Protein AF-A0AAD9MX84-F1 (afdb_monomer_lite)

Structure (mmCIF, N/CA/C/O backbone):
data_AF-A0AAD9MX84-F1
#
_entry.id   AF-A0AAD9MX84-F1
#
loop_
_atom_site.group_PDB
_atom_site.id
_atom_site.type_symbol
_atom_site.label_atom_id
_atom_site.label_alt_id
_atom_site.label_comp_id
_atom_site.label_asym_id
_atom_site.label_entity_id
_atom_site.label_seq_id
_atom_site.pdbx_PDB_ins_code
_atom_site.Cartn_x
_atom_site.Cartn_y
_atom_site.Cartn_z
_atom_site.occupancy
_atom_site.B_iso_or_equiv
_atom_site.auth_seq_id
_atom_site.auth_comp_id
_atom_site.auth_asym_id
_atom_site.auth_atom_id
_atom_site.pdbx_PDB_model_num
ATOM 1 N N . MET A 1 1 ? 0.739 -30.783 40.648 1.00 40.69 1 MET A N 1
ATOM 2 C CA . MET A 1 1 ? 1.430 -31.986 40.144 1.00 40.69 1 MET A CA 1
ATOM 3 C C . MET A 1 1 ? 2.617 -31.522 39.326 1.00 40.69 1 MET A C 1
ATOM 5 O O . MET A 1 1 ? 2.443 -30.701 38.438 1.00 40.69 1 MET A O 1
ATOM 9 N N . SER A 1 2 ? 3.811 -31.937 39.736 1.00 40.59 2 SER A N 1
ATOM 10 C CA . SER A 1 2 ? 5.100 -31.435 39.257 1.00 40.59 2 SER A CA 1
ATOM 11 C C . SER A 1 2 ? 5.456 -32.011 37.888 1.00 40.59 2 SER A C 1
ATOM 13 O O . SER A 1 2 ? 5.345 -33.219 37.681 1.00 40.59 2 SER A O 1
ATOM 15 N N . SER A 1 3 ? 5.923 -31.177 36.957 1.00 42.78 3 SER A N 1
ATOM 16 C CA . SER A 1 3 ? 6.489 -31.637 35.682 1.00 42.78 3 SER A CA 1
ATOM 17 C C . SER A 1 3 ? 7.651 -30.743 35.249 1.00 42.78 3 SER A C 1
ATOM 19 O O . SER A 1 3 ? 7.472 -29.641 34.748 1.00 42.78 3 SER A O 1
ATOM 21 N N . ASN A 1 4 ? 8.840 -31.271 35.532 1.00 40.97 4 ASN A N 1
ATOM 22 C CA . ASN A 1 4 ? 10.182 -30.995 35.021 1.00 40.97 4 ASN A CA 1
ATOM 23 C C . ASN A 1 4 ? 10.337 -30.025 33.832 1.00 40.97 4 ASN A C 1
ATOM 25 O O . ASN A 1 4 ? 10.071 -30.374 32.683 1.00 40.97 4 ASN A O 1
ATOM 29 N N . LEU A 1 5 ? 10.955 -28.874 34.115 1.00 38.91 5 LEU A N 1
ATOM 30 C CA . LEU A 1 5 ? 11.665 -28.032 33.151 1.00 38.91 5 LEU A CA 1
ATOM 31 C C . LEU A 1 5 ? 13.048 -28.639 32.864 1.00 38.91 5 LEU A C 1
ATOM 33 O O . LEU A 1 5 ? 13.902 -28.710 33.747 1.00 38.91 5 LEU A O 1
ATOM 37 N N . LYS A 1 6 ? 13.271 -29.072 31.621 1.00 44.78 6 LYS A N 1
ATOM 38 C CA . LYS A 1 6 ? 14.582 -29.467 31.087 1.00 44.78 6 LYS A CA 1
ATOM 39 C C . LYS A 1 6 ? 15.163 -28.271 30.324 1.00 44.78 6 LYS A C 1
ATOM 41 O O . LYS A 1 6 ? 14.615 -27.876 29.300 1.00 44.78 6 LYS A O 1
ATOM 46 N N . GLN A 1 7 ? 16.248 -27.691 30.833 1.00 42.22 7 GLN A N 1
ATOM 47 C CA . GLN A 1 7 ? 17.057 -26.700 30.113 1.00 42.22 7 GLN A CA 1
ATOM 48 C C . GLN A 1 7 ? 17.841 -27.369 28.971 1.00 42.22 7 GLN A C 1
ATOM 50 O O . GLN A 1 7 ? 18.332 -28.485 29.170 1.00 42.22 7 GLN A O 1
ATOM 55 N N . PRO A 1 8 ? 18.044 -26.711 27.815 1.00 45.62 8 PRO A N 1
ATOM 56 C CA . PRO A 1 8 ? 19.042 -27.144 26.853 1.00 45.62 8 PRO A CA 1
ATOM 57 C C . PRO A 1 8 ? 20.391 -26.467 27.124 1.00 45.62 8 PRO A C 1
ATOM 59 O O . PRO A 1 8 ? 20.503 -25.250 27.260 1.00 45.62 8 PRO A O 1
ATOM 62 N N . SER A 1 9 ? 21.418 -27.309 27.199 1.00 38.25 9 SER A N 1
ATOM 63 C CA . SER A 1 9 ? 22.828 -26.967 27.325 1.00 38.25 9 SER A CA 1
ATOM 64 C C . SER A 1 9 ? 23.370 -26.317 26.050 1.00 38.25 9 SER A C 1
ATOM 66 O O . SER A 1 9 ? 23.267 -26.891 24.965 1.00 38.25 9 SER A O 1
ATOM 68 N N . SER A 1 10 ? 24.040 -25.183 26.209 1.00 42.53 10 SER A N 1
ATOM 69 C CA . SER A 1 10 ? 24.942 -24.578 25.233 1.00 42.53 10 SER A CA 1
ATOM 70 C C . SER A 1 10 ? 26.129 -25.506 24.942 1.00 42.53 10 SER A C 1
ATOM 72 O O . SER A 1 10 ? 26.964 -25.734 25.819 1.00 42.53 10 SER A O 1
ATOM 74 N N . LYS A 1 11 ? 26.219 -26.030 23.714 1.00 42.00 11 LYS A N 1
ATOM 75 C CA . LYS A 1 11 ? 27.439 -26.646 23.178 1.00 42.00 11 LYS A CA 1
ATOM 76 C C . LYS A 1 11 ? 28.054 -25.722 22.133 1.00 42.00 11 LYS A C 1
ATOM 78 O O . LYS A 1 11 ? 27.515 -25.547 21.048 1.00 42.00 11 LYS A O 1
ATOM 83 N N . SER A 1 12 ? 29.189 -25.154 22.512 1.00 46.00 12 SER A N 1
ATOM 84 C CA . SER A 1 12 ? 30.242 -24.649 21.640 1.00 46.00 12 SER A CA 1
ATOM 85 C C . SER A 1 12 ? 30.830 -25.792 20.800 1.00 46.00 12 SER A C 1
ATOM 87 O O . SER A 1 12 ? 31.222 -26.812 21.366 1.00 46.00 12 SER A O 1
ATOM 89 N N . GLY A 1 13 ? 30.917 -25.611 19.485 1.00 38.94 13 GLY A N 1
ATOM 90 C CA . GLY A 1 13 ? 31.721 -26.424 18.563 1.00 38.94 13 GLY A CA 1
ATOM 91 C C . GLY A 1 13 ? 32.216 -25.487 17.463 1.00 38.94 13 GLY A C 1
ATOM 92 O O . GLY A 1 13 ? 31.406 -24.860 16.792 1.00 38.94 13 GLY A O 1
ATOM 93 N N . GLU A 1 14 ? 33.478 -25.075 17.534 1.00 38.59 14 GLU A N 1
ATOM 94 C CA . GLU A 1 14 ? 34.611 -25.686 16.821 1.00 38.59 14 GLU A CA 1
ATOM 95 C C . GLU A 1 14 ? 34.617 -25.339 15.328 1.00 38.59 14 GLU A C 1
ATOM 97 O O . GLU A 1 14 ? 33.946 -25.937 14.492 1.00 38.59 14 GLU A O 1
ATOM 102 N N . SER A 1 15 ? 35.428 -24.321 15.043 1.00 46.16 15 SER A N 1
ATOM 103 C CA . SER A 1 15 ? 35.955 -23.929 13.744 1.00 46.16 15 SER A CA 1
ATOM 104 C C . SER A 1 15 ? 36.726 -25.081 13.097 1.00 46.16 15 SER A C 1
ATOM 106 O O . SER A 1 15 ? 37.727 -25.541 13.649 1.00 46.16 15 SER A O 1
ATOM 108 N N . VAL A 1 16 ? 36.307 -25.494 11.902 1.00 45.69 16 VAL A N 1
ATOM 109 C CA . VAL A 1 16 ? 37.098 -26.358 11.020 1.00 45.69 16 VAL A CA 1
ATOM 110 C C . VAL A 1 16 ? 37.381 -25.584 9.737 1.00 45.69 16 VAL A C 1
ATOM 112 O O . VAL A 1 16 ? 36.624 -25.641 8.771 1.00 45.69 16 VAL A O 1
ATOM 115 N N . ASP A 1 17 ? 38.495 -24.856 9.758 1.00 48.78 17 ASP A N 1
ATOM 116 C CA . ASP A 1 17 ? 39.248 -24.487 8.564 1.00 48.78 17 ASP A CA 1
ATOM 117 C C . ASP A 1 17 ? 39.892 -25.755 7.997 1.00 48.78 17 ASP A C 1
ATOM 119 O O . ASP A 1 17 ? 40.733 -26.369 8.654 1.00 48.78 17 ASP A O 1
ATOM 123 N N . ASN A 1 18 ? 39.482 -26.171 6.797 1.00 47.12 18 ASN A N 1
ATOM 124 C CA . ASN A 1 18 ? 40.286 -26.995 5.889 1.00 47.12 18 ASN A CA 1
ATOM 125 C C . ASN A 1 18 ? 39.555 -27.172 4.550 1.00 47.12 18 ASN A C 1
ATOM 127 O O . ASN A 1 18 ? 38.825 -28.141 4.338 1.00 47.12 18 ASN A O 1
ATOM 131 N N . ARG A 1 19 ? 39.812 -26.271 3.600 1.00 43.41 19 ARG A N 1
ATOM 132 C CA . ARG A 1 19 ? 39.720 -26.594 2.173 1.00 43.41 19 ARG A CA 1
ATOM 133 C C . ARG A 1 19 ? 41.066 -26.284 1.532 1.00 43.41 19 ARG A C 1
ATOM 135 O O . ARG A 1 19 ? 41.443 -25.135 1.358 1.00 43.41 19 ARG A O 1
ATOM 142 N N . LYS A 1 20 ? 41.812 -27.359 1.270 1.00 41.53 20 LYS A N 1
ATOM 143 C CA . LYS A 1 20 ? 42.934 -27.381 0.335 1.00 41.53 20 LYS A CA 1
ATOM 144 C C . LYS A 1 20 ? 42.345 -27.345 -1.068 1.00 41.53 20 LYS A C 1
ATOM 146 O O . LYS A 1 20 ? 41.651 -28.290 -1.445 1.00 41.53 20 LYS A O 1
ATOM 151 N N . ASP A 1 21 ? 42.642 -26.293 -1.813 1.00 44.47 21 ASP A N 1
ATOM 152 C CA . ASP A 1 21 ? 42.373 -26.252 -3.245 1.00 44.47 21 ASP A CA 1
ATOM 153 C C . ASP A 1 21 ? 43.231 -27.305 -3.973 1.00 44.47 21 ASP A C 1
ATOM 155 O O . ASP A 1 21 ? 44.410 -27.488 -3.639 1.00 44.47 21 ASP A O 1
ATOM 159 N N . PRO A 1 22 ? 42.667 -28.040 -4.946 1.00 47.66 22 PRO A N 1
ATOM 160 C CA . PRO A 1 22 ? 43.434 -28.950 -5.783 1.00 47.66 22 PRO A CA 1
ATOM 161 C C . PRO A 1 22 ? 44.297 -28.158 -6.783 1.00 47.66 22 PRO A C 1
ATOM 163 O O . PRO A 1 22 ? 43.885 -27.094 -7.248 1.00 47.66 22 PRO A O 1
ATOM 166 N N . PRO A 1 23 ? 45.485 -28.661 -7.167 1.00 45.56 23 PRO A N 1
ATOM 167 C CA . PRO A 1 23 ? 46.317 -27.987 -8.150 1.00 45.56 23 PRO A CA 1
ATOM 168 C C . PRO A 1 23 ? 45.682 -28.131 -9.536 1.00 45.56 23 PRO A C 1
ATOM 170 O O . PRO A 1 23 ? 45.537 -29.238 -10.058 1.00 45.56 23 PRO A O 1
ATOM 173 N N . ILE A 1 24 ? 45.325 -27.001 -10.142 1.00 44.91 24 ILE A N 1
ATOM 174 C CA . ILE A 1 24 ? 44.934 -26.922 -11.549 1.00 44.91 24 ILE A CA 1
ATOM 175 C C . ILE A 1 24 ? 46.189 -27.219 -12.381 1.00 44.91 24 ILE A C 1
ATOM 177 O O . ILE A 1 24 ? 47.090 -26.391 -12.495 1.00 44.91 24 ILE A O 1
ATOM 181 N N . ARG A 1 25 ? 46.271 -28.434 -12.933 1.00 41.72 25 ARG A N 1
ATOM 182 C CA . ARG A 1 25 ? 47.207 -28.766 -14.012 1.00 41.72 25 ARG A CA 1
ATOM 183 C C . ARG A 1 25 ? 46.712 -28.102 -15.294 1.00 41.72 25 ARG A C 1
ATOM 185 O O . ARG A 1 25 ? 45.738 -28.554 -15.887 1.00 41.72 25 ARG A O 1
ATOM 192 N N . SER A 1 26 ? 47.395 -27.050 -15.720 1.00 40.12 26 SER A N 1
ATOM 193 C CA . SER A 1 26 ? 47.303 -26.518 -17.076 1.00 40.12 26 SER A CA 1
ATOM 194 C C . SER A 1 26 ? 48.216 -27.338 -17.997 1.00 40.12 26 SER A C 1
ATOM 196 O O . SER A 1 26 ? 49.376 -26.981 -18.195 1.00 40.12 26 SER A O 1
ATOM 198 N N . ASP A 1 27 ? 47.708 -28.452 -18.532 1.00 40.97 27 ASP A N 1
ATOM 199 C CA . ASP A 1 27 ? 48.292 -29.081 -19.724 1.00 40.97 27 ASP A CA 1
ATOM 200 C C . ASP A 1 27 ? 47.914 -28.211 -20.931 1.00 40.97 27 ASP A C 1
ATOM 202 O O . ASP A 1 27 ? 46.844 -28.355 -21.524 1.00 40.97 27 ASP A O 1
ATOM 206 N N . VAL A 1 28 ? 48.781 -27.254 -21.261 1.00 43.97 28 VAL A N 1
ATOM 207 C CA . VAL A 1 28 ? 48.725 -26.550 -22.544 1.00 43.97 28 VAL A CA 1
ATOM 208 C C . VAL A 1 28 ? 49.446 -27.438 -23.548 1.00 43.97 28 VAL A C 1
ATOM 210 O O . VAL A 1 28 ? 50.672 -27.490 -23.582 1.00 43.97 28 VAL A O 1
ATOM 213 N N . GLY A 1 29 ? 48.672 -28.183 -24.335 1.00 41.75 29 GLY A N 1
ATOM 214 C CA . GLY A 1 29 ? 49.182 -28.864 -25.514 1.00 41.75 29 GLY A CA 1
ATOM 215 C C . GLY A 1 29 ? 49.696 -27.829 -26.511 1.00 41.75 29 GLY A C 1
ATOM 216 O O . GLY A 1 29 ? 48.916 -27.047 -27.054 1.00 41.75 29 GLY A O 1
ATOM 217 N N . GLU A 1 30 ? 51.008 -27.825 -26.732 1.00 44.62 30 GLU A N 1
ATOM 218 C CA . GLU A 1 30 ? 51.676 -27.101 -27.811 1.00 44.62 30 GLU A CA 1
ATOM 219 C C . GLU A 1 30 ? 51.158 -27.615 -29.162 1.00 44.62 30 GLU A C 1
ATOM 221 O O . GLU A 1 30 ? 51.661 -28.585 -29.728 1.00 44.62 30 GLU A O 1
ATOM 226 N N . SER A 1 31 ? 50.117 -26.969 -29.686 1.00 42.84 31 SER A N 1
ATOM 227 C CA . SER A 1 31 ? 49.742 -27.108 -31.089 1.00 42.84 31 SER A CA 1
ATOM 228 C C . SER A 1 31 ? 50.607 -26.142 -31.892 1.00 42.84 31 SER A C 1
ATOM 230 O O . SER A 1 31 ? 50.383 -24.931 -31.900 1.00 42.84 31 SER A O 1
ATOM 232 N N . ALA A 1 32 ? 51.649 -26.690 -32.514 1.00 47.44 32 ALA A N 1
ATOM 233 C CA . ALA A 1 32 ? 52.547 -25.988 -33.416 1.00 47.44 32 ALA A CA 1
ATOM 234 C C . ALA A 1 32 ? 51.789 -25.539 -34.677 1.00 47.44 32 ALA A C 1
ATOM 236 O O . ALA A 1 32 ? 51.708 -26.261 -35.671 1.00 47.44 32 ALA A O 1
ATOM 237 N N . ILE A 1 33 ? 51.226 -24.333 -34.633 1.00 44.75 33 ILE A N 1
ATOM 238 C CA . ILE A 1 33 ? 50.762 -23.617 -35.821 1.00 44.75 33 ILE A CA 1
ATOM 239 C C . ILE A 1 33 ? 51.986 -22.913 -36.409 1.00 44.75 33 ILE A C 1
ATOM 241 O O . ILE A 1 33 ? 52.597 -22.058 -35.770 1.00 44.75 33 ILE A O 1
ATOM 245 N N . GLY A 1 34 ? 52.379 -23.337 -37.611 1.00 45.97 34 GLY A N 1
ATOM 246 C CA . GLY A 1 34 ? 53.528 -22.811 -38.336 1.00 45.97 34 GLY A CA 1
ATOM 247 C C . GLY A 1 34 ? 53.394 -21.313 -38.589 1.00 45.97 34 GLY A C 1
ATOM 248 O O . GLY A 1 34 ? 52.535 -20.878 -39.354 1.00 45.97 34 GLY A O 1
ATOM 249 N N . LEU A 1 35 ? 54.270 -20.540 -37.948 1.00 39.53 35 LEU A N 1
ATOM 250 C CA . LEU A 1 35 ? 54.468 -19.128 -38.243 1.00 39.53 35 LEU A CA 1
ATOM 251 C C . LEU A 1 35 ? 55.089 -18.983 -39.643 1.00 39.53 35 LEU A C 1
ATOM 253 O O . LEU A 1 35 ? 56.072 -19.671 -39.943 1.00 39.53 35 LEU A O 1
ATOM 257 N N . PRO A 1 36 ? 54.556 -18.099 -40.503 1.00 47.78 36 PRO A N 1
ATOM 258 C CA . PRO A 1 36 ? 55.204 -17.762 -41.760 1.00 47.78 36 PRO A CA 1
ATOM 259 C C . PRO A 1 36 ? 56.558 -17.099 -41.475 1.00 47.78 36 PRO A C 1
ATOM 261 O O . PRO A 1 36 ? 56.669 -16.227 -40.616 1.00 47.78 36 PRO A O 1
ATOM 264 N N . LEU A 1 37 ? 57.591 -17.552 -42.189 1.00 44.69 37 LEU A N 1
ATOM 265 C CA . LEU A 1 37 ? 58.936 -16.978 -42.195 1.00 44.69 37 LEU A CA 1
ATOM 266 C C . LEU A 1 37 ? 58.849 -15.489 -42.557 1.00 44.69 37 LEU A C 1
ATOM 268 O O . LEU A 1 37 ? 58.639 -15.141 -43.717 1.00 44.69 37 LEU A O 1
ATOM 272 N N . ILE A 1 38 ? 58.982 -14.629 -41.548 1.00 47.56 38 ILE A N 1
ATOM 273 C CA . ILE A 1 38 ? 59.113 -13.184 -41.727 1.00 47.56 38 ILE A CA 1
ATOM 274 C C . ILE A 1 38 ? 60.525 -12.915 -42.245 1.00 47.56 38 ILE A C 1
ATOM 276 O O . ILE A 1 38 ? 61.516 -13.373 -41.674 1.00 47.56 38 ILE A O 1
ATOM 280 N N . ASP A 1 39 ? 60.584 -12.194 -43.357 1.00 47.97 39 ASP A N 1
ATOM 281 C CA . ASP A 1 39 ? 61.800 -11.803 -44.050 1.00 47.97 39 ASP A CA 1
ATOM 282 C C . ASP A 1 39 ? 62.660 -10.893 -43.151 1.00 47.97 39 ASP A C 1
ATOM 284 O O . ASP A 1 39 ? 62.205 -9.862 -42.649 1.00 47.97 39 ASP A O 1
ATOM 288 N N . ASN A 1 40 ? 63.914 -11.287 -42.915 1.00 47.62 40 ASN A N 1
ATOM 289 C CA . ASN A 1 40 ? 64.812 -10.679 -41.922 1.00 47.62 40 ASN A CA 1
ATOM 290 C C . ASN A 1 40 ? 65.358 -9.291 -42.325 1.00 47.62 40 ASN A C 1
ATOM 292 O O . ASN A 1 40 ? 66.219 -8.754 -41.629 1.00 47.62 40 ASN A O 1
ATOM 296 N N . SER A 1 41 ? 64.882 -8.684 -43.417 1.00 47.31 41 SER A N 1
ATOM 297 C CA . SER A 1 41 ? 65.416 -7.409 -43.920 1.00 47.31 41 SER A CA 1
ATOM 298 C C . SER A 1 41 ? 64.754 -6.154 -43.333 1.00 47.31 41 SER A C 1
ATOM 300 O O . SER A 1 41 ? 65.149 -5.052 -43.698 1.00 47.31 41 SER A O 1
ATOM 302 N N . ILE A 1 42 ? 63.754 -6.285 -42.449 1.00 52.03 42 ILE A N 1
ATOM 303 C CA . ILE A 1 42 ? 63.058 -5.143 -41.805 1.00 52.03 42 ILE A CA 1
ATOM 304 C C . ILE A 1 42 ? 63.557 -4.903 -40.360 1.00 52.03 42 ILE A C 1
ATOM 306 O O . ILE A 1 42 ? 63.215 -3.915 -39.718 1.00 52.03 42 ILE A O 1
ATOM 310 N N . VAL A 1 43 ? 64.424 -5.774 -39.834 1.00 49.94 43 VAL A N 1
ATOM 311 C CA . VAL A 1 43 ? 64.854 -5.738 -38.422 1.00 49.94 43 VAL A CA 1
ATOM 312 C C . VAL A 1 43 ? 66.087 -4.848 -38.181 1.00 49.94 43 VAL A C 1
ATOM 314 O O . VAL A 1 43 ? 66.412 -4.565 -37.030 1.00 49.94 43 VAL A O 1
ATOM 317 N N . GLU A 1 44 ? 66.761 -4.342 -39.220 1.00 51.62 44 GLU A N 1
ATOM 318 C CA . GLU A 1 44 ? 67.975 -3.522 -39.032 1.00 51.62 44 GLU A CA 1
ATOM 319 C C . GLU A 1 44 ? 67.710 -2.066 -38.598 1.00 51.62 44 GLU A C 1
ATOM 321 O O . GLU A 1 44 ? 68.595 -1.466 -37.988 1.00 51.62 44 GLU A O 1
ATOM 326 N N . ASP A 1 45 ? 66.489 -1.539 -38.765 1.00 51.47 45 ASP A N 1
ATOM 327 C CA . ASP A 1 45 ? 66.139 -0.170 -38.336 1.00 51.47 45 ASP A CA 1
ATOM 328 C C . ASP A 1 45 ? 65.370 -0.100 -37.003 1.00 51.47 45 ASP A C 1
ATOM 330 O O . ASP A 1 45 ? 65.202 0.980 -36.426 1.00 51.47 45 ASP A O 1
ATOM 334 N N . PHE A 1 46 ? 64.961 -1.241 -36.434 1.00 50.69 46 PHE A N 1
ATOM 335 C CA . PHE A 1 46 ? 64.414 -1.279 -35.077 1.00 50.69 46 PHE A CA 1
ATOM 336 C C . PHE A 1 46 ? 65.574 -1.309 -34.079 1.00 50.69 46 PHE A C 1
ATOM 338 O O . PHE A 1 46 ? 66.062 -2.365 -33.670 1.00 50.69 46 PHE A O 1
ATOM 345 N N . SER A 1 47 ? 66.049 -0.122 -33.689 1.00 58.28 47 SER A N 1
ATOM 346 C CA . SER A 1 47 ? 67.017 0.037 -32.601 1.00 58.28 47 SER A CA 1
ATOM 347 C C . SER A 1 47 ? 66.633 -0.881 -31.438 1.00 58.28 47 SER A C 1
ATOM 349 O O . SER A 1 47 ? 65.520 -0.793 -30.915 1.00 58.28 47 SER A O 1
ATOM 351 N N . LYS A 1 48 ? 67.554 -1.756 -31.005 1.00 64.62 48 LYS A N 1
ATOM 352 C CA . LYS A 1 48 ? 67.364 -2.675 -29.864 1.00 64.62 48 LYS A CA 1
ATOM 353 C C . LYS A 1 48 ? 66.738 -1.998 -28.634 1.00 64.62 48 LYS A C 1
ATOM 355 O O . LYS A 1 48 ? 66.079 -2.671 -27.848 1.00 64.62 48 LYS A O 1
ATOM 360 N N . GLY A 1 49 ? 66.924 -0.685 -28.464 1.00 70.25 49 GLY A N 1
ATOM 361 C CA . GLY A 1 49 ? 66.302 0.091 -27.390 1.00 70.25 49 GLY A CA 1
ATOM 362 C C . GLY A 1 49 ? 64.788 0.289 -27.536 1.00 70.25 49 GLY A C 1
ATOM 363 O O . GLY A 1 49 ? 64.077 0.250 -26.538 1.00 70.25 49 GLY A O 1
ATOM 364 N N . GLN A 1 50 ? 64.273 0.452 -28.756 1.00 75.19 50 GLN A N 1
ATOM 365 C CA . GLN A 1 50 ? 62.853 0.716 -29.012 1.00 75.19 50 GLN A CA 1
ATOM 366 C C . GLN A 1 50 ? 62.005 -0.555 -28.858 1.00 75.19 50 GLN A C 1
ATOM 368 O O . GLN A 1 50 ? 60.948 -0.520 -28.231 1.00 75.19 50 GLN A O 1
ATOM 373 N N . GLY A 1 51 ? 62.522 -1.700 -29.321 1.00 78.06 51 GLY A N 1
ATOM 374 C CA . GLY A 1 51 ? 61.900 -3.007 -29.077 1.00 78.06 51 GLY A CA 1
ATOM 375 C C . GLY A 1 51 ? 61.876 -3.375 -27.591 1.00 78.06 51 GLY A C 1
ATOM 376 O O . GLY A 1 51 ? 60.870 -3.868 -27.089 1.00 78.06 51 GLY A O 1
ATOM 377 N N . MET A 1 52 ? 62.949 -3.064 -26.855 1.00 80.56 52 MET A N 1
ATOM 378 C CA . MET A 1 52 ? 63.014 -3.310 -25.411 1.00 80.56 52 MET A CA 1
ATOM 379 C C . MET A 1 52 ? 62.011 -2.450 -24.628 1.00 80.56 52 MET A C 1
ATOM 381 O O . MET A 1 52 ? 61.345 -2.969 -23.737 1.00 80.56 52 MET A O 1
ATOM 385 N N . LEU A 1 53 ? 61.852 -1.171 -24.991 1.00 83.81 53 LEU A N 1
ATOM 386 C CA . LEU A 1 53 ? 60.843 -0.281 -24.402 1.00 83.81 53 LEU A CA 1
ATOM 387 C C . LEU A 1 53 ? 59.415 -0.768 -24.669 1.00 83.81 53 LEU A C 1
ATOM 389 O O . LEU A 1 53 ? 58.587 -0.751 -23.763 1.00 83.81 53 LEU A O 1
ATOM 393 N N . MET A 1 54 ? 59.125 -1.243 -25.882 1.00 81.56 54 MET A N 1
ATOM 394 C CA . MET A 1 54 ? 57.805 -1.785 -26.212 1.00 81.56 54 MET A CA 1
ATOM 395 C C . MET A 1 54 ? 57.500 -3.059 -25.415 1.00 81.56 54 MET A C 1
ATOM 397 O O . MET A 1 54 ? 56.420 -3.174 -24.843 1.00 81.56 54 MET A O 1
ATOM 401 N N . ILE A 1 55 ? 58.464 -3.979 -25.302 1.00 84.00 55 ILE A N 1
ATOM 402 C CA . ILE A 1 55 ? 58.322 -5.185 -24.470 1.00 84.00 55 ILE A CA 1
ATOM 403 C C . ILE A 1 55 ? 58.126 -4.805 -22.997 1.00 84.00 55 ILE A C 1
ATOM 405 O O . ILE A 1 55 ? 57.288 -5.394 -22.319 1.00 84.00 55 ILE A O 1
ATOM 409 N N . GLN A 1 56 ? 58.858 -3.806 -22.499 1.00 89.75 56 GLN A N 1
ATOM 410 C CA . GLN A 1 56 ? 58.709 -3.327 -21.126 1.00 89.75 56 GLN A CA 1
ATOM 411 C C . GLN A 1 56 ? 57.321 -2.719 -20.876 1.00 89.75 56 GLN A C 1
ATOM 413 O O . GLN A 1 56 ? 56.711 -3.024 -19.852 1.00 89.75 56 GLN A O 1
ATOM 418 N N . ASN A 1 57 ? 56.798 -1.926 -21.815 1.00 89.31 57 ASN A N 1
ATOM 419 C CA . ASN A 1 57 ? 55.451 -1.360 -21.730 1.00 89.31 57 ASN A CA 1
ATOM 420 C C . ASN A 1 57 ? 54.376 -2.454 -21.759 1.00 89.31 57 ASN A C 1
ATOM 422 O O . ASN A 1 57 ? 53.491 -2.441 -20.912 1.00 89.31 57 ASN A O 1
ATOM 426 N N . LEU A 1 58 ? 54.493 -3.438 -22.658 1.00 88.94 58 LEU A N 1
ATOM 427 C CA . LEU A 1 58 ? 53.556 -4.565 -22.734 1.00 88.94 58 LEU A CA 1
ATOM 428 C C . LEU A 1 58 ? 53.583 -5.427 -21.466 1.00 88.94 58 LEU A C 1
ATOM 430 O O . LEU A 1 58 ? 52.540 -5.872 -20.996 1.00 88.94 58 LEU A O 1
ATOM 434 N N . LEU A 1 59 ? 54.761 -5.649 -20.875 1.00 90.88 59 LEU A N 1
ATOM 435 C CA . LEU A 1 59 ? 54.876 -6.342 -19.590 1.00 90.88 59 LEU A CA 1
ATOM 436 C C . LEU A 1 59 ? 54.227 -5.539 -18.458 1.00 90.88 59 LEU A C 1
ATOM 438 O O . LEU A 1 59 ? 53.546 -6.117 -17.614 1.00 90.88 59 LEU A O 1
ATOM 442 N N . GLN A 1 60 ? 54.414 -4.219 -18.443 1.00 93.31 60 GLN A N 1
ATOM 443 C CA . GLN A 1 60 ? 53.798 -3.346 -17.448 1.00 93.31 60 GLN A CA 1
ATOM 444 C C . GLN A 1 60 ? 52.270 -3.309 -17.590 1.00 93.31 60 GLN A C 1
ATOM 446 O O . GLN A 1 60 ? 51.567 -3.395 -16.586 1.00 93.31 60 GLN A O 1
ATOM 451 N N . GLU A 1 61 ? 51.759 -3.242 -18.816 1.00 90.06 61 GLU A N 1
ATOM 452 C CA . GLU A 1 61 ? 50.329 -3.313 -19.114 1.00 90.06 61 GLU A CA 1
ATOM 453 C C . GLU A 1 61 ? 49.742 -4.676 -18.721 1.00 90.06 61 GLU A C 1
ATOM 455 O O . GLU A 1 61 ? 48.697 -4.737 -18.077 1.00 90.06 61 GLU A O 1
ATOM 460 N N . ASN A 1 62 ? 50.451 -5.778 -18.991 1.00 90.38 62 ASN A N 1
ATOM 461 C CA . ASN A 1 62 ? 50.023 -7.113 -18.568 1.00 90.38 62 ASN A CA 1
ATOM 462 C C . ASN A 1 62 ? 49.930 -7.224 -17.036 1.00 90.38 62 ASN A C 1
ATOM 464 O O . ASN A 1 62 ? 48.956 -7.767 -16.520 1.00 90.38 62 ASN A O 1
ATOM 468 N N . ILE A 1 63 ? 50.895 -6.657 -16.303 1.00 92.62 63 ILE A N 1
ATOM 469 C CA . ILE A 1 63 ? 50.851 -6.595 -14.834 1.00 92.62 63 ILE A CA 1
ATOM 470 C C . ILE A 1 63 ? 49.640 -5.779 -14.361 1.00 92.62 63 ILE A C 1
ATOM 472 O O . ILE A 1 63 ? 48.924 -6.221 -13.465 1.00 92.62 63 ILE A O 1
ATOM 476 N N . GLN A 1 64 ? 49.363 -4.628 -14.982 1.00 90.62 64 GLN A N 1
ATOM 477 C CA . GLN A 1 64 ? 48.194 -3.808 -14.645 1.00 90.62 64 GLN A CA 1
ATOM 478 C C . GLN A 1 64 ? 46.876 -4.544 -14.910 1.00 90.62 64 GLN A C 1
ATOM 480 O O . GLN A 1 64 ? 45.983 -4.516 -14.067 1.00 90.62 64 GLN A O 1
ATOM 485 N N . LEU A 1 65 ? 46.759 -5.254 -16.035 1.00 90.19 65 LEU A N 1
ATOM 486 C CA . LEU A 1 65 ? 45.586 -6.074 -16.345 1.00 90.19 65 LEU A CA 1
ATOM 487 C C . LEU A 1 65 ? 45.408 -7.213 -15.334 1.00 90.19 65 LEU A C 1
ATOM 489 O O . LEU A 1 65 ? 44.295 -7.442 -14.861 1.00 90.19 65 LEU A O 1
ATOM 493 N N . GLN A 1 66 ? 46.492 -7.894 -14.948 1.00 90.75 66 GLN A N 1
ATOM 494 C CA . GLN A 1 66 ? 46.446 -8.927 -13.909 1.00 90.75 66 GLN A CA 1
ATOM 495 C C . GLN A 1 66 ? 45.986 -8.362 -12.558 1.00 90.75 66 GLN A C 1
ATOM 497 O O . GLN A 1 66 ? 45.169 -8.994 -11.882 1.00 90.75 66 GLN A O 1
ATOM 502 N N . ASP A 1 67 ? 46.453 -7.172 -12.175 1.00 91.19 67 ASP A N 1
ATOM 503 C CA . ASP A 1 67 ? 46.021 -6.503 -10.946 1.00 91.19 67 ASP A CA 1
ATOM 504 C C . ASP A 1 67 ? 44.547 -6.083 -11.005 1.00 91.19 67 ASP A C 1
ATOM 506 O O . ASP A 1 67 ? 43.820 -6.296 -10.032 1.00 91.19 67 ASP A O 1
ATOM 510 N N . THR A 1 68 ? 44.069 -5.566 -12.140 1.00 88.50 68 THR A N 1
ATOM 511 C CA . THR A 1 68 ? 42.651 -5.224 -12.338 1.00 88.50 68 THR A CA 1
ATOM 512 C C . THR A 1 68 ? 41.763 -6.465 -12.251 1.00 88.50 68 THR A C 1
ATOM 514 O O . THR A 1 68 ? 40.777 -6.458 -11.515 1.00 88.50 68 THR A O 1
ATOM 517 N N . ILE A 1 69 ? 42.144 -7.575 -12.897 1.00 87.25 69 ILE A N 1
ATOM 518 C CA . ILE A 1 69 ? 41.423 -8.857 -12.797 1.00 87.25 69 ILE A CA 1
ATOM 519 C C . ILE A 1 69 ? 41.410 -9.356 -11.348 1.00 87.25 69 ILE A C 1
ATOM 521 O O . ILE A 1 69 ? 40.384 -9.814 -10.842 1.00 87.25 69 ILE A O 1
ATOM 525 N N . ARG A 1 70 ? 42.536 -9.240 -10.635 1.00 92.12 70 ARG A N 1
ATOM 526 C CA . ARG A 1 70 ? 42.632 -9.633 -9.225 1.00 92.12 70 ARG A CA 1
ATOM 527 C C . ARG A 1 70 ? 41.726 -8.783 -8.333 1.00 92.12 70 ARG A C 1
ATOM 529 O O . ARG A 1 70 ? 41.084 -9.328 -7.435 1.00 92.12 70 ARG A O 1
ATOM 536 N N . GLN A 1 71 ? 41.655 -7.475 -8.576 1.00 89.62 71 GLN A N 1
ATOM 537 C CA . GLN A 1 71 ? 40.757 -6.565 -7.862 1.00 89.62 71 GLN A CA 1
ATOM 538 C C . GLN A 1 71 ? 39.285 -6.861 -8.177 1.00 89.62 71 GLN A C 1
ATOM 540 O O . GLN A 1 71 ? 38.480 -6.922 -7.246 1.00 89.62 71 GLN A O 1
ATOM 545 N N . GLY A 1 72 ? 38.950 -7.130 -9.443 1.00 88.69 72 GLY A N 1
ATOM 546 C CA . GLY A 1 72 ? 37.612 -7.543 -9.875 1.00 88.69 72 GLY A CA 1
ATOM 547 C C . GLY A 1 72 ? 37.160 -8.836 -9.193 1.00 88.69 72 GLY A C 1
ATOM 548 O O . GLY A 1 72 ? 36.100 -8.871 -8.570 1.00 88.69 72 GLY A O 1
ATOM 549 N N . ASN A 1 73 ? 38.011 -9.864 -9.181 1.00 88.31 73 ASN A N 1
ATOM 550 C CA . ASN A 1 73 ? 37.736 -11.122 -8.479 1.00 88.31 73 ASN A CA 1
ATOM 551 C C . ASN A 1 73 ? 37.576 -10.919 -6.963 1.00 88.31 73 ASN A C 1
ATOM 553 O O . ASN A 1 73 ? 36.679 -11.489 -6.344 1.00 88.31 73 ASN A O 1
ATOM 557 N N . ALA A 1 74 ? 38.400 -10.066 -6.344 1.00 90.12 74 ALA A N 1
ATOM 558 C CA . ALA A 1 74 ? 38.266 -9.745 -4.924 1.00 90.12 74 ALA A CA 1
ATOM 559 C C . ALA A 1 74 ? 36.957 -8.995 -4.609 1.00 90.12 74 ALA A C 1
ATOM 561 O O . ALA A 1 74 ? 36.356 -9.224 -3.558 1.00 90.12 74 ALA A O 1
ATOM 562 N N . ALA A 1 75 ? 36.504 -8.107 -5.497 1.00 85.94 75 ALA A N 1
ATOM 563 C CA . ALA A 1 75 ? 35.220 -7.423 -5.370 1.00 85.94 75 ALA A CA 1
ATOM 564 C C . ALA A 1 75 ? 34.041 -8.394 -5.549 1.00 85.94 75 ALA A C 1
ATOM 566 O O . ALA A 1 75 ? 33.092 -8.348 -4.764 1.00 85.94 75 ALA A O 1
ATOM 567 N N . MET A 1 76 ? 34.135 -9.316 -6.511 1.00 85.50 76 MET A N 1
ATOM 568 C CA . MET A 1 76 ? 33.124 -10.343 -6.767 1.00 85.50 76 MET A CA 1
ATOM 569 C C . MET A 1 76 ? 32.964 -11.292 -5.572 1.00 85.50 76 MET A C 1
ATOM 571 O O . MET A 1 76 ? 31.849 -11.494 -5.102 1.00 85.50 76 MET A O 1
ATOM 575 N N . ASN A 1 77 ? 34.067 -11.763 -4.984 1.00 89.75 77 ASN A N 1
ATOM 576 C CA . ASN A 1 77 ? 34.028 -12.611 -3.785 1.00 89.75 77 ASN A CA 1
ATOM 577 C C . ASN A 1 77 ? 33.425 -11.880 -2.569 1.00 89.75 77 ASN A C 1
ATOM 579 O O . ASN A 1 77 ? 32.698 -12.469 -1.765 1.00 89.75 77 ASN A O 1
ATOM 583 N N . LYS A 1 78 ? 33.688 -10.571 -2.422 1.00 90.00 78 LYS A N 1
ATOM 584 C CA . LYS A 1 78 ? 33.039 -9.752 -1.382 1.00 90.00 78 LYS A CA 1
ATOM 585 C C . LYS A 1 78 ? 31.534 -9.640 -1.618 1.00 90.00 78 LYS A C 1
ATOM 587 O O . LYS A 1 78 ? 30.769 -9.752 -0.666 1.00 90.00 78 LYS A O 1
ATOM 592 N N . MET A 1 79 ? 31.111 -9.438 -2.865 1.00 83.31 79 MET A N 1
ATOM 593 C CA . MET A 1 79 ? 29.696 -9.395 -3.232 1.00 83.31 79 MET A CA 1
ATOM 594 C C . MET A 1 79 ? 29.005 -10.739 -2.969 1.00 83.31 79 MET A C 1
ATOM 596 O O . MET A 1 79 ? 27.919 -10.750 -2.398 1.00 83.31 79 MET A O 1
ATOM 600 N N . GLU A 1 80 ? 29.639 -11.859 -3.319 1.00 87.31 80 GLU A N 1
ATOM 601 C CA . GLU A 1 80 ? 29.133 -13.203 -3.025 1.00 87.31 80 GLU A CA 1
ATOM 602 C C . GLU A 1 80 ? 28.937 -13.409 -1.517 1.00 87.31 80 GLU A C 1
ATOM 604 O O . GLU A 1 80 ? 27.891 -13.888 -1.084 1.00 87.31 80 GLU A O 1
ATOM 609 N N . THR A 1 81 ? 29.889 -12.945 -0.702 1.00 90.69 81 THR A N 1
ATOM 610 C CA . THR A 1 81 ? 29.780 -12.997 0.765 1.00 90.69 81 THR A CA 1
ATOM 611 C C . THR A 1 81 ? 28.577 -12.191 1.271 1.00 90.69 81 THR A C 1
ATOM 613 O O . THR A 1 81 ? 27.805 -12.685 2.090 1.00 90.69 81 THR A O 1
ATOM 616 N N . VAL A 1 82 ? 28.364 -10.978 0.748 1.00 87.25 82 VAL A N 1
ATOM 617 C CA . VAL A 1 82 ? 27.211 -10.136 1.116 1.00 87.25 82 VAL A CA 1
ATOM 618 C C . VAL A 1 82 ? 25.891 -10.785 0.694 1.00 87.25 82 VAL A C 1
ATOM 620 O O . VAL A 1 82 ? 24.946 -10.810 1.481 1.00 87.25 82 VAL A O 1
ATOM 623 N N . LEU A 1 83 ? 25.816 -11.353 -0.514 1.00 81.19 83 LEU A N 1
ATOM 624 C CA . LEU A 1 83 ? 24.625 -12.071 -0.979 1.00 81.19 83 LEU A CA 1
ATOM 625 C C . LEU A 1 83 ? 24.319 -13.284 -0.098 1.00 81.19 83 LEU A C 1
ATOM 627 O O . LEU A 1 83 ? 23.162 -13.501 0.264 1.00 81.19 83 LEU A O 1
ATOM 631 N N . GLN A 1 84 ? 25.345 -14.031 0.310 1.00 92.00 84 GLN A N 1
ATOM 632 C CA . GLN A 1 84 ? 25.185 -15.160 1.218 1.00 92.00 84 GLN A CA 1
ATOM 633 C C . GLN A 1 84 ? 24.678 -14.716 2.600 1.00 92.00 84 GLN A C 1
ATOM 635 O O . GLN A 1 84 ? 23.816 -15.375 3.184 1.00 92.00 84 GLN A O 1
ATOM 640 N N . GLU A 1 85 ? 25.164 -13.589 3.128 1.00 87.50 85 GLU A N 1
ATOM 641 C CA . GLU A 1 85 ? 24.667 -13.010 4.382 1.00 87.50 85 GLU A CA 1
ATOM 642 C C . GLU A 1 85 ? 23.204 -12.563 4.284 1.00 87.50 85 GLU A C 1
ATOM 644 O O . GLU A 1 85 ? 22.418 -12.838 5.195 1.00 87.50 85 GLU A O 1
ATOM 649 N N . VAL A 1 86 ? 22.820 -11.903 3.187 1.00 80.69 86 VAL A N 1
ATOM 650 C CA . VAL A 1 86 ? 21.433 -11.480 2.935 1.00 80.69 86 VAL A CA 1
ATOM 651 C C . VAL A 1 86 ? 20.514 -12.695 2.815 1.00 80.69 86 VAL A C 1
ATOM 653 O O . VAL A 1 86 ? 19.468 -12.734 3.462 1.00 80.69 86 VAL A O 1
ATOM 656 N N . TYR A 1 87 ? 20.929 -13.726 2.076 1.00 85.25 87 TYR A N 1
ATOM 657 C CA . TYR A 1 87 ? 20.191 -14.983 1.965 1.00 85.25 87 TYR A CA 1
ATOM 658 C C . TYR A 1 87 ? 19.991 -15.650 3.334 1.00 85.25 87 TYR A C 1
ATOM 660 O O . TYR A 1 87 ? 18.874 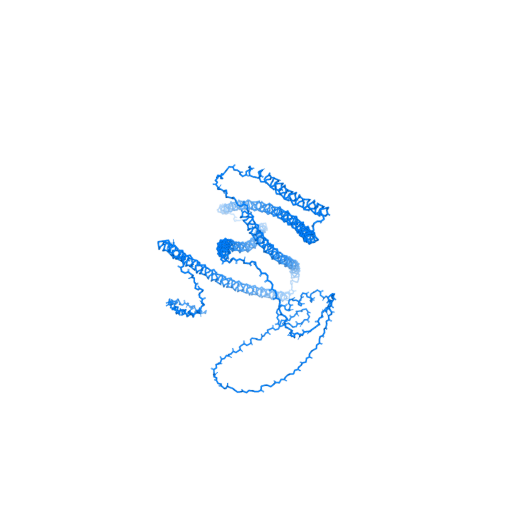-16.018 3.701 1.00 85.25 87 TYR A O 1
ATOM 668 N N . ASN A 1 88 ? 21.050 -15.737 4.144 1.00 88.50 88 ASN A N 1
ATOM 669 C CA . ASN A 1 88 ? 20.966 -16.299 5.492 1.00 88.50 88 ASN A CA 1
ATOM 670 C C . ASN A 1 88 ? 20.022 -15.486 6.397 1.00 88.50 88 ASN A C 1
ATOM 672 O O . ASN A 1 88 ? 19.215 -16.073 7.120 1.00 88.50 88 ASN A O 1
ATOM 676 N N . LYS A 1 89 ? 20.071 -14.147 6.339 1.00 83.88 89 LYS A N 1
ATOM 677 C CA . LYS A 1 89 ? 19.134 -13.274 7.071 1.00 83.88 89 LYS A CA 1
ATOM 678 C C . LYS A 1 89 ? 17.690 -13.487 6.623 1.00 83.88 89 LYS A C 1
ATOM 680 O O . LYS A 1 89 ? 16.806 -13.580 7.472 1.00 83.88 89 LYS A O 1
ATOM 685 N N . HIS A 1 90 ? 17.453 -13.620 5.319 1.00 79.00 90 HIS A N 1
ATOM 686 C CA . HIS A 1 90 ? 16.125 -13.896 4.778 1.00 79.00 90 HIS A CA 1
ATOM 687 C C . HIS A 1 90 ? 15.562 -15.223 5.311 1.00 79.00 90 HIS A C 1
ATOM 689 O O . HIS A 1 90 ? 14.425 -15.264 5.781 1.00 79.00 90 HIS A O 1
ATOM 695 N N . MET A 1 91 ? 16.378 -16.281 5.339 1.00 88.94 91 MET A N 1
ATOM 696 C CA . MET A 1 91 ? 15.984 -17.583 5.890 1.00 88.94 91 MET A CA 1
ATOM 697 C C . MET A 1 91 ? 15.662 -17.519 7.391 1.00 88.94 91 MET A C 1
ATOM 699 O O . MET A 1 91 ? 14.677 -18.111 7.837 1.00 88.94 91 MET A O 1
ATOM 703 N N . VAL A 1 92 ? 16.447 -16.771 8.178 1.00 88.38 92 VAL A N 1
ATOM 704 C CA . VAL A 1 92 ? 16.171 -16.554 9.611 1.00 88.38 92 VAL A CA 1
ATOM 705 C C . VAL A 1 92 ? 14.854 -15.798 9.803 1.00 88.38 92 VAL A C 1
ATOM 707 O O . VAL A 1 92 ? 14.002 -16.252 10.567 1.00 88.38 92 VAL A O 1
ATOM 710 N N . ASN A 1 93 ? 14.636 -14.707 9.064 1.00 75.81 93 ASN A N 1
ATOM 711 C CA . ASN A 1 93 ? 13.395 -13.930 9.127 1.00 75.81 93 ASN A CA 1
ATOM 712 C C . ASN A 1 93 ? 12.169 -14.768 8.726 1.00 75.81 93 ASN A C 1
ATOM 714 O O . ASN A 1 93 ? 11.129 -14.702 9.384 1.00 75.81 93 ASN A O 1
ATOM 718 N N . GLN A 1 94 ? 12.285 -15.599 7.686 1.00 77.81 94 GLN A N 1
ATOM 719 C CA . GLN A 1 94 ? 11.216 -16.503 7.262 1.00 77.81 94 GLN A CA 1
ATOM 720 C C . GLN A 1 94 ? 10.868 -17.517 8.363 1.00 77.81 94 GLN A C 1
ATOM 722 O O . GLN A 1 94 ? 9.689 -17.752 8.648 1.00 77.81 94 GLN A O 1
ATOM 727 N N . GLN A 1 95 ? 11.880 -18.078 9.030 1.00 87.81 95 GLN A N 1
ATOM 728 C CA . GLN A 1 95 ? 11.676 -18.999 10.144 1.00 87.81 95 GLN A CA 1
ATOM 729 C C . GLN A 1 95 ? 11.056 -18.300 11.366 1.00 87.81 95 GLN A C 1
ATOM 731 O O . GLN A 1 95 ? 10.156 -18.859 11.996 1.00 87.81 95 GLN A O 1
ATOM 736 N N . GLU A 1 96 ? 11.468 -17.071 11.688 1.00 83.81 96 GLU A N 1
ATOM 737 C CA . GLU A 1 96 ? 10.841 -16.278 12.751 1.00 83.81 96 GLU A CA 1
ATOM 738 C C . GLU A 1 96 ? 9.366 -15.987 12.464 1.00 83.81 96 GLU A C 1
ATOM 740 O O . GLU A 1 96 ? 8.523 -16.150 13.348 1.00 83.81 96 GLU A O 1
ATOM 745 N N . MET A 1 97 ? 9.032 -15.604 11.230 1.00 73.12 97 MET A N 1
ATOM 746 C CA . MET A 1 97 ? 7.649 -15.359 10.813 1.00 73.12 97 MET A CA 1
ATOM 747 C C . MET A 1 97 ? 6.794 -16.624 10.922 1.00 73.12 97 MET A C 1
ATOM 749 O O . MET A 1 97 ? 5.658 -16.566 11.405 1.00 73.12 97 MET A O 1
ATOM 753 N N . LYS A 1 98 ? 7.350 -17.786 10.556 1.00 83.38 98 LYS A N 1
ATOM 754 C CA . LYS A 1 98 ? 6.692 -19.085 10.742 1.00 83.38 98 LYS A CA 1
ATOM 755 C C . LYS A 1 98 ? 6.437 -19.380 12.223 1.00 83.38 98 LYS A C 1
ATOM 757 O O . LYS A 1 98 ? 5.307 -19.703 12.588 1.00 83.38 98 LYS A O 1
ATOM 762 N N . ASN A 1 99 ? 7.434 -19.171 13.083 1.00 87.94 99 ASN A N 1
ATOM 763 C CA . ASN A 1 99 ? 7.305 -19.371 14.528 1.00 87.94 99 ASN A CA 1
ATOM 764 C C . ASN A 1 99 ? 6.253 -18.427 15.149 1.00 87.94 99 ASN A C 1
ATOM 766 O O . ASN A 1 99 ? 5.436 -18.866 15.959 1.00 87.94 99 ASN A O 1
ATOM 770 N N . ARG A 1 100 ? 6.217 -17.145 14.751 1.00 78.56 100 ARG A N 1
ATOM 771 C CA . ARG A 1 100 ? 5.193 -16.180 15.207 1.00 78.56 100 ARG A CA 1
ATOM 772 C C . ARG A 1 100 ? 3.792 -16.583 14.742 1.00 78.56 100 ARG A C 1
ATOM 774 O O . ARG A 1 100 ? 2.842 -16.487 15.516 1.00 78.56 100 ARG A O 1
ATOM 781 N N . SER A 1 101 ? 3.660 -17.083 13.512 1.00 76.69 101 SER A N 1
ATOM 782 C CA . SER A 1 101 ? 2.390 -17.609 12.994 1.00 76.69 101 SER A CA 1
ATOM 783 C C . SER A 1 101 ? 1.899 -18.815 13.801 1.00 76.69 101 SER A C 1
ATOM 785 O O . SER A 1 101 ? 0.725 -18.884 14.161 1.00 76.69 101 SER A O 1
ATOM 787 N N . GLU A 1 102 ? 2.787 -19.752 14.137 1.00 84.88 102 GLU A N 1
ATOM 788 C CA . GLU A 1 102 ? 2.455 -20.914 14.970 1.00 84.88 102 GLU A CA 1
ATOM 789 C C . GLU A 1 102 ? 2.069 -20.511 16.402 1.00 84.88 102 GLU A C 1
ATOM 791 O O . GLU A 1 102 ? 1.082 -21.020 16.940 1.00 84.88 102 GLU A O 1
ATOM 796 N N . GLN A 1 103 ? 2.768 -19.537 16.996 1.00 85.56 103 GLN A N 1
ATOM 797 C CA . GLN A 1 103 ? 2.396 -18.967 18.295 1.00 85.56 103 GLN A CA 1
ATOM 798 C C . GLN A 1 103 ? 1.011 -18.312 18.256 1.00 85.56 103 GLN A C 1
ATOM 800 O O . GLN A 1 103 ? 0.183 -18.585 19.125 1.00 85.56 103 GLN A O 1
ATOM 805 N N . ALA A 1 104 ? 0.718 -17.509 17.229 1.00 72.81 104 ALA A N 1
ATOM 806 C CA . ALA A 1 104 ? -0.593 -16.888 17.060 1.00 72.81 104 ALA A CA 1
ATOM 807 C C . ALA A 1 104 ? -1.706 -17.940 16.910 1.00 72.81 104 ALA A C 1
ATOM 809 O O . ALA A 1 104 ? -2.750 -17.831 17.555 1.00 72.81 104 ALA A O 1
ATOM 810 N N . LYS A 1 105 ? -1.471 -19.006 16.131 1.00 81.50 105 LYS A N 1
ATOM 811 C CA . LYS A 1 105 ? -2.408 -20.138 16.009 1.00 81.50 105 LYS A CA 1
ATOM 812 C C . LYS A 1 105 ? -2.661 -20.821 17.357 1.00 81.50 105 LYS A C 1
ATOM 814 O O . LYS A 1 105 ? -3.811 -21.124 17.664 1.00 81.50 105 LYS A O 1
ATOM 819 N N . SER A 1 106 ? -1.619 -21.021 18.165 1.00 90.69 106 SER A N 1
ATOM 820 C CA . SER A 1 106 ? -1.732 -21.592 19.515 1.00 90.69 106 SER A CA 1
ATOM 821 C C . SER A 1 106 ? -2.560 -20.703 20.453 1.00 90.69 106 SER A C 1
ATOM 823 O O . SER A 1 106 ? -3.466 -21.189 21.129 1.00 90.69 106 SER A O 1
ATOM 825 N N . ILE A 1 107 ? -2.335 -19.384 20.432 1.00 84.19 107 ILE A N 1
ATOM 826 C CA . ILE A 1 107 ? -3.123 -18.419 21.217 1.00 84.19 107 ILE A CA 1
ATOM 827 C C . ILE A 1 107 ? -4.597 -18.445 20.792 1.00 84.19 107 ILE A C 1
ATOM 829 O O . ILE A 1 107 ? -5.474 -18.545 21.647 1.00 84.19 107 ILE A O 1
ATOM 833 N N . ILE A 1 108 ? -4.884 -18.420 19.486 1.00 77.19 108 ILE A N 1
ATOM 834 C CA . ILE A 1 108 ? -6.258 -18.494 18.962 1.00 77.19 108 ILE A CA 1
ATOM 835 C C . ILE A 1 108 ? -6.937 -19.799 19.390 1.00 77.19 108 ILE A C 1
ATOM 837 O O . ILE A 1 108 ? -8.105 -19.787 19.776 1.00 77.19 108 ILE A O 1
ATOM 841 N N . PHE A 1 109 ? -6.220 -20.923 19.336 1.00 89.31 109 PHE A N 1
ATOM 842 C CA . PHE A 1 109 ? -6.739 -22.211 19.786 1.00 89.31 109 PHE A CA 1
ATOM 843 C C . PHE A 1 109 ? -7.095 -22.190 21.281 1.00 89.31 109 PHE A C 1
ATOM 845 O O . PHE A 1 109 ? -8.199 -22.592 21.649 1.00 89.31 109 PHE A O 1
ATOM 852 N N . ASN A 1 110 ? -6.214 -21.647 22.126 1.00 87.06 110 ASN A N 1
ATOM 853 C CA . ASN A 1 110 ? -6.457 -21.520 23.565 1.00 87.06 110 ASN A CA 1
ATOM 854 C C . ASN A 1 110 ? -7.645 -20.599 23.872 1.00 87.06 110 ASN A C 1
ATOM 856 O O . ASN A 1 110 ? -8.498 -20.964 24.676 1.00 87.06 110 ASN A O 1
ATOM 860 N N . LEU A 1 111 ? -7.754 -19.453 23.191 1.00 82.38 111 LEU A N 1
ATOM 861 C CA . LEU A 1 111 ? -8.885 -18.534 23.354 1.00 82.38 111 LEU A CA 1
ATOM 862 C C . LEU A 1 111 ? -10.209 -19.178 22.925 1.00 82.38 111 LEU A C 1
ATOM 864 O O . LEU A 1 111 ? -11.216 -19.027 23.612 1.00 82.38 111 LEU A O 1
ATOM 868 N N . ARG A 1 112 ? -10.225 -19.944 21.825 1.00 83.69 112 ARG A N 1
ATOM 869 C CA . ARG A 1 112 ? -11.417 -20.705 21.405 1.00 83.69 112 ARG A CA 1
ATOM 870 C C . ARG A 1 112 ? -11.822 -21.736 22.454 1.00 83.69 112 ARG A C 1
ATOM 872 O O . ARG A 1 112 ? -13.006 -21.852 22.761 1.00 83.69 112 ARG A O 1
ATOM 879 N N . HIS A 1 113 ? -10.850 -22.446 23.024 1.00 90.69 113 HIS A N 1
ATOM 880 C CA . HIS A 1 113 ? -11.115 -23.383 24.109 1.00 90.69 113 HIS A CA 1
ATOM 881 C C . HIS A 1 113 ? -11.653 -22.658 25.352 1.00 90.69 113 HIS A C 1
ATOM 883 O O . HIS A 1 113 ? -12.604 -23.136 25.966 1.00 90.69 113 HIS A O 1
ATOM 889 N N . GLU A 1 114 ? -11.089 -21.514 25.737 1.00 88.38 114 GLU A N 1
ATOM 890 C CA . GLU A 1 114 ? -11.550 -20.745 26.897 1.00 88.38 114 GLU A CA 1
ATOM 891 C C . GLU A 1 114 ? -12.984 -20.235 26.710 1.00 88.38 114 GLU A C 1
ATOM 893 O O . GLU A 1 114 ? -13.819 -20.429 27.593 1.00 88.38 114 GLU A O 1
ATOM 898 N N . VAL A 1 115 ? -13.307 -19.687 25.533 1.00 82.12 115 VAL A N 1
ATOM 899 C CA . VAL A 1 115 ? -14.676 -19.281 25.174 1.00 82.12 115 VAL A CA 1
ATOM 900 C C . VAL A 1 115 ? -15.641 -20.461 25.282 1.00 82.12 115 VAL A C 1
ATOM 902 O O . VAL A 1 115 ? -16.722 -20.317 25.852 1.00 82.12 115 VAL A O 1
ATOM 905 N N . GLN A 1 116 ? -15.247 -21.642 24.802 1.00 89.88 116 GLN A N 1
ATOM 906 C CA . GLN A 1 116 ? -16.072 -22.843 24.903 1.00 89.88 116 GLN A CA 1
ATOM 907 C C . GLN A 1 116 ? -16.250 -23.306 26.359 1.00 89.88 116 GLN A C 1
ATOM 909 O O . GLN A 1 116 ? -17.352 -23.677 26.764 1.00 89.88 116 GLN A O 1
ATOM 914 N N . THR A 1 117 ? -15.201 -23.231 27.182 1.00 90.00 117 THR A N 1
ATOM 915 C CA . THR A 1 117 ? -15.284 -23.516 28.622 1.00 90.00 117 THR A CA 1
ATOM 916 C C . THR A 1 117 ? -16.233 -22.546 29.328 1.00 90.00 117 THR A C 1
ATOM 918 O O . THR A 1 117 ? -17.071 -22.981 30.117 1.00 90.00 117 THR A O 1
ATOM 921 N N . LEU A 1 118 ? -16.145 -21.246 29.033 1.00 86.06 118 LEU A N 1
ATOM 922 C CA . LEU A 1 118 ? -17.021 -20.223 29.608 1.00 86.06 118 LEU A CA 1
ATOM 923 C C . LEU A 1 118 ? -18.478 -20.403 29.164 1.00 86.06 118 LEU A C 1
ATOM 925 O O . LEU A 1 118 ? -19.380 -20.276 29.991 1.00 86.06 118 LEU A O 1
ATOM 929 N N . GLN A 1 119 ? -18.722 -20.768 27.902 1.00 87.12 119 GLN A N 1
ATOM 930 C CA . GLN A 1 119 ? -20.061 -21.124 27.421 1.00 87.12 119 GLN A CA 1
ATOM 931 C C . GLN A 1 119 ? -20.637 -22.323 28.182 1.00 87.12 119 GLN A C 1
ATOM 933 O O . GLN A 1 119 ? -21.778 -22.261 28.638 1.00 87.12 119 GLN A O 1
ATOM 938 N N . ASN A 1 120 ? -19.840 -23.374 28.394 1.00 89.25 120 ASN A N 1
ATOM 939 C CA . ASN A 1 120 ? -20.267 -24.539 29.171 1.00 89.25 120 ASN A CA 1
ATOM 940 C C . ASN A 1 120 ? -20.584 -24.166 30.631 1.00 89.25 120 ASN A C 1
ATOM 942 O O . ASN A 1 120 ? -21.597 -24.604 31.173 1.00 89.25 120 ASN A O 1
ATOM 946 N N . GLN A 1 121 ? -19.761 -23.321 31.264 1.00 89.56 121 GLN A N 1
ATOM 947 C CA . GLN A 1 121 ? -20.010 -22.831 32.626 1.00 89.56 121 GLN A CA 1
ATOM 948 C C . GLN A 1 121 ? -21.279 -21.975 32.712 1.00 89.56 121 GLN A C 1
ATOM 950 O O . GLN A 1 121 ? -22.044 -22.104 33.670 1.00 89.56 121 GLN A O 1
ATOM 955 N N . LEU A 1 122 ? -21.523 -21.117 31.719 1.00 85.94 122 LEU A N 1
ATOM 956 C CA . LEU A 1 122 ? -22.733 -20.302 31.640 1.00 85.94 122 LEU A CA 1
ATOM 957 C C . LEU A 1 122 ? -23.976 -21.189 31.513 1.00 85.94 122 LEU A C 1
ATOM 959 O O . LEU A 1 122 ? -24.934 -21.010 32.264 1.00 85.94 122 LEU A O 1
ATOM 963 N N . GLN A 1 123 ? -23.935 -22.179 30.619 1.00 87.56 123 GLN A N 1
ATOM 964 C CA . GLN A 1 123 ? -25.032 -23.121 30.407 1.00 87.56 123 GLN A CA 1
ATOM 965 C C . GLN A 1 123 ? -25.306 -23.962 31.664 1.00 87.56 123 GLN A C 1
ATOM 967 O O . GLN A 1 123 ? -26.463 -24.153 32.036 1.00 87.56 123 GLN A O 1
ATOM 972 N N . GLN A 1 124 ? -24.255 -24.392 32.370 1.00 90.12 124 GLN A N 1
ATOM 973 C CA . GLN A 1 124 ? -24.375 -25.096 33.648 1.00 90.12 124 GLN A CA 1
ATOM 974 C C . GLN A 1 124 ? -24.976 -24.202 34.744 1.00 90.12 124 GLN A C 1
ATOM 976 O O . GLN A 1 124 ? -25.844 -24.641 35.497 1.00 90.12 124 GLN A O 1
ATOM 981 N N . LYS A 1 125 ? -24.564 -22.931 34.844 1.00 87.38 125 LYS A N 1
ATOM 982 C CA . LYS A 1 125 ? -25.186 -21.987 35.787 1.00 87.38 125 LYS A CA 1
ATOM 983 C C . LYS A 1 125 ? -26.670 -21.800 35.484 1.00 87.38 125 LYS A C 1
ATOM 985 O O . LYS A 1 125 ? -27.483 -21.941 36.395 1.00 87.38 125 LYS A O 1
ATOM 990 N N . GLN A 1 126 ? -27.022 -21.572 34.220 1.00 85.81 126 GLN A N 1
ATOM 991 C CA . GLN A 1 126 ? -28.413 -21.432 33.786 1.00 85.81 126 GLN A CA 1
ATOM 992 C C . GLN A 1 126 ? -29.246 -22.678 34.113 1.00 85.81 126 GLN A C 1
ATOM 994 O O . GLN A 1 126 ? -30.361 -22.545 34.615 1.00 85.81 126 GLN A O 1
ATOM 999 N N . SER A 1 127 ? -28.710 -23.888 33.904 1.00 85.94 127 SER A N 1
ATOM 1000 C CA . SER A 1 127 ? -29.422 -25.118 34.267 1.00 85.94 127 SER A CA 1
ATOM 1001 C C . SER A 1 127 ? -29.629 -25.227 35.779 1.00 85.94 127 SER A C 1
ATOM 1003 O O . SER A 1 127 ? -30.749 -25.488 36.211 1.00 85.94 127 SER A O 1
ATOM 1005 N N . THR A 1 128 ? -28.602 -24.940 36.590 1.00 89.38 128 THR A N 1
ATOM 1006 C CA . THR A 1 128 ? -28.718 -24.992 38.060 1.00 89.38 128 THR A CA 1
ATOM 1007 C C . THR A 1 128 ? -29.675 -23.945 38.632 1.00 89.38 128 THR A C 1
ATOM 1009 O O . THR A 1 128 ? -30.398 -24.235 39.584 1.00 89.38 128 THR A O 1
ATOM 1012 N N . GLU A 1 129 ? -29.723 -22.734 38.069 1.00 85.00 129 GLU A N 1
ATOM 1013 C CA . GLU A 1 129 ? -30.690 -21.712 38.484 1.00 85.00 129 GLU A CA 1
ATOM 1014 C C . GLU A 1 129 ? -32.118 -22.120 38.123 1.00 85.00 129 GLU A C 1
ATOM 1016 O O . GLU A 1 129 ? -33.012 -22.012 38.962 1.00 85.00 129 GLU A O 1
ATOM 1021 N N . MET A 1 130 ? -32.333 -22.667 36.923 1.00 79.38 130 MET A N 1
ATOM 1022 C CA . MET A 1 130 ? -33.637 -23.199 36.518 1.00 79.38 130 MET A CA 1
ATOM 1023 C C . MET A 1 130 ? -34.103 -24.349 37.419 1.00 79.38 130 MET A C 1
ATOM 1025 O O . MET A 1 130 ? -35.293 -24.456 37.717 1.00 79.38 130 MET A O 1
ATOM 1029 N N . GLU A 1 131 ? -33.186 -25.197 37.880 1.00 86.25 131 GLU A N 1
ATOM 1030 C CA . GLU A 1 131 ? -33.486 -26.295 38.804 1.00 86.25 131 GLU A CA 1
ATOM 1031 C C . GLU A 1 131 ? -33.881 -25.780 40.194 1.00 86.25 131 GLU A C 1
ATOM 1033 O O . GLU A 1 131 ? -34.917 -26.185 40.721 1.00 86.25 131 GLU A O 1
ATOM 1038 N N . LYS A 1 132 ? -33.154 -24.786 40.727 1.00 86.88 132 LYS A N 1
ATOM 1039 C CA . LYS A 1 132 ? -33.531 -24.086 41.969 1.00 86.88 132 LYS A CA 1
ATOM 1040 C C . LYS A 1 132 ? -34.898 -23.412 41.862 1.00 86.88 132 LYS A C 1
ATOM 1042 O O . LYS A 1 132 ? -35.691 -23.472 42.799 1.00 86.88 132 LYS A O 1
ATOM 1047 N N . TYR A 1 133 ? -35.200 -22.786 40.723 1.00 81.12 133 TYR A N 1
ATOM 1048 C CA . TYR A 1 133 ? -36.520 -22.202 40.475 1.00 81.12 133 TYR A CA 1
ATOM 1049 C C . TYR A 1 133 ? -37.626 -23.265 40.478 1.00 81.12 133 TYR A C 1
ATOM 1051 O O . TYR A 1 133 ? -38.682 -23.042 41.072 1.00 81.12 133 TYR A O 1
ATOM 1059 N N . LYS A 1 134 ? -37.386 -24.434 39.869 1.00 83.94 134 LYS A N 1
ATOM 1060 C CA . LYS A 1 134 ? -38.332 -25.562 39.899 1.00 83.94 134 LYS A CA 1
ATOM 1061 C C . LYS A 1 134 ? -38.544 -26.105 41.314 1.00 83.94 134 LYS A C 1
ATOM 1063 O O . LYS A 1 134 ? -39.692 -26.340 41.689 1.00 83.94 134 LYS A O 1
ATOM 1068 N N . GLU A 1 135 ? -37.482 -26.270 42.103 1.00 86.62 135 GLU A N 1
ATOM 1069 C CA . GLU A 1 135 ? -37.586 -26.694 43.507 1.00 86.62 135 GLU A CA 1
ATOM 1070 C C . GLU A 1 135 ? -38.368 -25.685 44.352 1.00 86.62 135 GLU A C 1
ATOM 1072 O O . GLU A 1 135 ? -39.311 -26.072 45.044 1.00 86.62 135 GLU A O 1
ATOM 1077 N N . ASN A 1 136 ? -38.057 -24.390 44.238 1.00 81.69 136 ASN A N 1
ATOM 1078 C CA . ASN A 1 136 ? -38.778 -23.335 44.953 1.00 81.69 136 ASN A CA 1
ATOM 1079 C C . ASN A 1 136 ? -40.269 -23.318 44.591 1.00 81.69 136 ASN A C 1
ATOM 1081 O O . ASN A 1 136 ? -41.116 -23.247 45.482 1.00 81.69 136 ASN A O 1
ATOM 1085 N N . MET A 1 137 ? -40.605 -23.452 43.303 1.00 75.25 137 MET A N 1
ATOM 1086 C CA . MET A 1 137 ? -41.996 -23.570 42.850 1.00 75.25 137 MET A CA 1
ATOM 1087 C C . MET A 1 137 ? -42.685 -24.819 43.410 1.00 75.25 137 MET A C 1
ATOM 1089 O O . MET A 1 137 ? -43.856 -24.762 43.788 1.00 75.25 137 MET A O 1
ATOM 1093 N N . SER A 1 138 ? -41.972 -25.945 43.505 1.00 84.50 138 SER A N 1
ATOM 1094 C CA . SER A 1 138 ? -42.504 -27.169 44.108 1.00 84.50 138 SER A CA 1
ATOM 1095 C C . SER A 1 138 ? -42.750 -27.021 45.614 1.00 84.50 138 SER A C 1
ATOM 1097 O O . SER A 1 138 ? -43.750 -27.545 46.110 1.00 84.50 138 SER A O 1
ATOM 1099 N N . CYS A 1 139 ? -41.873 -26.325 46.345 1.00 79.94 139 CYS A N 1
ATOM 1100 C CA . CYS A 1 139 ? -42.051 -26.034 47.771 1.00 79.94 139 CYS A CA 1
ATOM 1101 C C . CYS A 1 139 ? -43.244 -25.107 48.012 1.00 79.94 139 CYS A C 1
ATOM 1103 O O . CYS A 1 139 ? -44.107 -25.444 48.821 1.00 79.94 139 CYS A O 1
ATOM 1105 N N . LEU A 1 140 ? -43.354 -24.010 47.251 1.00 76.00 140 LEU A N 1
ATOM 1106 C CA . LEU A 1 140 ? -44.502 -23.101 47.334 1.00 76.00 140 LEU A CA 1
ATOM 1107 C C . LEU A 1 140 ? -45.825 -23.829 47.073 1.00 76.00 140 LEU A C 1
ATOM 1109 O O . LEU A 1 140 ? -46.808 -23.610 47.776 1.00 76.00 140 LEU A O 1
ATOM 1113 N N . LYS A 1 141 ? -45.852 -24.726 46.081 1.00 78.25 141 LYS A N 1
ATOM 1114 C CA . LYS A 1 141 ? -47.047 -25.515 45.765 1.00 78.25 141 LYS A CA 1
ATOM 1115 C C . LYS A 1 141 ? -47.450 -26.441 46.920 1.00 78.25 141 LYS A C 1
ATOM 1117 O O . LYS A 1 141 ? -48.632 -26.529 47.238 1.00 78.25 141 LYS A O 1
ATOM 1122 N N . LYS A 1 142 ? -46.479 -27.075 47.587 1.00 77.69 142 LYS A N 1
ATOM 1123 C CA . LYS A 1 142 ? -46.713 -27.893 48.792 1.00 77.69 142 LYS A CA 1
ATOM 1124 C C . LYS A 1 142 ? -47.204 -27.069 49.985 1.00 77.69 142 LYS A C 1
ATOM 1126 O O . LYS A 1 142 ? -48.098 -27.518 50.694 1.00 77.69 142 LYS A O 1
ATOM 1131 N N . GLU A 1 143 ? -46.653 -25.877 50.209 1.00 72.25 143 GLU A N 1
ATOM 1132 C CA . GLU A 1 143 ? -47.150 -24.962 51.249 1.00 72.25 143 GLU A CA 1
ATOM 1133 C C . GLU A 1 143 ? -48.598 -24.529 50.978 1.00 72.25 143 GLU A C 1
ATOM 1135 O O . GLU A 1 143 ? -49.403 -24.451 51.907 1.00 72.25 143 GLU A O 1
ATOM 1140 N N . TYR A 1 144 ? -48.956 -24.323 49.706 1.00 63.84 144 TYR A N 1
ATOM 1141 C CA . TYR A 1 144 ? -50.325 -24.013 49.287 1.00 63.84 144 TYR A CA 1
ATOM 1142 C C . TYR A 1 144 ? -51.310 -25.148 49.608 1.00 63.84 144 TYR A C 1
ATOM 1144 O O . TYR A 1 144 ? -52.438 -24.898 50.029 1.00 63.84 144 TYR A O 1
ATOM 1152 N N . GLU A 1 145 ? -50.886 -26.403 49.447 1.00 72.69 145 GLU A N 1
ATOM 1153 C CA . GLU A 1 145 ? -51.694 -27.584 49.777 1.00 72.69 145 GLU A CA 1
ATOM 1154 C C . GLU A 1 145 ? -51.866 -27.784 51.299 1.00 72.69 145 GLU A C 1
ATOM 1156 O O . GLU A 1 145 ? -52.877 -28.337 51.732 1.00 72.69 145 GLU A O 1
ATOM 1161 N N . LEU A 1 146 ? -50.921 -27.305 52.120 1.00 66.31 146 LEU A N 1
ATOM 1162 C CA . LEU A 1 146 ? -50.934 -27.455 53.584 1.00 66.31 146 LEU A CA 1
ATOM 1163 C C . LEU A 1 146 ? -51.716 -26.352 54.324 1.00 66.31 146 LEU A C 1
ATOM 1165 O O . LEU A 1 146 ? -52.259 -26.606 55.401 1.00 66.31 146 LEU A O 1
ATOM 1169 N N . HIS A 1 147 ? -51.818 -25.139 53.774 1.00 56.59 147 HIS A N 1
ATOM 1170 C CA . HIS A 1 147 ? -52.509 -24.010 54.413 1.00 56.59 147 HIS A CA 1
ATOM 1171 C C . HIS A 1 147 ? -53.927 -23.783 53.860 1.00 56.59 147 HIS A C 1
ATOM 1173 O O . HIS A 1 147 ? -54.216 -22.801 53.182 1.00 56.59 147 HIS A O 1
ATOM 1179 N N . GLY A 1 148 ? -54.853 -24.681 54.212 1.00 49.94 148 GLY A N 1
ATOM 1180 C CA . GLY A 1 148 ? -56.264 -24.623 53.795 1.00 49.94 148 GLY A CA 1
ATOM 1181 C C . GLY A 1 148 ? -57.132 -23.524 54.437 1.00 49.94 148 GLY A C 1
ATOM 1182 O O . GLY A 1 148 ? -58.227 -23.273 53.935 1.00 49.94 148 GLY A O 1
ATOM 1183 N N . ASN A 1 149 ? -56.668 -22.849 55.500 1.00 46.44 149 ASN A N 1
ATOM 1184 C CA . ASN A 1 149 ? -57.472 -21.876 56.265 1.00 46.44 149 ASN A CA 1
ATOM 1185 C C . ASN A 1 149 ? -57.157 -20.390 55.977 1.00 46.44 149 ASN A C 1
ATOM 1187 O O . ASN A 1 149 ? -57.963 -19.545 56.345 1.00 46.44 149 ASN A O 1
ATOM 1191 N N . ASP A 1 150 ? -56.071 -20.069 55.258 1.00 52.16 150 ASP A N 1
ATOM 1192 C CA . ASP A 1 150 ? -55.673 -18.694 54.869 1.00 52.16 150 ASP A CA 1
ATOM 1193 C C . ASP A 1 150 ? -55.800 -18.467 53.350 1.00 52.16 150 ASP A C 1
ATOM 1195 O O . ASP A 1 150 ? -54.964 -17.844 52.687 1.00 52.16 150 ASP A O 1
ATOM 1199 N N . LYS A 1 151 ? -56.868 -19.023 52.776 1.00 56.56 151 LYS A N 1
ATOM 1200 C CA . LYS A 1 151 ? -57.068 -19.161 51.328 1.00 56.56 151 LYS A CA 1
ATOM 1201 C C . LYS A 1 151 ? -57.008 -17.828 50.571 1.00 56.56 151 LYS A C 1
ATOM 1203 O O . LYS A 1 151 ? -56.473 -17.781 49.467 1.00 56.56 151 LYS A O 1
ATOM 1208 N N . ASP A 1 152 ? -57.485 -16.744 51.179 1.00 59.34 152 ASP A N 1
ATOM 1209 C CA . ASP A 1 152 ? -57.529 -15.427 50.537 1.00 59.34 152 ASP A CA 1
ATOM 1210 C C . ASP A 1 152 ? -56.175 -14.701 50.565 1.00 59.34 152 ASP A C 1
ATOM 1212 O O . ASP A 1 152 ? -55.808 -14.069 49.576 1.00 59.34 152 ASP A O 1
ATOM 1216 N N . ASN A 1 153 ? -55.385 -14.854 51.635 1.00 65.19 153 ASN A N 1
ATOM 1217 C CA . ASN A 1 153 ? -54.053 -14.243 51.752 1.00 65.19 153 ASN A CA 1
ATOM 1218 C C . ASN A 1 153 ? -53.003 -14.984 50.898 1.00 65.19 153 ASN A C 1
ATOM 1220 O O . ASN A 1 153 ? -52.073 -14.395 50.348 1.00 65.19 153 ASN A O 1
ATOM 1224 N N . MET A 1 154 ? -53.169 -16.301 50.745 1.00 64.50 154 MET A N 1
ATOM 1225 C CA . MET A 1 154 ? -52.371 -17.112 49.821 1.00 64.50 154 MET A CA 1
ATOM 1226 C C . MET A 1 154 ? -52.738 -16.836 48.358 1.00 64.50 154 MET A C 1
ATOM 1228 O O . MET A 1 154 ? -51.856 -16.799 47.502 1.00 64.50 154 MET A O 1
ATOM 1232 N N . LYS A 1 155 ? -54.019 -16.587 48.051 1.00 71.88 155 LYS A N 1
ATOM 1233 C CA . LYS A 1 155 ? -54.456 -16.219 46.698 1.00 71.88 155 LYS A CA 1
ATOM 1234 C C . LYS A 1 155 ? -53.846 -14.893 46.237 1.00 71.88 155 LYS A C 1
ATOM 1236 O O . LYS A 1 155 ? -53.337 -14.840 45.122 1.00 71.88 155 LYS A O 1
ATOM 1241 N N . THR A 1 156 ? -53.800 -13.865 47.087 1.00 72.88 156 THR A N 1
ATOM 1242 C CA . THR A 1 156 ? -53.122 -12.595 46.758 1.00 72.88 156 THR A CA 1
ATOM 1243 C C . THR A 1 156 ? -51.621 -12.770 46.548 1.00 72.88 156 THR A C 1
ATOM 1245 O O . THR A 1 156 ? -51.089 -12.233 45.578 1.00 72.88 156 THR A O 1
ATOM 1248 N N . LYS A 1 157 ? -50.934 -13.561 47.384 1.00 74.31 157 LYS A N 1
ATOM 1249 C CA . LYS A 1 157 ? -49.507 -13.872 47.176 1.00 74.31 157 LYS A CA 1
ATOM 1250 C C . LYS A 1 157 ? -49.256 -14.642 45.879 1.00 74.31 157 LYS A C 1
ATOM 1252 O O . LYS A 1 157 ? -48.264 -14.381 45.204 1.00 74.31 157 LYS A O 1
ATOM 1257 N N . MET A 1 158 ? -50.156 -15.552 45.506 1.00 72.94 158 MET A N 1
ATOM 1258 C CA . MET A 1 158 ? -50.057 -16.307 44.256 1.00 72.94 158 MET A CA 1
ATOM 1259 C C . MET A 1 158 ? -50.318 -15.418 43.032 1.00 72.94 158 MET A C 1
ATOM 1261 O O . MET A 1 158 ? -49.577 -15.496 42.061 1.00 72.94 158 MET A O 1
ATOM 1265 N N . GLU A 1 159 ? -51.291 -14.505 43.099 1.00 78.19 159 GLU A N 1
ATOM 1266 C CA . GLU A 1 159 ? -51.529 -13.499 42.052 1.00 78.19 159 GLU A CA 1
ATOM 1267 C C . GLU A 1 159 ? -50.372 -12.490 41.924 1.00 78.19 159 GLU A C 1
ATOM 1269 O O . GLU A 1 159 ? -50.087 -12.004 40.827 1.00 78.19 159 GLU A O 1
ATOM 1274 N N . GLU A 1 160 ? -49.694 -12.155 43.026 1.00 78.06 160 GLU A N 1
ATOM 1275 C CA . GLU A 1 160 ? -48.490 -11.318 43.006 1.00 78.06 160 GLU A CA 1
ATOM 1276 C C . GLU A 1 160 ? -47.290 -12.070 42.408 1.00 78.06 160 GLU A C 1
ATOM 1278 O O . GLU A 1 160 ? -46.551 -11.505 41.598 1.00 78.06 160 GLU A O 1
ATOM 1283 N N . ALA A 1 161 ? -47.123 -13.353 42.746 1.00 74.50 161 ALA A N 1
ATOM 1284 C CA . ALA A 1 161 ? -46.120 -14.222 42.139 1.00 74.50 161 ALA A CA 1
ATOM 1285 C C . ALA A 1 161 ? -46.359 -14.379 40.628 1.00 74.50 161 ALA A C 1
ATOM 1287 O O . ALA A 1 161 ? -45.427 -14.188 39.851 1.00 74.50 161 ALA A O 1
ATOM 1288 N N . ASP A 1 162 ? -47.603 -14.599 40.193 1.00 76.62 162 ASP A N 1
ATOM 1289 C CA . ASP A 1 162 ? -47.968 -14.667 38.771 1.00 76.62 162 ASP A CA 1
ATOM 1290 C C . ASP A 1 162 ? -47.708 -13.345 38.038 1.00 76.62 162 ASP A C 1
ATOM 1292 O O . ASP A 1 162 ? -47.228 -13.340 36.900 1.00 76.62 162 ASP A O 1
ATOM 1296 N N . ARG A 1 163 ? -47.966 -12.198 38.684 1.00 81.56 163 ARG A N 1
ATOM 1297 C CA . ARG A 1 163 ? -47.602 -10.884 38.130 1.00 81.56 163 ARG A CA 1
ATOM 1298 C C . ARG A 1 163 ? -46.090 -10.726 37.985 1.00 81.56 163 ARG A C 1
ATOM 1300 O O . ARG A 1 163 ? -45.645 -10.241 36.945 1.00 81.56 163 ARG A O 1
ATOM 1307 N N . LYS A 1 164 ? -45.302 -11.163 38.973 1.00 80.44 164 LYS A N 1
ATOM 1308 C CA . LYS A 1 164 ? -43.830 -11.151 38.893 1.00 80.44 164 LYS A CA 1
ATOM 1309 C C . LYS A 1 164 ? -43.317 -12.086 37.800 1.00 80.44 164 LYS A C 1
ATOM 1311 O O . LYS A 1 164 ? -42.456 -11.675 37.032 1.00 80.44 164 LYS A O 1
ATOM 1316 N N . VAL A 1 165 ? -43.884 -13.285 37.661 1.00 77.62 165 VAL A N 1
ATOM 1317 C CA . VAL A 1 165 ? -43.540 -14.230 36.586 1.00 77.62 165 VAL A CA 1
ATOM 1318 C C . VAL A 1 165 ? -43.864 -13.641 35.210 1.00 77.62 165 VAL A C 1
ATOM 1320 O O . VAL A 1 165 ? -43.019 -13.687 34.321 1.00 77.62 165 VAL A O 1
ATOM 1323 N N . LYS A 1 166 ? -45.026 -12.998 35.028 1.00 84.00 166 LYS A N 1
ATOM 1324 C CA . LYS A 1 166 ? -45.344 -12.276 33.780 1.00 84.00 166 LYS A CA 1
ATOM 1325 C C . LYS A 1 166 ? -44.380 -11.120 33.495 1.00 84.00 166 LYS A C 1
ATOM 1327 O O . LYS A 1 166 ? -43.989 -10.930 32.343 1.00 84.00 166 LYS A O 1
ATOM 1332 N N . GLY A 1 167 ? -43.987 -10.366 34.523 1.00 84.44 167 GLY A N 1
ATOM 1333 C CA . GLY A 1 167 ? -42.981 -9.304 34.411 1.00 84.44 167 GLY A CA 1
ATOM 1334 C C . GLY A 1 167 ? -41.604 -9.836 34.007 1.00 84.44 167 GLY A C 1
ATOM 1335 O O . GLY A 1 167 ? -40.963 -9.288 33.118 1.00 84.44 167 GLY A O 1
ATOM 1336 N N . LEU A 1 168 ? -41.169 -10.948 34.603 1.00 79.62 168 LEU A N 1
ATOM 1337 C CA . LEU A 1 168 ? -39.915 -11.608 34.242 1.00 79.62 168 LEU A CA 1
ATOM 1338 C C . LEU A 1 168 ? -39.964 -12.179 32.821 1.00 79.62 168 LEU A C 1
ATOM 1340 O O . LEU A 1 168 ? -39.013 -11.984 32.073 1.00 79.62 168 LEU A O 1
ATOM 1344 N N . ASN A 1 169 ? -41.076 -12.791 32.405 1.00 79.75 169 ASN A N 1
ATOM 1345 C CA . ASN A 1 169 ? -41.229 -13.301 31.039 1.00 79.75 169 ASN A CA 1
ATOM 1346 C C . ASN A 1 169 ? -41.145 -12.181 29.992 1.00 79.75 169 ASN A C 1
ATOM 1348 O O . ASN A 1 169 ? -40.455 -12.341 28.994 1.00 79.75 169 ASN A O 1
ATOM 1352 N N . THR A 1 170 ? -41.751 -11.018 30.250 1.00 85.62 170 THR A N 1
ATOM 1353 C CA . THR A 1 170 ? -41.635 -9.859 29.343 1.00 85.62 170 THR A CA 1
ATOM 1354 C C . THR A 1 170 ? -40.227 -9.257 29.301 1.00 85.62 170 THR A C 1
ATOM 1356 O O . THR A 1 170 ? -39.856 -8.639 28.302 1.00 85.62 170 THR A O 1
ATOM 1359 N N . ILE A 1 171 ? -39.426 -9.410 30.361 1.00 84.19 171 ILE A N 1
ATOM 1360 C CA . ILE A 1 171 ? -37.999 -9.044 30.353 1.00 84.19 171 ILE A CA 1
ATOM 1361 C C . ILE A 1 171 ? -37.190 -10.074 29.556 1.00 84.19 171 ILE A C 1
ATOM 1363 O O . ILE A 1 171 ? -36.348 -9.683 28.753 1.00 84.19 171 ILE A O 1
ATOM 1367 N N . VAL A 1 172 ? -37.458 -11.370 29.741 1.00 80.69 172 VAL A N 1
ATOM 1368 C CA . VAL A 1 172 ? -36.797 -12.455 28.997 1.00 80.69 172 VAL A CA 1
ATOM 1369 C C . VAL A 1 172 ? -37.063 -12.338 27.496 1.00 80.69 172 VAL A C 1
ATOM 1371 O O . VAL A 1 172 ? -36.116 -12.428 26.724 1.00 80.69 172 VAL A O 1
ATOM 1374 N N . GLU A 1 173 ? -38.305 -12.068 27.085 1.00 86.88 173 GLU A N 1
ATOM 1375 C CA . GLU A 1 173 ? -38.659 -11.826 25.678 1.00 86.88 173 GLU A CA 1
ATOM 1376 C C . GLU A 1 173 ? -37.892 -10.627 25.103 1.00 86.88 173 GLU A C 1
ATOM 1378 O O . GLU A 1 173 ? -37.311 -10.728 24.027 1.00 86.88 173 GLU A O 1
ATOM 1383 N N . ARG A 1 174 ? -37.790 -9.518 25.852 1.00 86.94 174 ARG A N 1
ATOM 1384 C CA . ARG A 1 174 ? -36.990 -8.352 25.437 1.00 86.94 174 ARG A CA 1
ATOM 1385 C C . ARG A 1 174 ? -35.506 -8.681 25.275 1.00 86.94 174 ARG A C 1
ATOM 1387 O O . ARG A 1 174 ? -34.896 -8.272 24.295 1.00 86.94 174 ARG A O 1
ATOM 1394 N N . LEU A 1 175 ? -34.932 -9.433 26.214 1.00 83.12 175 LEU A N 1
ATOM 1395 C CA . LEU A 1 175 ? -33.532 -9.857 26.140 1.00 83.12 175 LEU A CA 1
ATOM 1396 C C . LEU A 1 175 ? -33.287 -10.829 24.979 1.00 83.12 175 LEU A C 1
ATOM 1398 O O . LEU A 1 175 ? -32.218 -10.788 24.377 1.00 83.12 175 LEU A O 1
ATOM 1402 N N . GLN A 1 176 ? -34.253 -11.692 24.654 1.00 86.19 176 GLN A N 1
ATOM 1403 C CA . GLN A 1 176 ? -34.181 -12.556 23.474 1.00 86.19 176 GLN A CA 1
ATOM 1404 C C . GLN A 1 176 ? -34.215 -11.740 22.180 1.00 86.19 176 GLN A C 1
ATOM 1406 O O . GLN A 1 176 ? -33.374 -11.983 21.316 1.00 86.19 176 GLN A O 1
ATOM 1411 N N . ASP A 1 177 ? -35.102 -10.746 22.086 1.00 88.69 177 ASP A N 1
ATOM 1412 C CA . ASP A 1 177 ? -35.169 -9.817 20.951 1.00 88.69 177 ASP A CA 1
ATOM 1413 C C . ASP A 1 177 ? -33.849 -9.049 20.763 1.00 88.69 177 ASP A C 1
ATOM 1415 O O . ASP A 1 177 ? -33.319 -8.970 19.649 1.00 88.69 177 ASP A O 1
ATOM 1419 N N . ASP A 1 178 ? -33.275 -8.521 21.848 1.00 84.06 178 ASP A N 1
ATOM 1420 C CA . ASP A 1 178 ? -31.991 -7.814 21.814 1.00 84.06 178 ASP A CA 1
ATOM 1421 C C . ASP A 1 178 ? -30.833 -8.750 21.425 1.00 84.06 178 ASP A C 1
ATOM 1423 O O . ASP A 1 178 ? -29.958 -8.369 20.642 1.00 84.06 178 ASP A O 1
ATOM 1427 N N . LEU A 1 179 ? -30.849 -10.004 21.895 1.00 85.19 179 LEU A N 1
ATOM 1428 C CA . LEU A 1 179 ? -29.871 -11.020 21.501 1.00 85.19 179 LEU A CA 1
ATOM 1429 C C . LEU A 1 179 ? -29.967 -11.343 20.003 1.00 85.19 179 LEU A C 1
ATOM 1431 O O . LEU A 1 179 ? -28.935 -11.459 19.339 1.00 85.19 179 LEU A O 1
ATOM 1435 N N . THR A 1 180 ? -31.180 -11.473 19.453 1.00 84.62 180 THR A N 1
ATOM 1436 C CA . THR A 1 180 ? -31.372 -11.674 18.009 1.00 84.62 180 THR A CA 1
ATOM 1437 C C . THR A 1 180 ? -30.894 -10.476 17.198 1.00 84.62 180 THR A C 1
ATOM 1439 O O . THR A 1 180 ? -30.145 -10.674 16.246 1.00 84.62 180 THR A O 1
ATOM 1442 N N . LYS A 1 181 ? -31.191 -9.240 17.627 1.00 87.00 181 LYS A N 1
ATOM 1443 C CA . LYS A 1 181 ? -30.676 -8.029 16.965 1.00 87.00 181 LYS A CA 1
ATOM 1444 C C . LYS A 1 181 ? -29.152 -7.975 16.964 1.00 87.00 181 LYS A C 1
ATOM 1446 O O . LYS A 1 181 ? -28.559 -7.735 15.919 1.00 87.00 181 LYS A O 1
ATOM 1451 N N . MET A 1 182 ? -28.505 -8.255 18.098 1.00 81.00 182 MET A N 1
ATOM 1452 C CA . MET A 1 182 ? -27.040 -8.304 18.156 1.00 81.00 182 MET A CA 1
ATOM 1453 C C . MET A 1 182 ? -26.457 -9.402 17.261 1.00 81.00 182 MET A C 1
ATOM 1455 O O . MET A 1 182 ? -25.399 -9.215 16.661 1.00 81.00 182 MET A O 1
ATOM 1459 N N . LYS A 1 183 ? -27.132 -10.552 17.156 1.00 85.44 183 LYS A N 1
ATOM 1460 C CA . LYS A 1 183 ? -26.709 -11.636 16.265 1.00 85.44 183 LYS A CA 1
ATOM 1461 C C . LYS A 1 183 ? -26.800 -11.214 14.797 1.00 85.44 183 LYS A C 1
ATOM 1463 O O . LYS A 1 183 ? -25.852 -11.454 14.052 1.00 85.44 183 LYS A O 1
ATOM 1468 N N . ASP A 1 184 ? -27.878 -10.541 14.412 1.00 86.44 184 ASP A N 1
ATOM 1469 C CA . ASP A 1 184 ? -28.065 -10.018 13.057 1.00 86.44 184 ASP A CA 1
ATOM 1470 C C . ASP A 1 184 ? -27.048 -8.912 12.729 1.00 86.44 184 ASP A C 1
ATOM 1472 O O . ASP A 1 184 ? -26.459 -8.912 11.647 1.00 86.44 184 ASP A O 1
ATOM 1476 N N . GLU A 1 185 ? -26.750 -8.018 13.679 1.00 84.38 185 GLU A N 1
ATOM 1477 C CA . GLU A 1 185 ? -25.675 -7.024 13.545 1.00 84.38 185 GLU A CA 1
ATOM 1478 C C . GLU A 1 185 ? -24.293 -7.676 13.385 1.00 84.38 185 GLU A C 1
ATOM 1480 O O . GLU A 1 185 ? -23.463 -7.192 12.611 1.00 84.38 185 GLU A O 1
ATOM 1485 N N . CYS A 1 186 ? -24.037 -8.782 14.089 1.00 83.38 186 CYS A N 1
ATOM 1486 C CA . CYS A 1 186 ? -22.791 -9.535 13.967 1.00 83.38 186 CYS A CA 1
ATOM 1487 C C . CYS A 1 186 ? -22.654 -10.162 12.571 1.00 83.38 186 CYS A C 1
ATOM 1489 O O . CYS A 1 186 ? -21.629 -9.975 11.918 1.00 83.38 186 CYS A O 1
ATOM 1491 N N . ILE A 1 187 ? -23.715 -10.807 12.070 1.00 84.06 187 ILE A N 1
ATOM 1492 C CA . ILE A 1 187 ? -23.765 -11.372 10.711 1.00 84.06 187 ILE A CA 1
ATOM 1493 C C . ILE A 1 187 ? -23.557 -10.270 9.661 1.00 84.06 187 ILE A C 1
ATOM 1495 O O . ILE A 1 187 ? -22.803 -10.448 8.701 1.00 84.06 187 ILE A O 1
ATOM 1499 N N . LEU A 1 188 ? -24.175 -9.101 9.854 1.00 88.56 188 LEU A N 1
ATOM 1500 C CA . LEU A 1 188 ? -23.997 -7.956 8.963 1.00 88.56 188 LEU A CA 1
ATOM 1501 C C . LEU A 1 188 ? -22.539 -7.469 8.950 1.00 88.56 188 LEU A C 1
ATOM 1503 O O . LEU A 1 188 ? -21.984 -7.236 7.874 1.00 88.56 188 LEU A O 1
ATOM 1507 N N . ARG A 1 189 ? -21.894 -7.357 10.119 1.00 82.50 189 ARG A N 1
ATOM 1508 C CA . ARG A 1 189 ? -20.470 -6.986 10.222 1.00 82.50 189 ARG A CA 1
ATOM 1509 C C . ARG A 1 189 ? -19.548 -8.035 9.600 1.00 82.50 189 ARG A C 1
ATOM 1511 O O . ARG A 1 189 ? -18.592 -7.661 8.924 1.00 82.50 189 ARG A O 1
ATOM 1518 N N . GLU A 1 190 ? -19.831 -9.325 9.769 1.00 79.06 190 GLU A N 1
ATOM 1519 C CA . GLU A 1 190 ? -19.081 -10.410 9.116 1.00 79.06 190 GLU A CA 1
ATOM 1520 C C . GLU A 1 190 ? -19.203 -10.350 7.586 1.00 79.06 190 GLU A C 1
ATOM 1522 O O . GLU A 1 190 ? -18.206 -10.511 6.873 1.00 79.06 190 GLU A O 1
ATOM 1527 N N . SER A 1 191 ? -20.397 -10.042 7.070 1.00 87.38 191 SER A N 1
ATOM 1528 C CA . SER A 1 191 ? -20.616 -9.814 5.639 1.00 87.38 191 SER A CA 1
ATOM 1529 C C . SER A 1 191 ? -19.836 -8.597 5.130 1.00 87.38 191 SER A C 1
ATOM 1531 O O . SER A 1 191 ? -19.213 -8.668 4.070 1.00 87.38 191 SER A O 1
ATOM 1533 N N . GLN A 1 192 ? -19.836 -7.485 5.874 1.00 84.12 192 GLN A N 1
ATOM 1534 C CA . GLN A 1 192 ? -19.077 -6.278 5.522 1.00 84.12 192 GLN A CA 1
ATOM 1535 C C . GLN A 1 192 ? -17.563 -6.533 5.533 1.00 84.12 192 GLN A C 1
ATOM 1537 O O . GLN A 1 192 ? -16.866 -6.145 4.596 1.00 84.12 192 GLN A O 1
ATOM 1542 N N . MET A 1 193 ? -17.048 -7.240 6.543 1.00 78.12 193 MET A N 1
ATOM 1543 C CA . MET A 1 193 ? -15.642 -7.652 6.583 1.00 78.12 193 MET A CA 1
ATOM 1544 C C . MET A 1 193 ? -15.279 -8.559 5.409 1.00 78.12 193 MET A C 1
ATOM 1546 O O . MET A 1 193 ? -14.245 -8.352 4.780 1.00 78.12 193 MET A O 1
ATOM 1550 N N . SER A 1 194 ? -16.127 -9.533 5.074 1.00 82.38 194 SER A N 1
ATOM 1551 C CA . SER A 1 194 ? -15.886 -10.424 3.933 1.00 82.38 194 SER A CA 1
ATOM 1552 C C . SER A 1 194 ? -15.817 -9.649 2.612 1.00 82.38 194 SER A C 1
ATOM 1554 O O . SER A 1 194 ? -14.932 -9.905 1.795 1.00 82.38 194 SER A O 1
ATOM 1556 N N . GLN A 1 195 ? -16.683 -8.645 2.427 1.00 85.25 195 GLN A N 1
ATOM 1557 C CA . GLN A 1 195 ? -16.622 -7.743 1.273 1.00 85.25 195 GLN A CA 1
ATOM 1558 C C . GLN A 1 195 ? -15.329 -6.917 1.244 1.00 85.25 195 GLN A C 1
ATOM 1560 O O . GLN A 1 195 ? -14.695 -6.830 0.192 1.00 85.25 195 GLN A O 1
ATOM 1565 N N . LEU A 1 196 ? -14.897 -6.362 2.381 1.00 80.69 196 LEU A N 1
ATOM 1566 C CA . LEU A 1 196 ? -13.638 -5.613 2.480 1.00 80.69 196 LEU A CA 1
ATOM 1567 C C . LEU A 1 196 ? -12.417 -6.492 2.183 1.00 80.69 196 LEU A C 1
ATOM 1569 O O . LEU A 1 196 ? -11.513 -6.071 1.464 1.00 80.69 196 LEU A O 1
ATOM 1573 N N . VAL A 1 197 ? -12.393 -7.733 2.677 1.00 81.00 197 VAL A N 1
ATOM 1574 C CA . VAL A 1 197 ? -11.334 -8.707 2.361 1.00 81.00 197 VAL A CA 1
ATOM 1575 C C . VAL A 1 197 ? -11.303 -8.998 0.860 1.00 81.00 197 VAL A C 1
ATOM 1577 O O . VAL A 1 197 ? -10.229 -9.020 0.258 1.00 81.00 197 VAL A O 1
ATOM 1580 N N . GLN A 1 198 ? -12.466 -9.163 0.227 1.00 82.00 198 GLN A N 1
ATOM 1581 C CA . GLN A 1 198 ? -12.552 -9.403 -1.211 1.00 82.00 198 GLN A CA 1
ATOM 1582 C C . GLN A 1 198 ? -12.123 -8.177 -2.037 1.00 82.00 198 GLN A C 1
ATOM 1584 O O . GLN A 1 198 ? -11.438 -8.337 -3.048 1.00 82.00 198 GLN A O 1
ATOM 1589 N N . GLN A 1 199 ? -12.466 -6.959 -1.604 1.00 82.25 199 GLN A N 1
ATOM 1590 C CA . GLN A 1 199 ? -11.988 -5.713 -2.219 1.00 82.25 199 GLN A CA 1
ATOM 1591 C C . GLN A 1 199 ? -10.469 -5.557 -2.086 1.00 82.25 199 GLN A C 1
ATOM 1593 O O . GLN A 1 199 ? -9.797 -5.282 -3.077 1.00 82.25 199 GLN A O 1
ATOM 1598 N N . ASN A 1 200 ? -9.912 -5.810 -0.899 1.00 75.25 200 ASN A N 1
ATOM 1599 C CA . ASN A 1 200 ? -8.467 -5.775 -0.680 1.00 75.25 200 ASN A CA 1
ATOM 1600 C C . ASN A 1 200 ? -7.736 -6.814 -1.534 1.00 75.25 200 ASN A C 1
ATOM 1602 O O . ASN A 1 200 ? -6.685 -6.512 -2.092 1.00 75.25 200 ASN A O 1
ATOM 1606 N N . LYS A 1 201 ? -8.308 -8.013 -1.706 1.00 85.56 201 LYS A N 1
ATOM 1607 C CA . LYS A 1 201 ? -7.753 -9.028 -2.610 1.00 85.56 201 LYS A CA 1
ATOM 1608 C C . LYS A 1 201 ? -7.678 -8.517 -4.055 1.00 85.56 201 LYS A C 1
ATOM 1610 O O . LYS A 1 201 ? -6.622 -8.626 -4.671 1.00 85.56 201 LYS A O 1
ATOM 1615 N N . LYS A 1 202 ? -8.752 -7.897 -4.561 1.00 85.62 202 LYS A N 1
ATOM 1616 C CA . LYS A 1 202 ? -8.775 -7.290 -5.906 1.00 85.62 202 LYS A CA 1
ATOM 1617 C C . LYS A 1 202 ? -7.738 -6.173 -6.053 1.00 85.62 202 LYS A C 1
ATOM 1619 O O . LYS A 1 202 ? -7.016 -6.156 -7.042 1.00 85.62 202 LYS A O 1
ATOM 1624 N N . LEU A 1 203 ? -7.609 -5.296 -5.055 1.00 80.69 203 LEU A N 1
ATOM 1625 C CA . LEU A 1 203 ? -6.600 -4.228 -5.053 1.00 80.69 203 LEU A CA 1
ATOM 1626 C C . LEU A 1 203 ? -5.166 -4.775 -5.061 1.00 80.69 203 LEU A C 1
ATOM 1628 O O . LEU A 1 203 ? -4.297 -4.219 -5.727 1.00 80.69 203 LEU A O 1
ATOM 1632 N N . VAL A 1 204 ? -4.898 -5.871 -4.344 1.00 82.75 204 VAL A N 1
ATOM 1633 C CA . VAL A 1 204 ? -3.582 -6.531 -4.362 1.00 82.75 204 VAL A CA 1
ATOM 1634 C C . VAL A 1 204 ? -3.285 -7.133 -5.737 1.00 82.75 204 VAL A C 1
ATOM 1636 O O . VAL A 1 204 ? -2.171 -6.977 -6.238 1.00 82.75 204 VAL A O 1
ATOM 1639 N N . GLU A 1 205 ? -4.266 -7.780 -6.367 1.00 84.19 205 GLU A N 1
ATOM 1640 C CA . GLU A 1 205 ? -4.134 -8.321 -7.726 1.00 84.19 205 GLU A CA 1
ATOM 1641 C C . GLU A 1 205 ? -3.922 -7.208 -8.765 1.00 84.19 205 GLU A C 1
ATOM 1643 O O . GLU A 1 205 ? -3.049 -7.324 -9.624 1.00 84.19 205 GLU A O 1
ATOM 1648 N N . GLU A 1 206 ? -4.643 -6.092 -8.656 1.00 82.75 206 GLU A N 1
ATOM 1649 C CA . GLU A 1 206 ? -4.481 -4.920 -9.524 1.00 82.75 206 GLU A CA 1
ATOM 1650 C C . GLU A 1 206 ? -3.114 -4.244 -9.332 1.00 82.75 206 GLU A C 1
ATOM 1652 O O . GLU A 1 206 ? -2.449 -3.885 -10.307 1.00 82.75 206 GLU A O 1
ATOM 1657 N N . LYS A 1 207 ? -2.631 -4.163 -8.085 1.00 83.44 207 LYS A N 1
ATOM 1658 C CA . LYS A 1 207 ? -1.280 -3.681 -7.763 1.00 83.44 207 LYS A CA 1
ATOM 1659 C C . LYS A 1 207 ? -0.190 -4.595 -8.329 1.00 83.44 207 LYS A C 1
ATOM 1661 O O . LYS A 1 207 ? 0.870 -4.117 -8.726 1.00 83.44 207 LYS A O 1
ATOM 1666 N N . LYS A 1 208 ? -0.427 -5.910 -8.362 1.00 85.12 208 LYS A N 1
ATOM 1667 C CA . LYS A 1 208 ? 0.483 -6.865 -9.004 1.00 85.12 208 LYS A CA 1
ATOM 1668 C C . LYS A 1 208 ? 0.515 -6.643 -10.518 1.00 85.12 208 LYS A C 1
ATOM 1670 O O . LYS A 1 208 ? 1.591 -6.455 -11.065 1.00 85.12 208 LYS A O 1
ATOM 1675 N N . ARG A 1 209 ? -0.651 -6.530 -11.164 1.00 84.12 209 ARG A N 1
ATOM 1676 C CA . ARG A 1 209 ? -0.746 -6.245 -12.608 1.00 84.12 209 ARG A CA 1
ATOM 1677 C C . ARG A 1 209 ? -0.058 -4.939 -12.999 1.00 84.12 209 ARG A C 1
ATOM 1679 O O . ARG A 1 209 ? 0.654 -4.902 -13.992 1.00 84.12 209 ARG A O 1
ATOM 1686 N N . THR A 1 210 ? -0.236 -3.873 -12.219 1.00 79.06 210 THR A N 1
ATOM 1687 C CA . THR A 1 210 ? 0.454 -2.596 -12.478 1.00 79.06 210 THR A CA 1
ATOM 1688 C C . THR A 1 210 ? 1.965 -2.722 -12.323 1.00 79.06 210 THR A C 1
ATOM 1690 O O . THR A 1 210 ? 2.684 -2.178 -13.154 1.00 79.06 210 THR A O 1
ATOM 1693 N N . LYS A 1 211 ? 2.460 -3.482 -11.335 1.00 84.88 211 LYS A N 1
ATOM 1694 C CA . LYS A 1 211 ? 3.894 -3.792 -11.231 1.00 84.88 211 LYS A CA 1
ATOM 1695 C C . LYS A 1 211 ? 4.408 -4.530 -12.467 1.00 84.88 211 LYS A C 1
ATOM 1697 O O . LYS A 1 211 ? 5.402 -4.091 -13.038 1.00 84.88 211 LYS A O 1
ATOM 1702 N N . ASP A 1 212 ? 3.706 -5.571 -12.904 1.00 84.19 212 ASP A N 1
ATOM 1703 C CA . ASP A 1 212 ? 4.094 -6.372 -14.070 1.00 84.19 212 ASP A CA 1
ATOM 1704 C C . ASP A 1 212 ? 4.133 -5.504 -15.347 1.00 84.19 212 ASP A C 1
ATOM 1706 O O . ASP A 1 212 ? 5.112 -5.537 -16.090 1.00 84.19 212 ASP A O 1
ATOM 1710 N N . ILE A 1 213 ? 3.139 -4.626 -15.547 1.00 83.44 213 ILE A N 1
ATOM 1711 C CA . ILE A 1 213 ? 3.112 -3.657 -16.661 1.00 83.44 213 ILE A CA 1
ATOM 1712 C C . ILE A 1 213 ? 4.281 -2.667 -16.566 1.00 83.44 213 ILE A C 1
ATOM 1714 O O . ILE A 1 213 ? 4.951 -2.404 -17.565 1.00 83.44 213 ILE A O 1
ATOM 1718 N N . THR A 1 214 ? 4.562 -2.114 -15.379 1.00 80.06 214 THR A N 1
ATOM 1719 C CA . THR A 1 214 ? 5.694 -1.186 -15.212 1.00 80.06 214 THR A CA 1
ATOM 1720 C C . THR A 1 214 ? 7.038 -1.864 -15.452 1.00 80.06 214 THR A C 1
ATOM 1722 O O . THR A 1 214 ? 7.926 -1.247 -16.032 1.00 80.06 214 THR A O 1
ATOM 1725 N N . GLN A 1 215 ? 7.185 -3.130 -15.056 1.00 85.56 215 GLN A N 1
ATOM 1726 C CA . GLN A 1 215 ? 8.392 -3.908 -15.311 1.00 85.56 215 GLN A CA 1
ATOM 1727 C C . GLN A 1 215 ? 8.560 -4.178 -16.809 1.00 85.56 215 GLN A C 1
ATOM 1729 O O . GLN A 1 215 ? 9.631 -3.924 -17.353 1.00 85.56 215 GLN A O 1
ATOM 1734 N N . GLN A 1 216 ? 7.489 -4.583 -17.495 1.00 85.19 216 GLN A N 1
ATOM 1735 C CA . GLN A 1 216 ? 7.504 -4.783 -18.942 1.00 85.19 216 GLN A CA 1
ATOM 1736 C C . GLN A 1 216 ? 7.846 -3.487 -19.700 1.00 85.19 216 GLN A C 1
ATOM 1738 O O . GLN A 1 216 ? 8.630 -3.503 -20.650 1.00 85.19 216 GLN A O 1
ATOM 1743 N N . SER A 1 217 ? 7.306 -2.345 -19.261 1.00 82.62 217 SER A N 1
ATOM 1744 C CA . SER A 1 217 ? 7.640 -1.027 -19.816 1.00 82.62 217 SER A CA 1
ATOM 1745 C C . SER A 1 217 ? 9.110 -0.652 -19.576 1.00 82.62 217 SER A C 1
ATOM 1747 O O . SER A 1 217 ? 9.765 -0.130 -20.483 1.00 82.62 217 SER A O 1
ATOM 1749 N N . LEU A 1 218 ? 9.660 -0.970 -18.398 1.00 85.00 218 LEU A N 1
ATOM 1750 C CA . LEU A 1 218 ? 11.075 -0.760 -18.075 1.00 85.00 218 LEU A CA 1
ATOM 1751 C C . LEU A 1 218 ? 11.996 -1.607 -18.972 1.00 85.00 218 LEU A C 1
ATOM 1753 O O . LEU A 1 218 ? 12.985 -1.112 -19.507 1.00 85.00 218 LEU A O 1
ATOM 1757 N N . GLU A 1 219 ? 11.654 -2.879 -19.182 1.00 86.12 219 GLU A N 1
ATOM 1758 C CA . GLU A 1 219 ? 12.391 -3.781 -20.074 1.00 86.12 219 GLU A CA 1
ATOM 1759 C C . GLU A 1 219 ? 12.363 -3.286 -21.528 1.00 86.12 219 GLU A C 1
ATOM 1761 O O . GLU A 1 219 ? 13.396 -3.274 -22.205 1.00 86.12 219 GLU A O 1
ATOM 1766 N N . GLN A 1 220 ? 11.210 -2.799 -22.002 1.00 87.31 220 GLN A N 1
ATOM 1767 C CA . GLN A 1 220 ? 11.097 -2.183 -23.327 1.00 87.31 220 GLN A CA 1
ATOM 1768 C C . GLN A 1 220 ? 11.947 -0.915 -23.453 1.00 87.31 220 GLN A C 1
ATOM 1770 O O . GLN A 1 220 ? 12.645 -0.745 -24.454 1.00 87.31 220 GLN A O 1
ATOM 1775 N N . THR A 1 221 ? 11.946 -0.041 -22.443 1.00 78.62 221 THR A N 1
ATOM 1776 C CA . THR A 1 221 ? 12.783 1.170 -22.462 1.00 78.62 221 THR A CA 1
ATOM 1777 C C . THR A 1 221 ? 14.269 0.832 -22.448 1.00 78.62 221 THR A C 1
ATOM 1779 O O . THR A 1 221 ? 15.027 1.449 -23.193 1.00 78.62 221 THR A O 1
ATOM 1782 N N . HIS A 1 222 ? 14.696 -0.182 -21.692 1.00 82.19 222 HIS A N 1
ATOM 1783 C CA . HIS A 1 222 ? 16.075 -0.671 -21.736 1.00 82.19 222 HIS A CA 1
ATOM 1784 C C . HIS A 1 222 ? 16.460 -1.217 -23.114 1.00 82.19 222 HIS A C 1
ATOM 1786 O O . HIS A 1 222 ? 17.554 -0.928 -23.606 1.00 82.19 222 HIS A O 1
ATOM 1792 N N . LYS A 1 223 ? 15.563 -1.962 -23.768 1.00 88.06 223 LYS A N 1
ATOM 1793 C CA . LYS A 1 223 ? 15.791 -2.460 -25.128 1.00 88.06 223 LYS A CA 1
ATOM 1794 C C . LYS A 1 223 ? 15.959 -1.310 -26.128 1.00 88.06 223 LYS A C 1
ATOM 1796 O O . LYS A 1 223 ? 16.925 -1.306 -26.885 1.00 88.06 223 LYS A O 1
ATOM 1801 N N . LEU A 1 224 ? 15.094 -0.298 -26.063 1.00 86.00 224 LEU A N 1
ATOM 1802 C CA . LEU A 1 224 ? 15.194 0.894 -26.911 1.00 86.00 224 LEU A CA 1
ATOM 1803 C C . LEU A 1 224 ? 16.462 1.710 -26.625 1.00 86.00 224 LEU A C 1
ATOM 1805 O O . LEU A 1 224 ? 17.123 2.164 -27.553 1.00 86.00 224 LEU A O 1
ATOM 1809 N N . GLN A 1 225 ? 16.852 1.873 -25.358 1.00 83.75 225 GLN A N 1
ATOM 1810 C CA . GLN A 1 225 ? 18.110 2.538 -24.999 1.00 83.75 225 GLN A CA 1
ATOM 1811 C C . GLN A 1 225 ? 19.326 1.811 -25.578 1.00 83.75 225 GLN A C 1
ATOM 1813 O O . GLN A 1 225 ? 20.261 2.463 -26.046 1.00 83.75 225 GLN A O 1
ATOM 1818 N N . LYS A 1 226 ? 19.304 0.473 -25.581 1.00 88.25 226 LYS A N 1
ATOM 1819 C CA . LYS A 1 226 ? 20.345 -0.347 -26.203 1.00 88.25 226 LYS A CA 1
ATOM 1820 C C . LYS A 1 226 ? 20.403 -0.127 -27.717 1.00 88.25 226 LYS A C 1
ATOM 1822 O O . LYS A 1 226 ? 21.482 0.154 -28.231 1.00 88.25 226 LYS A O 1
ATOM 1827 N N . GLU A 1 227 ? 19.262 -0.160 -28.404 1.00 87.38 227 GLU A N 1
ATOM 1828 C CA . GLU A 1 227 ? 19.176 0.109 -29.850 1.00 87.38 227 GLU A CA 1
ATOM 1829 C C . GLU A 1 227 ? 19.670 1.528 -30.197 1.00 87.38 227 GLU A C 1
ATOM 1831 O O . GLU A 1 227 ? 20.449 1.709 -31.131 1.00 87.38 227 GLU A O 1
ATOM 1836 N N . ILE A 1 228 ? 19.308 2.544 -29.401 1.00 83.38 228 ILE A N 1
ATOM 1837 C CA . ILE A 1 228 ? 19.810 3.920 -29.568 1.00 83.38 228 ILE A CA 1
ATOM 1838 C C . ILE A 1 228 ? 21.334 3.979 -29.398 1.00 83.38 228 ILE A C 1
ATOM 1840 O O . ILE A 1 228 ? 22.009 4.691 -30.144 1.00 83.38 228 ILE A O 1
ATOM 1844 N N . ALA A 1 229 ? 21.890 3.263 -28.419 1.00 85.06 229 ALA A N 1
ATOM 1845 C CA . ALA A 1 229 ? 23.332 3.229 -28.192 1.00 85.06 229 ALA A CA 1
ATOM 1846 C C . ALA A 1 229 ? 24.083 2.550 -29.351 1.00 85.06 229 ALA A C 1
ATOM 1848 O O . ALA A 1 229 ? 25.138 3.034 -29.760 1.00 85.06 229 ALA A O 1
ATOM 1849 N N . GLU A 1 230 ? 23.533 1.467 -29.902 1.00 85.62 230 GLU A N 1
ATOM 1850 C CA . GLU A 1 230 ? 24.071 0.784 -31.085 1.00 85.62 230 GLU A CA 1
ATOM 1851 C C . GLU A 1 230 ? 24.027 1.695 -32.322 1.00 85.62 230 GLU A C 1
ATOM 1853 O O . GLU A 1 230 ? 25.045 1.869 -32.991 1.00 85.62 230 GLU A O 1
ATOM 1858 N N . LEU A 1 231 ? 22.907 2.383 -32.570 1.00 84.12 231 LEU A N 1
ATOM 1859 C CA . LEU A 1 231 ? 22.783 3.334 -33.681 1.00 84.12 231 LEU A CA 1
ATOM 1860 C C . LEU A 1 231 ? 23.746 4.523 -33.557 1.00 84.12 231 LEU A C 1
ATOM 1862 O O . LEU A 1 231 ? 24.357 4.926 -34.548 1.00 84.12 231 LEU A O 1
ATOM 1866 N N . LYS A 1 232 ? 23.926 5.071 -32.348 1.00 83.31 232 LYS A N 1
ATOM 1867 C CA . LYS A 1 232 ? 24.920 6.128 -32.094 1.00 83.31 232 LYS A CA 1
ATOM 1868 C C . LYS A 1 232 ? 26.338 5.654 -32.392 1.00 83.31 232 LYS A C 1
ATOM 1870 O O . LYS A 1 232 ? 27.117 6.413 -32.961 1.00 83.31 232 LYS A O 1
ATOM 1875 N N . GLN A 1 233 ? 26.664 4.412 -32.039 1.00 84.38 233 GLN A N 1
ATOM 1876 C CA . GLN A 1 233 ? 27.964 3.829 -32.354 1.00 84.38 233 GLN A CA 1
ATOM 1877 C C . GLN A 1 233 ? 28.151 3.669 -33.870 1.00 84.38 233 GLN A C 1
ATOM 1879 O O . GLN A 1 233 ? 29.202 4.037 -34.389 1.00 84.38 233 GLN A O 1
ATOM 1884 N N . CYS A 1 234 ? 27.138 3.181 -34.591 1.00 80.00 234 CYS A N 1
ATOM 1885 C CA . CYS A 1 234 ? 27.185 3.072 -36.051 1.00 80.00 234 CYS A CA 1
ATOM 1886 C C . CYS A 1 234 ? 27.367 4.437 -36.732 1.00 80.00 234 CYS A C 1
ATOM 1888 O O . CYS A 1 234 ? 28.160 4.549 -37.665 1.00 80.00 234 CYS A O 1
ATOM 1890 N N . LEU A 1 235 ? 26.680 5.481 -36.254 1.00 75.62 235 LEU A N 1
ATOM 1891 C CA . LEU A 1 235 ? 26.855 6.846 -36.759 1.00 75.62 235 LEU A CA 1
ATOM 1892 C C . LEU A 1 235 ? 28.265 7.381 -36.487 1.00 75.62 235 LEU A C 1
ATOM 1894 O O . LEU A 1 235 ? 28.882 7.911 -37.401 1.00 75.62 235 LEU A O 1
ATOM 1898 N N . ALA A 1 236 ? 28.806 7.180 -35.283 1.00 77.00 236 ALA A N 1
ATOM 1899 C CA . ALA A 1 236 ? 30.164 7.610 -34.950 1.00 77.00 236 ALA A CA 1
ATOM 1900 C C . ALA A 1 236 ? 31.229 6.918 -35.820 1.00 77.00 236 ALA A C 1
ATOM 1902 O O . ALA A 1 236 ? 32.170 7.567 -36.267 1.00 77.00 236 ALA A O 1
ATOM 1903 N N . LEU A 1 237 ? 31.064 5.621 -36.103 1.00 75.12 237 LEU A N 1
ATOM 1904 C CA . LEU A 1 237 ? 31.940 4.887 -37.023 1.00 75.12 237 LEU A CA 1
ATOM 1905 C C . LEU A 1 237 ? 31.828 5.413 -38.457 1.00 75.12 237 LEU A C 1
ATOM 1907 O O . LEU A 1 237 ? 32.838 5.539 -39.143 1.00 75.12 237 LEU A O 1
ATOM 1911 N N . ARG A 1 238 ? 30.617 5.769 -38.900 1.00 75.56 238 ARG A N 1
ATOM 1912 C CA . ARG A 1 238 ? 30.399 6.380 -40.216 1.00 75.56 238 ARG A CA 1
ATOM 1913 C C . ARG A 1 238 ? 31.043 7.763 -40.318 1.00 75.56 238 ARG A C 1
ATOM 1915 O O . ARG A 1 238 ? 31.652 8.066 -41.336 1.00 75.56 238 ARG A O 1
ATOM 1922 N N . ASP A 1 239 ? 30.920 8.584 -39.280 1.00 71.94 239 ASP A N 1
ATOM 1923 C CA . ASP A 1 239 ? 31.503 9.928 -39.240 1.00 71.94 239 ASP A CA 1
ATOM 1924 C C . ASP A 1 239 ? 33.040 9.873 -39.163 1.00 71.94 239 ASP A C 1
ATOM 1926 O O . ASP A 1 239 ? 33.708 10.699 -39.780 1.00 71.94 239 ASP A O 1
ATOM 1930 N N . LEU A 1 240 ? 33.611 8.876 -38.472 1.00 69.25 240 LEU A N 1
ATOM 1931 C CA . LEU A 1 240 ? 35.054 8.600 -38.479 1.00 69.25 240 LEU A CA 1
ATOM 1932 C C . LEU A 1 240 ? 35.544 8.164 -39.865 1.00 69.25 240 LEU A C 1
ATOM 1934 O O . LEU A 1 240 ? 36.516 8.730 -40.357 1.00 69.25 240 LEU A O 1
ATOM 1938 N N . ALA A 1 241 ? 34.838 7.241 -40.523 1.00 67.00 241 ALA A N 1
ATOM 1939 C CA . ALA A 1 241 ? 35.161 6.822 -41.888 1.00 67.00 241 ALA A CA 1
ATOM 1940 C C . ALA A 1 241 ? 35.064 7.994 -42.887 1.00 67.00 241 ALA A C 1
ATOM 1942 O O . ALA A 1 241 ? 35.926 8.158 -43.745 1.00 67.00 241 ALA A O 1
ATOM 1943 N N . ALA A 1 242 ? 34.060 8.865 -42.736 1.00 64.00 242 ALA A N 1
ATOM 1944 C CA . ALA A 1 242 ? 33.914 10.069 -43.556 1.00 64.00 242 ALA A CA 1
ATOM 1945 C C . ALA A 1 242 ? 34.998 11.128 -43.271 1.00 64.00 242 ALA A C 1
ATOM 1947 O O . ALA A 1 242 ? 35.387 11.875 -44.169 1.00 64.00 242 ALA A O 1
ATOM 1948 N N . ALA A 1 243 ? 35.499 11.209 -42.034 1.00 55.72 243 ALA A N 1
ATOM 1949 C CA . ALA A 1 243 ? 36.601 12.097 -41.669 1.00 55.72 243 ALA A CA 1
ATOM 1950 C C . ALA A 1 243 ? 37.959 11.592 -42.190 1.00 55.72 243 ALA A C 1
ATOM 1952 O O . ALA A 1 243 ? 38.803 12.408 -42.567 1.00 55.72 243 ALA A O 1
ATOM 1953 N N . GLU A 1 244 ? 38.161 10.273 -42.250 1.00 54.56 244 GLU A N 1
ATOM 1954 C CA . GLU A 1 244 ? 39.350 9.658 -42.855 1.00 54.56 244 GLU A CA 1
ATOM 1955 C C . GLU A 1 244 ? 39.411 9.886 -44.373 1.00 54.56 244 GLU A C 1
ATOM 1957 O O . GLU A 1 244 ? 40.490 10.176 -44.892 1.00 54.56 244 GLU A O 1
ATOM 1962 N N . ASP A 1 245 ? 38.265 9.900 -45.062 1.00 48.47 245 ASP A N 1
ATOM 1963 C CA . ASP A 1 245 ? 38.176 10.260 -46.488 1.00 48.47 245 ASP A CA 1
ATOM 1964 C C . ASP A 1 245 ? 38.428 11.765 -46.758 1.00 48.47 245 ASP A C 1
ATOM 1966 O O . ASP A 1 245 ? 38.813 12.157 -47.860 1.00 48.47 245 ASP A O 1
ATOM 1970 N N . ALA A 1 246 ? 38.259 12.636 -45.751 1.00 46.38 246 ALA A N 1
ATOM 1971 C CA . ALA A 1 246 ? 38.349 14.096 -45.898 1.00 46.38 246 ALA A CA 1
ATOM 1972 C C . ALA A 1 246 ? 39.723 14.716 -45.552 1.00 46.38 246 ALA A C 1
ATOM 1974 O O . ALA A 1 246 ? 39.930 15.912 -45.769 1.00 46.38 246 ALA A O 1
ATOM 1975 N N . GLY A 1 247 ? 40.684 13.941 -45.038 1.00 41.16 247 GLY A N 1
ATOM 1976 C CA . GLY A 1 247 ? 42.105 14.318 -45.016 1.00 41.16 247 GLY A CA 1
ATOM 1977 C C . GLY A 1 247 ? 42.490 15.651 -44.343 1.00 41.16 247 GLY A C 1
ATOM 1978 O O . GLY A 1 247 ? 43.412 16.315 -44.823 1.00 41.16 247 GLY A O 1
ATOM 1979 N N . GLN A 1 248 ? 41.856 16.068 -43.236 1.00 41.09 248 GLN A N 1
ATOM 1980 C CA . GLN A 1 248 ? 42.338 17.214 -42.439 1.00 41.09 248 GLN A CA 1
ATOM 1981 C C . GLN A 1 248 ? 42.217 17.022 -40.915 1.00 41.09 248 GLN A C 1
ATOM 1983 O O . GLN A 1 248 ? 41.147 16.663 -40.428 1.00 41.09 248 GLN A O 1
ATOM 1988 N N . PRO A 1 249 ? 43.266 17.352 -40.129 1.00 41.66 249 PRO A N 1
ATOM 1989 C CA . PRO A 1 249 ? 43.212 17.332 -38.672 1.00 41.66 249 PRO A CA 1
ATOM 1990 C C . PRO A 1 249 ? 42.902 18.730 -38.112 1.00 41.66 249 PRO A C 1
ATOM 1992 O O . PRO A 1 249 ? 43.556 19.710 -38.476 1.00 41.66 249 PRO A O 1
ATOM 1995 N N . ILE A 1 250 ? 41.960 18.838 -37.169 1.00 37.66 250 ILE A N 1
ATOM 1996 C CA . ILE A 1 250 ? 41.758 20.069 -36.388 1.00 37.66 250 ILE A CA 1
ATOM 1997 C C . ILE A 1 250 ? 41.906 19.771 -34.898 1.00 37.66 250 ILE A C 1
ATOM 1999 O O . ILE A 1 250 ? 41.208 18.943 -34.317 1.00 37.66 250 ILE A O 1
ATOM 2003 N N . ALA A 1 251 ? 42.858 20.485 -34.303 1.00 41.03 251 ALA A N 1
ATOM 2004 C CA . ALA A 1 251 ? 43.193 20.471 -32.893 1.00 41.03 251 ALA A CA 1
ATOM 2005 C C . ALA A 1 251 ? 42.149 21.204 -32.035 1.00 41.03 251 ALA A C 1
ATOM 2007 O O . ALA A 1 251 ? 41.573 22.219 -32.425 1.00 41.03 251 ALA A O 1
ATOM 2008 N N . SER A 1 252 ? 41.977 20.689 -30.821 1.00 45.38 252 SER A N 1
ATOM 2009 C CA . SER A 1 252 ? 41.109 21.195 -29.765 1.00 45.38 252 SER A CA 1
ATOM 2010 C C . SER A 1 252 ? 41.689 22.425 -29.054 1.00 45.38 252 SER A C 1
ATOM 2012 O O . SER A 1 252 ? 42.898 22.495 -28.818 1.00 45.38 252 SER A O 1
ATOM 2014 N N . LYS A 1 253 ? 40.815 23.364 -28.646 1.00 42.56 253 LYS A N 1
ATOM 2015 C CA . LYS A 1 253 ? 40.846 24.051 -27.334 1.00 42.56 253 LYS A CA 1
ATOM 2016 C C . LYS A 1 253 ? 39.686 25.046 -27.149 1.00 42.56 253 LYS A C 1
ATOM 2018 O O . LYS A 1 253 ? 39.299 25.729 -28.086 1.00 42.56 253 LYS A O 1
ATOM 2023 N N . GLN A 1 254 ? 39.264 25.160 -25.882 1.00 37.00 254 GLN A N 1
ATOM 2024 C CA . GLN A 1 254 ? 38.391 26.170 -25.249 1.00 37.00 254 GLN A CA 1
ATOM 2025 C C . GLN A 1 254 ? 36.865 25.942 -25.289 1.00 37.00 254 GLN A C 1
ATOM 2027 O O . GLN A 1 254 ? 36.118 26.626 -25.982 1.00 37.00 254 GLN A O 1
ATOM 2032 N N . GLN A 1 255 ? 36.411 25.027 -24.425 1.00 44.03 255 GLN A N 1
ATOM 2033 C CA . GLN A 1 255 ? 35.119 25.091 -23.719 1.00 44.03 255 GLN A CA 1
ATOM 2034 C C . GLN A 1 255 ? 35.351 25.944 -22.452 1.00 44.03 255 GLN A C 1
ATOM 2036 O O . GLN A 1 255 ? 36.422 25.858 -21.860 1.00 44.03 255 GLN A O 1
ATOM 2041 N N . ASP A 1 256 ? 34.541 26.955 -22.126 1.00 43.00 256 ASP A N 1
ATOM 2042 C CA . ASP A 1 256 ? 33.344 26.748 -21.293 1.00 43.00 256 ASP A CA 1
ATOM 2043 C C . ASP A 1 256 ? 32.312 27.904 -21.370 1.00 43.00 256 ASP A C 1
ATOM 2045 O O . ASP A 1 256 ? 31.521 28.103 -20.452 1.00 43.00 256 ASP A O 1
ATOM 2049 N N . ALA A 1 257 ? 32.268 28.688 -22.454 1.00 45.19 257 ALA A N 1
ATOM 2050 C CA . ALA A 1 257 ? 31.331 29.826 -22.562 1.00 45.19 257 ALA A CA 1
ATOM 2051 C C . ALA A 1 257 ? 30.276 29.709 -23.681 1.00 45.19 257 ALA A C 1
ATOM 2053 O O . ALA A 1 257 ? 29.570 30.672 -23.968 1.00 45.19 257 ALA A O 1
ATOM 2054 N N . SER A 1 258 ? 30.158 28.553 -24.336 1.00 45.59 258 SER A N 1
ATOM 2055 C CA . SER A 1 258 ? 29.622 28.488 -25.701 1.00 45.59 258 SER A CA 1
ATOM 2056 C C . SER A 1 258 ? 28.337 27.676 -25.897 1.00 45.59 258 SER A C 1
ATOM 2058 O O . SER A 1 258 ? 27.803 27.712 -26.995 1.00 45.59 258 SER A O 1
ATOM 2060 N N . PHE A 1 259 ? 27.756 27.016 -24.890 1.00 46.28 259 PHE A N 1
ATOM 2061 C CA . PHE A 1 259 ? 26.611 26.112 -25.128 1.00 46.28 259 PHE A CA 1
ATOM 2062 C C . PHE A 1 259 ? 25.353 26.790 -25.714 1.00 46.28 259 PHE A C 1
ATOM 2064 O O . PHE A 1 259 ? 24.710 26.216 -26.584 1.00 46.28 259 PHE A O 1
ATOM 2071 N N . SER A 1 260 ? 25.060 28.046 -25.357 1.00 48.53 260 SER A N 1
ATOM 2072 C CA . SER A 1 260 ? 23.920 28.792 -25.936 1.00 48.53 260 SER A CA 1
ATOM 2073 C C . SER A 1 260 ? 24.190 29.303 -27.364 1.00 48.53 260 SER A C 1
ATOM 2075 O O . SER A 1 260 ? 23.296 29.371 -28.206 1.00 48.53 260 SER A O 1
ATOM 2077 N N . GLU A 1 261 ? 25.449 29.609 -27.685 1.00 50.16 261 GLU A N 1
ATOM 2078 C CA . GLU A 1 261 ? 25.847 30.009 -29.039 1.00 50.16 261 GLU A CA 1
ATOM 2079 C C . GLU A 1 261 ? 26.070 28.791 -29.954 1.00 50.16 261 GLU A C 1
ATOM 2081 O O . GLU A 1 261 ? 25.945 28.900 -31.173 1.00 50.16 261 GLU A O 1
ATOM 2086 N N . ILE A 1 262 ? 26.366 27.625 -29.369 1.00 54.00 262 ILE A N 1
ATOM 2087 C CA . ILE A 1 262 ? 26.551 26.343 -30.049 1.00 54.00 262 ILE A CA 1
ATOM 2088 C C . ILE A 1 262 ? 25.216 25.824 -30.571 1.00 54.00 262 ILE A C 1
ATOM 2090 O O . ILE A 1 262 ? 25.179 25.460 -31.736 1.00 54.00 262 ILE A O 1
ATOM 2094 N N . ASP A 1 263 ? 24.109 25.894 -29.831 1.00 52.00 263 ASP A N 1
ATOM 2095 C CA . ASP A 1 263 ? 22.808 25.463 -30.377 1.00 52.00 263 ASP A CA 1
ATOM 2096 C C . ASP A 1 263 ? 22.378 26.320 -31.585 1.00 52.00 263 ASP A C 1
ATOM 2098 O O . ASP A 1 263 ? 21.940 25.803 -32.617 1.00 52.00 263 ASP A O 1
ATOM 2102 N N . GLY A 1 264 ? 22.621 27.636 -31.526 1.00 58.81 264 GLY A N 1
ATOM 2103 C CA . GLY A 1 264 ? 22.386 28.556 -32.647 1.00 58.81 264 GLY A CA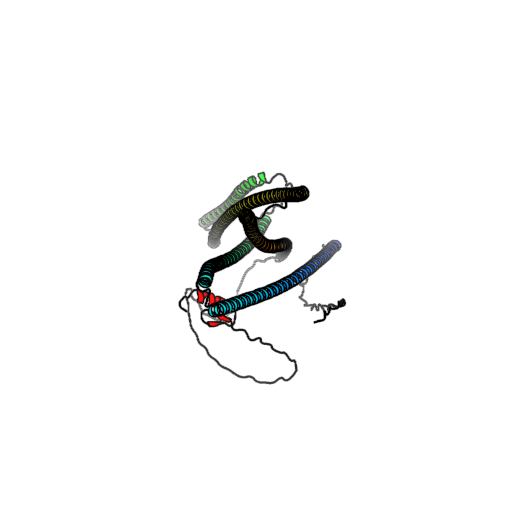 1
ATOM 2104 C C . GLY A 1 264 ? 23.398 28.448 -33.802 1.00 58.81 264 GLY A C 1
ATOM 2105 O O . GLY A 1 264 ? 23.115 28.911 -34.914 1.00 58.81 264 GLY A O 1
ATOM 2106 N N . LYS A 1 265 ? 24.580 27.865 -33.565 1.00 53.56 265 LYS A N 1
ATOM 2107 C CA . LYS A 1 265 ? 25.588 27.557 -34.593 1.00 53.56 265 LYS A CA 1
ATOM 2108 C C . LYS A 1 265 ? 25.392 26.157 -35.169 1.00 53.56 265 LYS A C 1
ATOM 2110 O O . LYS A 1 265 ? 25.583 26.005 -36.361 1.00 53.56 265 LYS A O 1
ATOM 2115 N N . ILE A 1 266 ? 24.910 25.177 -34.409 1.00 56.25 266 ILE A N 1
ATOM 2116 C CA . ILE A 1 266 ? 24.582 23.825 -34.883 1.00 56.25 266 ILE A CA 1
ATOM 2117 C C . ILE A 1 266 ? 23.430 23.884 -35.888 1.00 56.25 266 ILE A C 1
ATOM 2119 O O . ILE A 1 266 ? 23.514 23.259 -36.940 1.00 56.25 266 ILE A O 1
ATOM 2123 N N . LEU A 1 267 ? 22.394 24.690 -35.629 1.00 55.75 267 LEU A N 1
ATOM 2124 C CA . LEU A 1 267 ? 21.292 24.903 -36.579 1.00 55.75 267 LEU A CA 1
ATOM 2125 C C . LEU A 1 267 ? 21.747 25.588 -37.885 1.00 55.75 267 LEU A C 1
ATOM 2127 O O . LEU A 1 267 ? 21.214 25.295 -38.956 1.00 55.75 267 LEU A O 1
ATOM 2131 N N . ARG A 1 268 ? 22.775 26.446 -37.827 1.00 56.00 268 ARG A N 1
ATOM 2132 C CA . ARG A 1 268 ? 23.366 27.091 -39.015 1.00 56.00 268 ARG A CA 1
ATOM 2133 C C . ARG A 1 268 ? 24.375 26.203 -39.740 1.00 56.00 268 ARG A C 1
ATOM 2135 O O . ARG A 1 268 ? 24.329 26.120 -40.953 1.00 56.00 268 ARG A O 1
ATOM 2142 N N . VAL A 1 269 ? 25.208 25.463 -39.018 1.00 55.66 269 VAL A N 1
ATOM 2143 C CA . VAL A 1 269 ? 26.205 24.544 -39.582 1.00 55.66 269 VAL A CA 1
ATOM 2144 C C . VAL A 1 269 ? 25.549 23.294 -40.167 1.00 55.66 269 VAL A C 1
ATOM 2146 O O . VAL A 1 269 ? 26.027 22.807 -41.181 1.00 55.66 269 VAL A O 1
ATOM 2149 N N . LYS A 1 270 ? 24.425 22.805 -39.619 1.00 58.19 270 LYS A N 1
ATOM 2150 C CA . LYS A 1 270 ? 23.630 21.761 -40.291 1.00 58.19 270 LYS A CA 1
ATOM 2151 C C . LYS A 1 270 ? 23.044 22.263 -41.609 1.00 58.19 270 LYS A C 1
ATOM 2153 O O . LYS A 1 270 ? 23.226 21.621 -42.631 1.00 58.19 270 LYS A O 1
ATOM 2158 N N . SER A 1 271 ? 22.426 23.445 -41.614 1.00 55.50 271 SER A N 1
ATOM 2159 C CA . SER A 1 271 ? 21.842 23.995 -42.848 1.00 55.50 271 SER A CA 1
ATOM 2160 C C . SER A 1 271 ? 22.890 24.427 -43.889 1.00 55.50 271 SER A C 1
ATOM 2162 O O . SER A 1 271 ? 22.649 24.289 -45.085 1.00 55.50 271 SER A O 1
ATOM 2164 N N . GLU A 1 272 ? 24.073 24.885 -43.470 1.00 54.91 272 GLU A N 1
ATOM 2165 C CA . GLU A 1 272 ? 25.204 25.190 -44.361 1.00 54.91 272 GLU A CA 1
ATOM 2166 C C . GLU A 1 272 ? 25.967 23.933 -44.807 1.00 54.91 272 GLU A C 1
ATOM 2168 O O . GLU A 1 272 ? 26.426 23.880 -45.945 1.00 54.91 272 GLU A O 1
ATOM 2173 N N . GLY A 1 273 ? 26.087 22.917 -43.949 1.00 54.34 273 GLY A N 1
ATOM 2174 C CA . GLY A 1 273 ? 26.722 21.634 -44.256 1.00 54.34 273 GLY A CA 1
ATOM 2175 C C . GLY A 1 273 ? 25.924 20.825 -45.273 1.00 54.34 273 GLY A C 1
ATOM 2176 O O . GLY A 1 273 ? 26.498 20.354 -46.254 1.00 54.34 273 GLY A O 1
ATOM 2177 N N . ASP A 1 274 ? 24.600 20.767 -45.108 1.00 57.28 274 ASP A N 1
ATOM 2178 C CA . ASP A 1 274 ? 23.703 20.108 -46.060 1.00 57.28 274 ASP A CA 1
ATOM 2179 C C . ASP A 1 274 ? 23.710 20.837 -47.418 1.00 57.28 274 ASP A C 1
ATOM 2181 O O . ASP A 1 274 ? 23.821 20.197 -48.464 1.00 57.28 274 ASP A O 1
ATOM 2185 N N . MET A 1 275 ? 23.719 22.180 -47.426 1.00 58.72 275 MET A N 1
ATOM 2186 C CA . MET A 1 275 ? 23.840 22.952 -48.672 1.00 58.72 275 MET A CA 1
ATOM 2187 C C . MET A 1 275 ? 25.206 22.809 -49.345 1.00 58.72 275 MET A C 1
ATOM 2189 O O . MET A 1 275 ? 25.273 22.769 -50.571 1.00 58.72 275 MET A O 1
ATOM 2193 N N . LYS A 1 276 ? 26.305 22.768 -48.585 1.00 65.81 276 LYS A N 1
ATOM 2194 C CA . LYS A 1 276 ? 27.659 22.687 -49.152 1.00 65.81 276 LYS A CA 1
ATOM 2195 C C . LYS A 1 276 ? 27.951 21.293 -49.708 1.00 65.81 276 LYS A C 1
ATOM 2197 O O . LYS A 1 276 ? 28.485 21.196 -50.807 1.00 65.81 276 LYS A O 1
ATOM 2202 N N . SER A 1 277 ? 27.501 20.253 -49.004 1.00 64.19 277 SER A N 1
ATOM 2203 C CA . SER A 1 277 ? 27.479 18.866 -49.482 1.00 64.19 277 SER A CA 1
ATOM 2204 C C . SER A 1 277 ? 26.699 18.741 -50.797 1.00 64.19 277 SER A C 1
ATOM 2206 O O . SER A 1 277 ? 27.231 18.236 -51.784 1.00 64.19 277 SER A O 1
ATOM 2208 N N . GLU A 1 278 ? 25.485 19.304 -50.874 1.00 65.31 278 GLU A N 1
ATOM 2209 C CA . GLU A 1 278 ? 24.690 19.277 -52.110 1.00 65.31 278 GLU A CA 1
ATOM 2210 C C . GLU A 1 278 ? 25.351 20.079 -53.249 1.00 65.31 278 GLU A C 1
ATOM 2212 O O . GLU A 1 278 ? 25.294 19.685 -54.418 1.00 65.31 278 GLU A O 1
ATOM 2217 N N . LEU A 1 279 ? 26.006 21.200 -52.931 1.00 69.88 279 LEU A N 1
ATOM 2218 C CA . LEU A 1 279 ? 26.674 22.052 -53.915 1.00 69.88 279 LEU A CA 1
ATOM 2219 C C . LEU A 1 279 ? 27.933 21.398 -54.499 1.00 69.88 279 LEU A C 1
ATOM 2221 O O . LEU A 1 279 ? 28.189 21.541 -55.695 1.00 69.88 279 LEU A O 1
ATOM 2225 N N . ASP A 1 280 ? 28.707 20.687 -53.682 1.00 70.50 280 ASP A N 1
ATOM 2226 C CA . ASP A 1 280 ? 29.904 19.983 -54.139 1.00 70.50 280 ASP A CA 1
ATOM 2227 C C . ASP A 1 280 ? 29.526 18.725 -54.944 1.00 70.50 280 ASP A C 1
ATOM 2229 O O . ASP A 1 280 ? 30.071 18.529 -56.032 1.00 70.50 280 ASP A O 1
ATOM 2233 N N . TYR A 1 281 ? 28.461 18.007 -54.557 1.00 69.38 281 TYR A N 1
ATOM 2234 C CA . TYR A 1 281 ? 27.888 16.925 -55.374 1.00 69.38 281 TYR A CA 1
ATOM 2235 C C . TYR A 1 281 ? 27.357 17.423 -56.731 1.00 69.38 281 TYR A C 1
ATOM 2237 O O . TYR A 1 281 ? 27.515 16.766 -57.762 1.00 69.38 281 TYR A O 1
ATOM 2245 N N . ARG A 1 282 ? 26.743 18.617 -56.775 1.00 70.69 282 ARG A N 1
ATOM 2246 C CA . ARG A 1 282 ? 26.318 19.243 -58.041 1.00 70.69 282 ARG A CA 1
ATOM 2247 C C . ARG A 1 282 ? 27.495 19.621 -58.935 1.00 70.69 282 ARG A C 1
ATOM 2249 O O . ARG A 1 282 ? 27.370 19.508 -60.152 1.00 70.69 282 ARG A O 1
ATOM 2256 N N . LYS A 1 283 ? 28.615 20.074 -58.366 1.00 73.19 283 LYS A N 1
ATOM 2257 C CA . LYS A 1 283 ? 29.824 20.389 -59.143 1.00 73.19 283 LYS A CA 1
ATOM 2258 C C . LYS A 1 283 ? 30.458 19.132 -59.725 1.00 73.19 283 LYS A C 1
ATOM 2260 O O . LYS A 1 283 ? 30.842 19.166 -60.888 1.00 73.19 283 LYS A O 1
ATOM 2265 N N . GLU A 1 284 ? 30.527 18.035 -58.972 1.00 72.31 284 GLU A N 1
ATOM 2266 C CA . GLU A 1 284 ? 30.996 16.746 -59.502 1.00 72.31 284 GLU A CA 1
ATOM 2267 C C . GLU A 1 284 ? 30.097 16.234 -60.631 1.00 72.31 284 GLU A C 1
ATOM 2269 O O . GLU A 1 284 ? 30.596 15.877 -61.698 1.00 72.31 284 GLU A O 1
ATOM 2274 N N . LEU A 1 285 ? 28.773 16.315 -60.463 1.00 70.75 285 LEU A N 1
ATOM 2275 C CA . LEU A 1 285 ? 27.816 15.992 -61.527 1.00 70.75 285 LEU A CA 1
ATOM 2276 C C . LEU A 1 285 ? 28.000 16.858 -62.780 1.00 70.75 285 LEU A C 1
ATOM 2278 O O . LEU A 1 285 ? 27.860 16.359 -63.896 1.00 70.75 285 LEU A O 1
ATOM 2282 N N . GLU A 1 286 ? 28.306 18.145 -62.624 1.00 76.50 286 GLU A N 1
ATOM 2283 C CA . GLU A 1 286 ? 28.554 19.050 -63.750 1.00 76.50 286 GLU A CA 1
ATOM 2284 C C . GLU A 1 286 ? 29.884 18.737 -64.456 1.00 76.50 286 GLU A C 1
ATOM 2286 O O . GLU A 1 286 ? 29.951 18.762 -65.685 1.00 76.50 286 GLU A O 1
ATOM 2291 N N . VAL A 1 287 ? 30.927 18.370 -63.704 1.00 76.12 287 VAL A N 1
ATOM 2292 C CA . VAL A 1 287 ? 32.210 17.917 -64.264 1.00 76.12 287 VAL A CA 1
ATOM 2293 C C . VAL A 1 287 ? 32.029 16.624 -65.063 1.00 76.12 287 VAL A C 1
ATOM 2295 O O . VAL A 1 287 ? 32.537 16.525 -66.183 1.00 76.12 287 VAL A O 1
ATOM 2298 N N . GLU A 1 288 ? 31.265 15.659 -64.552 1.00 72.50 288 GLU A N 1
ATOM 2299 C CA . GLU A 1 288 ? 30.972 14.420 -65.281 1.00 72.50 288 GLU A CA 1
ATOM 2300 C C . GLU A 1 288 ? 30.082 14.666 -66.509 1.00 72.50 288 GLU A C 1
ATOM 2302 O O . GLU A 1 288 ? 30.370 14.160 -67.597 1.00 72.50 288 GLU A O 1
ATOM 2307 N N . ARG A 1 289 ? 29.074 15.547 -66.414 1.00 73.62 289 ARG A N 1
ATOM 2308 C CA . ARG A 1 289 ? 28.291 15.991 -67.584 1.00 73.62 289 ARG A CA 1
ATOM 2309 C C . ARG A 1 289 ? 29.172 16.636 -68.652 1.00 73.62 289 ARG A C 1
ATOM 2311 O O . ARG A 1 289 ? 28.993 16.364 -69.841 1.00 73.62 289 ARG A O 1
ATOM 2318 N N . GLN A 1 290 ? 30.148 17.454 -68.260 1.00 75.00 290 GLN A N 1
ATOM 2319 C CA . GLN A 1 290 ? 31.109 18.044 -69.194 1.00 75.00 290 GLN A CA 1
ATOM 2320 C C . GLN A 1 290 ? 32.018 16.990 -69.834 1.00 75.00 290 GLN A C 1
ATOM 2322 O O . GLN A 1 290 ? 32.258 17.063 -71.040 1.00 75.00 290 GLN A O 1
ATOM 2327 N N . LYS A 1 291 ? 32.477 15.977 -69.088 1.00 74.69 291 LYS A N 1
ATOM 2328 C CA . LYS A 1 291 ? 33.235 14.849 -69.660 1.00 74.69 291 LYS A CA 1
ATOM 2329 C C . LYS A 1 291 ? 32.409 14.083 -70.694 1.00 74.69 291 LYS A C 1
ATOM 2331 O O . LYS A 1 291 ? 32.910 13.840 -71.792 1.00 74.69 291 LYS A O 1
ATOM 2336 N N . VAL A 1 292 ? 31.141 13.784 -70.402 1.00 72.25 292 VAL A N 1
ATOM 2337 C CA . VAL A 1 292 ? 30.220 13.131 -71.350 1.00 72.25 292 VAL A CA 1
ATOM 2338 C C . VAL A 1 292 ? 30.010 13.987 -72.602 1.00 72.25 292 VAL A C 1
ATOM 2340 O O . VAL A 1 292 ? 30.100 13.473 -73.719 1.00 72.25 292 VAL A O 1
ATOM 2343 N N . ASN A 1 293 ? 29.807 15.298 -72.455 1.00 74.69 293 ASN A N 1
ATOM 2344 C CA . ASN A 1 293 ? 29.643 16.213 -73.591 1.00 74.69 293 ASN A CA 1
ATOM 2345 C C . ASN A 1 293 ? 30.915 16.314 -74.450 1.00 74.69 293 ASN A C 1
ATOM 2347 O O . ASN A 1 293 ? 30.833 16.321 -75.682 1.00 74.69 293 ASN A O 1
ATOM 2351 N N . ASN A 1 294 ? 32.093 16.326 -73.823 1.00 76.19 294 ASN A N 1
ATOM 2352 C CA . ASN A 1 294 ? 33.382 16.350 -74.515 1.00 76.19 294 ASN A CA 1
ATOM 2353 C C . ASN A 1 294 ? 33.646 15.040 -75.268 1.00 76.19 294 ASN A C 1
ATOM 2355 O O . ASN A 1 294 ? 34.063 15.068 -76.425 1.00 76.19 294 ASN A O 1
ATOM 2359 N N . LEU A 1 295 ? 33.355 13.890 -74.652 1.00 74.44 295 LEU A N 1
ATOM 2360 C CA . LEU A 1 295 ? 33.450 12.585 -75.311 1.00 74.44 295 LEU A CA 1
ATOM 2361 C C . LEU A 1 295 ? 32.457 12.473 -76.473 1.00 74.44 295 LEU A C 1
ATOM 2363 O O . LEU A 1 295 ? 32.838 12.039 -77.555 1.00 74.44 295 LEU A O 1
ATOM 2367 N N . THR A 1 296 ? 31.223 12.950 -76.298 1.00 74.12 296 THR A N 1
ATOM 2368 C CA . THR A 1 296 ? 30.201 12.977 -77.358 1.00 74.12 296 THR A CA 1
ATOM 2369 C C . THR A 1 296 ? 30.627 13.863 -78.532 1.00 74.12 296 THR A C 1
ATOM 2371 O O . THR A 1 296 ? 30.481 13.480 -79.692 1.00 74.12 296 THR A O 1
ATOM 2374 N N . SER A 1 297 ? 31.229 15.021 -78.251 1.00 73.81 297 SER A N 1
ATOM 2375 C CA . SER A 1 297 ? 31.780 15.914 -79.281 1.00 73.81 297 SER A CA 1
ATOM 2376 C C . SER A 1 297 ? 32.933 15.250 -80.035 1.00 73.81 297 SER A C 1
ATOM 2378 O O . SER A 1 297 ? 32.968 15.280 -81.262 1.00 73.81 297 SER A O 1
ATOM 2380 N N . ARG A 1 298 ? 33.810 14.537 -79.321 1.00 70.00 298 ARG A N 1
ATOM 2381 C CA . ARG A 1 298 ? 34.929 13.788 -79.904 1.00 70.00 298 ARG A CA 1
ATOM 2382 C C . ARG A 1 298 ? 34.474 12.588 -80.743 1.00 70.00 298 ARG A C 1
ATOM 2384 O O . ARG A 1 298 ? 35.090 12.308 -81.767 1.00 70.00 298 ARG A O 1
ATOM 2391 N N . ILE A 1 299 ? 33.372 11.919 -80.380 1.00 66.31 299 ILE A N 1
ATOM 2392 C CA . ILE A 1 299 ? 32.711 10.911 -81.236 1.00 66.31 299 ILE A CA 1
ATOM 2393 C C . ILE A 1 299 ? 32.239 11.551 -82.535 1.00 66.31 299 ILE A C 1
ATOM 2395 O O . ILE A 1 299 ? 32.484 11.002 -83.609 1.00 66.31 299 ILE A O 1
ATOM 2399 N N . ASN A 1 300 ? 31.569 12.699 -82.449 1.00 68.19 300 ASN A N 1
ATOM 2400 C CA . ASN A 1 300 ? 31.045 13.387 -83.624 1.00 68.19 300 ASN A CA 1
ATOM 2401 C C . ASN A 1 300 ? 32.182 13.853 -84.549 1.00 68.19 300 ASN A C 1
ATOM 2403 O O . ASN A 1 300 ? 32.100 13.652 -85.758 1.00 68.19 300 ASN A O 1
ATOM 2407 N N . GLU A 1 301 ? 33.282 14.369 -83.995 1.00 67.94 301 GLU A N 1
ATOM 2408 C CA . GLU A 1 301 ? 34.487 14.741 -84.751 1.00 67.94 301 GLU A CA 1
ATOM 2409 C C . GLU A 1 301 ? 35.155 13.533 -85.427 1.00 67.94 301 GLU A C 1
ATOM 2411 O O . GLU A 1 301 ? 35.472 13.588 -86.616 1.00 67.94 301 GLU A O 1
ATOM 2416 N N . LEU A 1 302 ? 35.312 12.411 -84.715 1.00 59.31 302 LEU A N 1
ATOM 2417 C CA . LEU A 1 302 ? 35.880 11.174 -85.270 1.00 59.31 302 LEU A CA 1
ATOM 2418 C C . LEU A 1 302 ? 34.972 10.534 -86.333 1.00 59.31 302 LEU A C 1
ATOM 2420 O O . LEU A 1 302 ? 35.467 9.980 -87.315 1.00 59.31 302 LEU A O 1
ATOM 2424 N N . THR A 1 303 ? 33.652 10.665 -86.183 1.00 56.97 303 THR A N 1
ATOM 2425 C CA . THR A 1 303 ? 32.658 10.201 -87.165 1.00 56.97 303 THR A CA 1
ATOM 2426 C C . THR A 1 303 ? 32.721 11.024 -88.458 1.00 56.97 303 THR A C 1
ATOM 2428 O O . THR A 1 303 ? 32.539 10.475 -89.542 1.00 56.97 303 THR A O 1
ATOM 2431 N N . ILE A 1 304 ? 33.033 12.322 -88.364 1.00 55.44 304 ILE A N 1
ATOM 2432 C CA . ILE A 1 304 ? 33.205 13.220 -89.519 1.00 55.44 304 ILE A CA 1
ATOM 2433 C C . ILE A 1 304 ? 34.588 13.034 -90.180 1.00 55.44 304 ILE A C 1
ATOM 2435 O O . ILE A 1 304 ? 34.707 13.183 -91.395 1.00 55.44 304 ILE A O 1
ATOM 2439 N N . ALA A 1 305 ? 35.626 12.666 -89.418 1.00 50.75 305 ALA A N 1
ATOM 2440 C CA . ALA A 1 305 ? 37.007 12.542 -89.907 1.00 50.75 305 ALA A CA 1
ATOM 2441 C C . ALA A 1 305 ? 37.333 11.224 -90.648 1.00 50.75 305 ALA A C 1
ATOM 2443 O O . ALA A 1 305 ? 38.413 11.100 -91.228 1.00 50.75 305 ALA A O 1
ATOM 2444 N N . GLY A 1 306 ? 36.433 10.233 -90.662 1.00 50.56 306 GLY A N 1
ATOM 2445 C CA . GLY A 1 306 ? 36.583 9.023 -91.486 1.00 50.56 306 GLY A CA 1
ATOM 2446 C C . GLY A 1 306 ? 37.870 8.220 -91.234 1.00 50.56 306 GLY A C 1
ATOM 2447 O O . GLY A 1 306 ? 38.406 7.619 -92.163 1.00 50.56 306 GLY A O 1
ATOM 2448 N N . HIS A 1 307 ? 38.411 8.238 -90.011 1.00 45.34 307 HIS A N 1
ATOM 2449 C CA . HIS A 1 307 ? 39.612 7.489 -89.624 1.00 45.34 307 HIS A CA 1
ATOM 2450 C C . HIS A 1 307 ? 39.253 6.366 -88.636 1.00 45.34 307 HIS A C 1
ATOM 2452 O O . HIS A 1 307 ? 38.966 6.629 -87.473 1.00 45.34 307 HIS A O 1
ATOM 2458 N N . GLY A 1 308 ? 39.319 5.114 -89.107 1.00 50.78 308 GLY A N 1
ATOM 2459 C CA . GLY A 1 308 ? 39.407 3.893 -88.289 1.00 50.78 308 GLY A CA 1
ATOM 2460 C C . GLY A 1 308 ? 38.105 3.408 -87.635 1.00 50.78 308 GLY A C 1
ATOM 2461 O O . GLY A 1 308 ? 37.756 3.843 -86.542 1.00 50.78 308 GLY A O 1
ATOM 2462 N N . SER A 1 309 ? 37.447 2.431 -88.270 1.00 58.38 309 SER A N 1
ATOM 2463 C CA . SER A 1 309 ? 36.263 1.697 -87.772 1.00 58.38 309 SER A CA 1
ATOM 2464 C C . SER A 1 309 ? 36.391 1.233 -86.309 1.00 58.38 309 SER A C 1
ATOM 2466 O O . SER A 1 309 ? 35.446 1.347 -85.531 1.00 58.38 309 SER A O 1
ATOM 2468 N N . ASP A 1 310 ? 37.586 0.803 -85.907 1.00 59.53 310 ASP A N 1
ATOM 2469 C CA . ASP A 1 310 ? 37.819 0.141 -84.616 1.00 59.53 310 ASP A CA 1
ATOM 2470 C C . ASP A 1 310 ? 37.844 1.124 -83.424 1.00 59.53 310 ASP A C 1
ATOM 2472 O O . ASP A 1 310 ? 37.450 0.788 -82.303 1.00 59.53 310 ASP A O 1
ATOM 2476 N N . ASN A 1 311 ? 38.229 2.385 -83.654 1.00 67.56 311 ASN A N 1
ATOM 2477 C CA . ASN A 1 311 ? 38.223 3.419 -82.610 1.00 67.56 311 ASN A CA 1
ATOM 2478 C C . ASN A 1 311 ? 36.803 3.917 -82.302 1.00 67.56 311 ASN A C 1
ATOM 2480 O O . ASN A 1 311 ? 36.520 4.362 -81.193 1.00 67.56 311 ASN A O 1
ATOM 2484 N N . ILE A 1 312 ? 35.895 3.837 -83.277 1.00 74.56 312 ILE A N 1
ATOM 2485 C CA . ILE A 1 312 ? 34.495 4.237 -83.104 1.00 74.56 312 ILE A CA 1
ATOM 2486 C C . ILE A 1 312 ? 33.732 3.165 -82.319 1.00 74.56 312 ILE A C 1
ATOM 2488 O O . ILE A 1 312 ? 32.915 3.501 -81.461 1.00 74.56 312 ILE A O 1
ATOM 2492 N N . GLU A 1 313 ? 33.993 1.882 -82.573 1.00 74.44 313 GLU A N 1
ATOM 2493 C CA . GLU A 1 313 ? 33.354 0.786 -81.834 1.00 74.44 313 GLU A CA 1
ATOM 2494 C C . GLU A 1 313 ? 33.797 0.726 -80.368 1.00 74.44 313 GLU A C 1
ATOM 2496 O O . GLU A 1 313 ? 32.954 0.574 -79.482 1.00 74.44 313 GLU A O 1
ATOM 2501 N N . THR A 1 314 ? 35.084 0.942 -80.086 1.00 77.56 314 THR A N 1
ATOM 2502 C CA . THR A 1 314 ? 35.595 1.014 -78.705 1.00 77.56 314 THR A CA 1
ATOM 2503 C C . THR A 1 314 ? 35.017 2.201 -77.934 1.00 77.56 314 THR A C 1
ATOM 2505 O O . THR A 1 314 ? 34.605 2.032 -76.785 1.00 77.56 314 THR A O 1
ATOM 2508 N N . LEU A 1 315 ? 34.887 3.378 -78.560 1.00 77.06 315 LEU A N 1
ATOM 2509 C CA . LEU A 1 315 ? 34.253 4.527 -77.906 1.00 77.06 315 LEU A CA 1
ATOM 2510 C C . LEU A 1 315 ? 32.749 4.315 -77.678 1.00 77.06 315 LEU A C 1
ATOM 2512 O O . LEU A 1 315 ? 32.232 4.684 -76.627 1.00 77.06 315 LEU A O 1
ATOM 2516 N N . LYS A 1 316 ? 32.042 3.674 -78.620 1.00 76.31 316 LYS A N 1
ATOM 2517 C CA . LYS A 1 316 ? 30.634 3.283 -78.427 1.00 76.31 316 LYS A CA 1
ATOM 2518 C C . LYS A 1 316 ? 30.476 2.316 -77.254 1.00 76.31 316 LYS A C 1
ATOM 2520 O O . LYS A 1 316 ? 29.561 2.496 -76.456 1.00 76.31 316 LYS A O 1
ATOM 2525 N N . ALA A 1 317 ? 31.366 1.331 -77.121 1.00 77.00 317 ALA A N 1
ATOM 2526 C CA . ALA A 1 317 ? 31.358 0.409 -75.987 1.00 77.00 317 ALA A CA 1
ATOM 2527 C C . ALA A 1 317 ? 31.588 1.144 -74.655 1.00 77.00 317 ALA A C 1
ATOM 2529 O O . ALA A 1 317 ? 30.847 0.913 -73.703 1.00 77.00 317 ALA A O 1
ATOM 2530 N N . GLN A 1 318 ? 32.535 2.089 -74.607 1.00 80.38 318 GLN A N 1
ATOM 2531 C CA . GLN A 1 318 ? 32.770 2.925 -73.422 1.00 80.38 318 GLN A CA 1
ATOM 2532 C C . GLN A 1 318 ? 31.551 3.781 -73.056 1.00 80.38 318 GLN A C 1
ATOM 2534 O O . GLN A 1 318 ? 31.184 3.839 -71.886 1.00 80.38 318 GLN A O 1
ATOM 2539 N N . VAL A 1 319 ? 30.878 4.395 -74.035 1.00 81.94 319 VAL A N 1
ATOM 2540 C CA . VAL A 1 319 ? 29.644 5.161 -73.782 1.00 81.94 319 VAL A CA 1
ATOM 2541 C C . VAL A 1 319 ? 28.532 4.266 -73.239 1.00 81.94 319 VAL A C 1
ATOM 2543 O O . VAL A 1 319 ? 27.839 4.665 -72.312 1.00 81.94 319 VAL A O 1
ATOM 2546 N N . VAL A 1 320 ? 28.365 3.050 -73.767 1.00 82.12 320 VAL A N 1
ATOM 2547 C CA . VAL A 1 320 ? 27.358 2.107 -73.255 1.00 82.12 320 VAL A CA 1
ATOM 2548 C C . VAL A 1 320 ? 27.671 1.677 -71.818 1.00 82.12 320 VAL A C 1
ATOM 2550 O O . VAL A 1 320 ? 26.743 1.586 -71.018 1.00 82.12 320 VAL A O 1
ATOM 2553 N N . CYS A 1 321 ? 28.943 1.447 -71.470 1.00 84.88 321 CYS A N 1
ATOM 2554 C CA . CYS A 1 321 ? 29.339 1.169 -70.086 1.00 84.88 321 CYS A CA 1
ATOM 2555 C C . CYS A 1 321 ? 29.034 2.356 -69.161 1.00 84.88 321 CYS A C 1
ATOM 2557 O O . CYS A 1 321 ? 28.365 2.160 -68.155 1.00 84.88 321 CYS A O 1
ATOM 2559 N N . LEU A 1 322 ? 29.402 3.583 -69.548 1.00 85.12 322 LEU A N 1
ATOM 2560 C CA . LEU A 1 322 ? 29.103 4.787 -68.761 1.00 85.12 322 LEU A CA 1
ATOM 2561 C C . LEU A 1 322 ? 27.594 5.015 -68.586 1.00 85.12 322 LEU A C 1
ATOM 2563 O O . LEU A 1 322 ? 27.146 5.390 -67.510 1.00 85.12 322 LEU A O 1
ATOM 2567 N N . VAL A 1 323 ? 26.783 4.766 -69.619 1.00 86.69 323 VAL A N 1
ATOM 2568 C CA . VAL A 1 323 ? 25.316 4.871 -69.514 1.00 86.69 323 VAL A CA 1
ATOM 2569 C C . VAL A 1 323 ? 24.752 3.831 -68.542 1.00 86.69 323 VAL A C 1
ATOM 2571 O O . VAL A 1 323 ? 23.821 4.143 -67.800 1.00 86.69 323 VAL A O 1
ATOM 2574 N N . LYS A 1 324 ? 25.305 2.611 -68.523 1.00 86.62 324 LYS A N 1
ATOM 2575 C CA . LYS A 1 324 ? 24.920 1.590 -67.539 1.00 86.62 324 LYS A CA 1
ATOM 2576 C C . LYS A 1 324 ? 25.310 2.000 -66.123 1.00 86.62 324 LYS A C 1
ATOM 2578 O O . LYS A 1 324 ? 24.445 1.963 -65.261 1.00 86.62 324 LYS A O 1
ATOM 2583 N N . GLU A 1 325 ? 26.542 2.460 -65.913 1.00 83.06 325 GLU A N 1
ATOM 2584 C CA . GLU A 1 325 ? 27.014 2.949 -64.609 1.00 83.06 325 GLU A CA 1
ATOM 2585 C C . GLU A 1 325 ? 26.139 4.102 -64.096 1.00 83.06 325 GLU A C 1
ATOM 2587 O O . GLU A 1 325 ? 25.671 4.062 -62.963 1.00 83.06 325 GLU A O 1
ATOM 2592 N N . VAL A 1 326 ? 25.810 5.082 -64.949 1.00 84.12 326 VAL A N 1
ATOM 2593 C CA . VAL A 1 326 ? 24.891 6.179 -64.590 1.00 84.12 326 VAL A CA 1
ATOM 2594 C C . VAL A 1 326 ? 23.503 5.648 -64.227 1.00 84.12 326 VAL A C 1
ATOM 2596 O O . VAL A 1 326 ? 22.929 6.081 -63.231 1.00 84.12 326 VAL A O 1
ATOM 2599 N N . SER A 1 327 ? 22.964 4.696 -64.995 1.00 88.88 327 SER A N 1
ATOM 2600 C CA . SER A 1 327 ? 21.659 4.092 -64.701 1.00 88.88 327 SER A CA 1
ATOM 2601 C C . SER A 1 327 ? 21.658 3.295 -63.392 1.00 88.88 327 SER A C 1
ATOM 2603 O O . SER A 1 327 ? 20.639 3.275 -62.701 1.00 88.88 327 SER A O 1
ATOM 2605 N N . GLU A 1 328 ? 22.756 2.618 -63.061 1.00 86.50 328 GLU A N 1
ATOM 2606 C CA . GLU A 1 328 ? 22.925 1.881 -61.806 1.00 86.50 328 GLU A CA 1
ATOM 2607 C C . GLU A 1 328 ? 23.050 2.853 -60.627 1.00 86.50 328 GLU A C 1
ATOM 2609 O O . GLU A 1 328 ? 22.309 2.716 -59.655 1.00 86.50 328 GLU A O 1
ATOM 2614 N N . SER A 1 329 ? 23.850 3.916 -60.757 1.00 82.88 329 SER A N 1
ATOM 2615 C CA . SER A 1 329 ? 23.951 4.980 -59.747 1.00 82.88 329 SER A CA 1
ATOM 2616 C C . SER A 1 329 ? 22.627 5.723 -59.520 1.00 82.88 329 SER A C 1
ATOM 2618 O O . SER A 1 329 ? 22.291 6.061 -58.385 1.00 82.88 329 SER A O 1
ATOM 2620 N N . GLU A 1 330 ? 21.831 5.976 -60.566 1.00 83.81 330 GLU A N 1
ATOM 2621 C CA . GLU A 1 330 ? 20.492 6.568 -60.417 1.00 83.81 330 GLU A CA 1
ATOM 2622 C C . GLU A 1 330 ? 19.531 5.637 -59.667 1.00 83.81 330 GLU A C 1
ATOM 2624 O O . GLU A 1 330 ? 18.729 6.103 -58.851 1.00 83.81 330 GLU A O 1
ATOM 2629 N N . LYS A 1 331 ? 19.635 4.324 -59.901 1.00 90.00 331 LYS A N 1
ATOM 2630 C CA . LYS A 1 331 ? 18.851 3.318 -59.183 1.00 90.00 331 LYS A CA 1
ATOM 2631 C C . LYS A 1 331 ? 19.254 3.245 -57.708 1.00 90.00 331 LYS A C 1
ATOM 2633 O O . LYS A 1 331 ? 18.377 3.333 -56.852 1.00 90.00 331 LYS A O 1
ATOM 2638 N N . GLU A 1 332 ? 20.550 3.156 -57.411 1.00 89.25 332 GLU A N 1
ATOM 2639 C CA . GLU A 1 332 ? 21.080 3.156 -56.039 1.00 89.25 332 GLU A CA 1
ATOM 2640 C C . GLU A 1 332 ? 20.666 4.421 -55.279 1.00 89.25 332 GLU A C 1
ATOM 2642 O O . GLU A 1 332 ? 20.189 4.351 -54.147 1.00 89.25 332 GLU A O 1
ATOM 2647 N N . LYS A 1 333 ? 20.741 5.588 -55.929 1.00 88.50 333 LYS A N 1
ATOM 2648 C CA . LYS A 1 333 ? 20.244 6.852 -55.371 1.00 88.50 333 LYS A CA 1
ATOM 2649 C C . LYS A 1 333 ? 18.754 6.778 -55.020 1.00 88.50 333 LYS A C 1
ATOM 2651 O O . LYS A 1 333 ? 18.353 7.266 -53.964 1.00 88.50 333 LYS A O 1
ATOM 2656 N N . GLY A 1 334 ? 17.933 6.180 -55.884 1.00 89.69 334 GLY A N 1
ATOM 2657 C CA . GLY A 1 334 ? 16.510 5.956 -55.617 1.00 89.69 334 GLY A CA 1
ATOM 2658 C C . GLY A 1 334 ? 16.264 5.057 -54.401 1.00 89.69 334 GLY A C 1
ATOM 2659 O O . GLY A 1 334 ? 15.429 5.383 -53.557 1.00 89.69 334 GLY A O 1
ATOM 2660 N N . GLU A 1 335 ? 17.023 3.967 -54.274 1.00 89.31 335 GLU A N 1
ATOM 2661 C CA . GLU A 1 335 ? 16.952 3.047 -53.130 1.00 89.31 335 GLU A CA 1
ATOM 2662 C C . GLU A 1 335 ? 17.369 3.739 -51.820 1.00 89.31 335 GLU A C 1
ATOM 2664 O O . GLU A 1 335 ? 16.678 3.608 -50.806 1.00 89.31 335 GLU A O 1
ATOM 2669 N N . ILE A 1 336 ? 18.428 4.558 -51.851 1.00 87.12 336 ILE A N 1
ATOM 2670 C CA . ILE A 1 336 ? 18.877 5.355 -50.700 1.00 87.12 336 ILE A CA 1
ATOM 2671 C C . ILE A 1 336 ? 17.801 6.361 -50.268 1.00 87.12 336 ILE A C 1
ATOM 2673 O O . ILE A 1 336 ? 17.542 6.486 -49.072 1.00 87.12 336 ILE A O 1
ATOM 2677 N N . TYR A 1 337 ? 17.134 7.054 -51.200 1.00 90.00 337 TYR A N 1
ATOM 2678 C CA . TYR A 1 337 ? 16.028 7.952 -50.838 1.00 90.00 337 TYR A CA 1
ATOM 2679 C C . TYR A 1 337 ? 14.837 7.211 -50.231 1.00 90.00 337 TYR A C 1
ATOM 2681 O O . TYR A 1 337 ? 14.251 7.709 -49.272 1.00 90.00 337 TYR A O 1
ATOM 2689 N N . GLY A 1 338 ? 14.501 6.022 -50.739 1.00 90.31 338 GLY A N 1
ATOM 2690 C CA . GLY A 1 338 ? 13.460 5.183 -50.141 1.00 90.31 338 GLY A CA 1
ATOM 2691 C C . GLY A 1 338 ? 13.801 4.776 -48.705 1.00 90.31 338 GLY A C 1
ATOM 2692 O O . GLY A 1 338 ? 12.958 4.868 -47.814 1.00 90.31 338 GLY A O 1
ATOM 2693 N N . LEU A 1 339 ? 15.058 4.398 -48.459 1.00 86.75 339 LEU A N 1
ATOM 2694 C CA . LEU A 1 339 ? 15.547 4.064 -47.122 1.00 86.75 339 LEU A CA 1
ATOM 2695 C C . LEU A 1 339 ? 15.526 5.283 -46.183 1.00 86.75 339 LEU A C 1
ATOM 2697 O O . LEU A 1 339 ? 15.128 5.162 -45.025 1.00 86.75 339 LEU A O 1
ATOM 2701 N N . LEU A 1 340 ? 15.926 6.460 -46.678 1.00 84.06 340 LEU A N 1
ATOM 2702 C CA . LEU A 1 340 ? 15.890 7.713 -45.917 1.00 84.06 340 LEU A CA 1
ATOM 2703 C C . LEU A 1 340 ? 14.466 8.107 -45.519 1.00 84.06 340 LEU A C 1
ATOM 2705 O O . LEU A 1 340 ? 14.265 8.528 -44.381 1.00 84.06 340 LEU A O 1
ATOM 2709 N N . GLU A 1 341 ? 13.487 7.949 -46.411 1.00 92.44 341 GLU A N 1
ATOM 2710 C CA . GLU A 1 341 ? 12.090 8.254 -46.092 1.00 92.44 341 GLU A CA 1
ATOM 2711 C C . GLU A 1 341 ? 11.530 7.276 -45.051 1.00 92.44 341 GLU A C 1
ATOM 2713 O O . GLU A 1 341 ? 10.951 7.711 -44.061 1.00 92.44 341 GLU A O 1
ATOM 2718 N N . HIS A 1 342 ? 11.820 5.976 -45.173 1.00 90.38 342 HIS A N 1
ATOM 2719 C CA . HIS A 1 342 ? 11.449 4.993 -44.149 1.00 90.38 342 HIS A CA 1
ATOM 2720 C C . HIS A 1 342 ? 12.071 5.319 -42.778 1.00 90.38 342 HIS A C 1
ATOM 2722 O O . HIS A 1 342 ? 11.405 5.242 -41.744 1.00 90.38 342 HIS A O 1
ATOM 2728 N N . PHE A 1 343 ? 13.347 5.721 -42.736 1.00 87.12 343 PHE A N 1
ATOM 2729 C CA . PHE A 1 343 ? 13.966 6.174 -41.486 1.00 87.12 343 PHE A CA 1
ATOM 2730 C C . PHE A 1 343 ? 13.320 7.452 -40.945 1.00 87.12 343 PHE A C 1
ATOM 2732 O O . PHE A 1 343 ? 13.175 7.588 -39.731 1.00 87.12 343 PHE A O 1
ATOM 2739 N N . ARG A 1 344 ? 12.906 8.376 -41.817 1.00 90.25 344 ARG A N 1
ATOM 2740 C CA . ARG A 1 344 ? 12.203 9.602 -41.426 1.00 90.25 344 ARG A CA 1
ATOM 2741 C C . ARG A 1 344 ? 10.847 9.300 -40.795 1.00 90.25 344 ARG A C 1
ATOM 2743 O O . ARG A 1 344 ? 10.559 9.837 -39.727 1.00 90.25 344 ARG A O 1
ATOM 2750 N N . GLU A 1 345 ? 10.054 8.434 -41.419 1.00 90.62 345 GLU A N 1
ATOM 2751 C CA . GLU A 1 345 ? 8.774 7.959 -40.886 1.00 90.62 345 GLU A CA 1
ATOM 2752 C C . GLU A 1 345 ? 8.980 7.278 -39.530 1.00 90.62 345 GLU A C 1
ATOM 2754 O O . GLU A 1 345 ? 8.324 7.625 -38.548 1.00 90.62 345 GLU A O 1
ATOM 2759 N N . ARG A 1 346 ? 9.984 6.398 -39.426 1.00 89.62 346 ARG A N 1
ATOM 2760 C CA . ARG A 1 346 ? 10.308 5.726 -38.165 1.00 89.62 346 ARG A CA 1
ATOM 2761 C C . ARG A 1 346 ? 10.714 6.699 -37.056 1.00 89.62 346 ARG A C 1
ATOM 2763 O O . ARG A 1 346 ? 10.325 6.507 -35.905 1.00 89.62 346 ARG A O 1
ATOM 2770 N N . CYS A 1 347 ? 11.478 7.743 -37.374 1.00 82.12 347 CYS A N 1
ATOM 2771 C CA . CYS A 1 347 ? 11.812 8.797 -36.416 1.00 82.12 347 CYS A CA 1
ATOM 2772 C C . CYS A 1 347 ? 10.559 9.550 -35.950 1.00 82.12 347 CYS A C 1
ATOM 2774 O O . CYS A 1 347 ? 10.405 9.757 -34.749 1.00 82.12 347 CYS A O 1
ATOM 2776 N N . GLN A 1 348 ? 9.640 9.891 -36.858 1.00 91.31 348 GLN A N 1
ATOM 2777 C CA . GLN A 1 348 ? 8.377 10.547 -36.496 1.00 91.31 348 GLN A CA 1
ATOM 2778 C C . GLN A 1 348 ? 7.497 9.668 -35.598 1.00 91.31 348 GLN A C 1
ATOM 2780 O O . GLN A 1 348 ? 6.912 10.164 -34.635 1.00 91.31 348 GLN A O 1
ATOM 2785 N N . GLU A 1 349 ? 7.426 8.361 -35.863 1.00 89.00 349 GLU A N 1
ATOM 2786 C CA . GLU A 1 349 ? 6.718 7.411 -34.996 1.00 89.00 349 GLU A CA 1
ATOM 2787 C C . GLU A 1 349 ? 7.316 7.368 -33.588 1.00 89.00 349 GLU A C 1
ATOM 2789 O O . GLU A 1 349 ? 6.583 7.405 -32.599 1.00 89.00 349 GLU A O 1
ATOM 2794 N N . LEU A 1 350 ? 8.648 7.304 -33.484 1.00 83.25 350 LEU A N 1
ATOM 2795 C CA . LEU A 1 350 ? 9.346 7.274 -32.199 1.00 83.25 350 LEU A CA 1
ATOM 2796 C C . LEU A 1 350 ? 9.187 8.594 -31.432 1.00 83.25 350 LEU A C 1
ATOM 2798 O O . LEU A 1 350 ? 8.977 8.566 -30.220 1.00 83.25 350 LEU A O 1
ATOM 2802 N N . GLU A 1 351 ? 9.227 9.736 -32.119 1.00 87.62 351 GLU A N 1
ATOM 2803 C CA . GLU A 1 351 ? 8.953 11.054 -31.534 1.00 87.62 351 GLU A CA 1
ATOM 2804 C C . GLU A 1 351 ? 7.510 11.149 -31.021 1.00 87.62 351 GLU A C 1
ATOM 2806 O O . GLU A 1 351 ? 7.286 11.574 -29.886 1.00 87.62 351 GLU A O 1
ATOM 2811 N N . SER A 1 352 ? 6.534 10.683 -31.806 1.00 92.19 352 SER A N 1
ATOM 2812 C CA . SER A 1 352 ? 5.129 10.632 -31.391 1.00 92.19 352 SER A CA 1
ATOM 2813 C C . SER A 1 352 ? 4.921 9.701 -30.195 1.00 92.19 352 SER A C 1
ATOM 2815 O O . SER A 1 352 ? 4.252 10.075 -29.232 1.00 92.19 352 SER A O 1
ATOM 2817 N N . HIS A 1 353 ? 5.540 8.518 -30.204 1.00 87.25 353 HIS A N 1
ATOM 2818 C CA . HIS A 1 353 ? 5.465 7.574 -29.092 1.00 87.25 353 HIS A CA 1
ATOM 2819 C C . HIS A 1 353 ? 6.102 8.141 -27.816 1.00 87.25 353 HIS A C 1
ATOM 2821 O O . HIS A 1 353 ? 5.520 8.040 -26.736 1.00 87.25 353 HIS A O 1
ATOM 2827 N N . SER A 1 354 ? 7.257 8.803 -27.939 1.00 83.25 354 SER A N 1
ATOM 2828 C CA . SER A 1 354 ? 7.904 9.495 -26.821 1.00 83.25 354 SER A CA 1
ATOM 2829 C C . SER A 1 354 ? 7.042 10.637 -26.274 1.00 83.25 354 SER A C 1
ATOM 2831 O O . SER A 1 354 ? 7.012 10.838 -25.059 1.00 83.25 354 SER A O 1
ATOM 2833 N N . GLY A 1 355 ? 6.343 11.378 -27.141 1.00 90.69 355 GLY A N 1
ATOM 2834 C CA . GLY A 1 355 ? 5.384 12.409 -26.739 1.00 90.69 355 GLY A CA 1
ATOM 2835 C C . GLY A 1 355 ? 4.230 11.825 -25.924 1.00 90.69 355 GLY A C 1
ATOM 2836 O O . GLY A 1 355 ? 3.985 12.266 -24.803 1.00 90.69 355 GLY A O 1
ATOM 2837 N N . ASN A 1 356 ? 3.605 10.756 -26.426 1.00 88.75 356 ASN A N 1
ATOM 2838 C CA . ASN A 1 356 ? 2.498 10.081 -25.744 1.00 88.75 356 ASN A CA 1
ATOM 2839 C C . ASN A 1 356 ? 2.909 9.543 -24.363 1.00 88.75 356 ASN A C 1
ATOM 2841 O O . ASN A 1 356 ? 2.193 9.748 -23.386 1.00 88.75 356 ASN A O 1
ATOM 2845 N N . LEU A 1 357 ? 4.086 8.916 -24.250 1.00 87.69 357 LEU A N 1
ATOM 2846 C CA . LEU A 1 357 ? 4.609 8.441 -22.962 1.00 87.69 357 LEU A CA 1
ATOM 2847 C C . LEU A 1 357 ? 4.869 9.590 -21.977 1.00 87.69 357 LEU A C 1
ATOM 2849 O O . LEU A 1 357 ? 4.620 9.452 -20.778 1.00 87.69 357 LEU A O 1
ATOM 2853 N N . SER A 1 358 ? 5.361 10.732 -22.464 1.00 88.12 358 SER A N 1
ATOM 2854 C CA . SER A 1 358 ? 5.544 11.926 -21.633 1.00 88.12 358 SER A CA 1
ATOM 2855 C C . SER A 1 358 ? 4.206 12.457 -21.106 1.00 88.12 358 SER A C 1
ATOM 2857 O O . SER A 1 358 ? 4.101 12.788 -19.921 1.00 88.12 358 SER A O 1
ATOM 2859 N N . ASP A 1 359 ? 3.174 12.493 -21.949 1.00 91.75 359 ASP A N 1
ATOM 2860 C CA . ASP A 1 359 ? 1.829 12.936 -21.568 1.00 91.75 359 ASP A CA 1
ATOM 2861 C C . ASP A 1 359 ? 1.165 11.969 -20.575 1.00 91.75 359 ASP A C 1
ATOM 2863 O O . ASP A 1 359 ? 0.563 12.401 -19.586 1.00 91.75 359 ASP A O 1
ATOM 2867 N N . GLU A 1 360 ? 1.333 10.658 -20.767 1.00 88.94 360 GLU A N 1
ATOM 2868 C CA . GLU A 1 360 ? 0.872 9.633 -19.824 1.00 88.94 360 GLU A CA 1
ATOM 2869 C C . GLU A 1 360 ? 1.552 9.768 -18.457 1.00 88.94 360 GLU A C 1
ATOM 2871 O O . GLU A 1 360 ? 0.874 9.768 -17.425 1.00 88.94 360 GLU A O 1
ATOM 2876 N N . LEU A 1 361 ? 2.877 9.960 -18.428 1.00 86.44 361 LEU A N 1
ATOM 2877 C CA . LEU A 1 361 ? 3.617 10.211 -17.189 1.00 86.44 361 LEU A CA 1
ATOM 2878 C C . LEU A 1 361 ? 3.146 11.489 -16.491 1.00 86.44 361 LEU A C 1
ATOM 2880 O O . LEU A 1 361 ? 3.037 11.513 -15.263 1.00 86.44 361 LEU A O 1
ATOM 2884 N N . HIS A 1 362 ? 2.851 12.550 -17.245 1.00 91.31 362 HIS A N 1
ATOM 2885 C CA . HIS A 1 362 ? 2.319 13.784 -16.675 1.00 91.31 362 HIS A CA 1
ATOM 2886 C C . HIS A 1 362 ? 0.910 13.583 -16.094 1.00 91.31 362 HIS A C 1
ATOM 2888 O O . HIS A 1 362 ? 0.636 14.024 -14.975 1.00 91.31 362 HIS A O 1
ATOM 2894 N N . SER A 1 363 ? 0.045 12.847 -16.798 1.00 94.12 363 SER A N 1
ATOM 2895 C CA . SER A 1 363 ? -1.290 12.475 -16.316 1.00 94.12 363 SER A CA 1
ATOM 2896 C C . SER A 1 363 ? -1.227 11.646 -15.030 1.00 94.12 363 SER A C 1
ATOM 2898 O O . SER A 1 363 ? -1.972 11.916 -14.086 1.00 94.12 363 SER A O 1
ATOM 2900 N N . LEU A 1 364 ? -0.316 10.669 -14.957 1.00 86.12 364 LEU A N 1
ATOM 2901 C CA . LEU A 1 364 ? -0.103 9.850 -13.761 1.00 86.12 364 LEU A CA 1
ATOM 2902 C C . LEU A 1 364 ? 0.379 10.691 -12.579 1.00 86.12 364 LEU A C 1
ATOM 2904 O O . LEU A 1 364 ? -0.218 10.612 -11.510 1.00 86.12 364 LEU A O 1
ATOM 2908 N N . ARG A 1 365 ? 1.373 11.566 -12.782 1.00 88.88 365 ARG A N 1
ATOM 2909 C CA . ARG A 1 365 ? 1.839 12.489 -11.732 1.00 88.88 365 ARG A CA 1
ATOM 2910 C C . ARG A 1 365 ? 0.714 13.379 -11.212 1.00 88.88 365 ARG A C 1
ATOM 2912 O O . ARG A 1 365 ? 0.567 13.524 -10.007 1.00 88.88 365 ARG A O 1
ATOM 2919 N N . SER A 1 366 ? -0.122 13.912 -12.103 1.00 92.69 366 SER A N 1
ATOM 2920 C CA . SER A 1 366 ? -1.269 14.732 -11.705 1.00 92.69 366 SER A CA 1
ATOM 2921 C C . SER A 1 366 ? -2.302 13.947 -10.881 1.00 92.69 366 SER A C 1
ATOM 2923 O O . SER A 1 366 ? -2.845 14.480 -9.910 1.00 92.69 366 SER A O 1
ATOM 2925 N N . LYS A 1 367 ? -2.558 12.676 -11.224 1.00 89.31 367 LYS A N 1
ATOM 2926 C CA . LYS A 1 367 ? -3.432 11.791 -10.434 1.00 89.31 367 LYS A CA 1
ATOM 2927 C C . LYS A 1 367 ? -2.830 11.485 -9.065 1.00 89.31 367 LYS A C 1
ATOM 2929 O O . LYS A 1 367 ? -3.545 11.566 -8.068 1.00 89.31 367 LYS A O 1
ATOM 2934 N N . ASP A 1 368 ? -1.537 11.182 -9.010 1.00 80.38 368 ASP A N 1
ATOM 2935 C CA . ASP A 1 368 ? -0.825 10.917 -7.760 1.00 80.38 368 ASP A CA 1
ATOM 2936 C C . ASP A 1 368 ? -0.840 12.144 -6.843 1.00 80.38 368 ASP A C 1
ATOM 2938 O O . ASP A 1 368 ? -1.174 12.019 -5.666 1.00 80.38 368 ASP A O 1
ATOM 2942 N N . ASP A 1 369 ? -0.588 13.340 -7.380 1.00 89.00 369 ASP A N 1
ATOM 2943 C CA . ASP A 1 369 ? -0.674 14.597 -6.631 1.00 89.00 369 ASP A CA 1
ATOM 2944 C C . ASP A 1 369 ? -2.081 14.812 -6.050 1.00 89.00 369 ASP A C 1
ATOM 2946 O O . ASP A 1 369 ? -2.229 15.198 -4.887 1.00 89.00 369 ASP A O 1
ATOM 2950 N N . HIS A 1 370 ? -3.132 14.496 -6.814 1.00 87.19 370 HIS A N 1
ATOM 2951 C CA . HIS A 1 370 ? -4.511 14.585 -6.333 1.00 87.19 370 HIS A CA 1
ATOM 2952 C C . HIS A 1 370 ? -4.818 13.582 -5.208 1.00 87.19 370 HIS A C 1
ATOM 2954 O O . HIS A 1 370 ? -5.481 13.925 -4.221 1.00 87.19 370 HIS A O 1
ATOM 2960 N N . VAL A 1 371 ? -4.318 12.347 -5.320 1.00 87.69 371 VAL A N 1
ATOM 2961 C CA . VAL A 1 371 ? -4.451 11.328 -4.268 1.00 87.69 371 VAL A CA 1
ATOM 2962 C C . VAL A 1 371 ? -3.690 11.753 -3.013 1.00 87.69 371 VAL A C 1
ATOM 2964 O O . VAL A 1 371 ? -4.237 11.668 -1.912 1.00 87.69 371 VAL A O 1
ATOM 2967 N N . ILE A 1 372 ? -2.465 12.262 -3.160 1.00 85.88 372 ILE A N 1
ATOM 2968 C CA . ILE A 1 372 ? -1.651 12.774 -2.051 1.00 85.88 372 ILE A CA 1
ATOM 2969 C C . ILE A 1 372 ? -2.382 13.910 -1.333 1.00 85.88 372 ILE A C 1
ATOM 2971 O O . ILE A 1 372 ? -2.453 13.905 -0.103 1.00 85.88 372 ILE A O 1
ATOM 2975 N N . GLU A 1 373 ? -2.960 14.856 -2.072 1.00 93.31 373 GLU A N 1
ATOM 2976 C CA . GLU A 1 373 ? -3.696 15.979 -1.485 1.00 93.31 373 GLU A CA 1
ATOM 2977 C C . GLU A 1 373 ? -4.963 15.517 -0.752 1.00 93.31 373 GLU A C 1
ATOM 2979 O O . GLU A 1 373 ? -5.253 15.964 0.361 1.00 93.31 373 GLU A O 1
ATOM 2984 N N . THR A 1 374 ? -5.675 14.539 -1.315 1.00 86.44 374 THR A N 1
ATOM 2985 C CA . THR A 1 374 ? -6.832 13.915 -0.659 1.00 86.44 374 THR A CA 1
ATOM 2986 C C . THR A 1 374 ? -6.422 13.243 0.652 1.00 86.44 374 THR A C 1
ATOM 2988 O O . THR A 1 374 ? -7.042 13.477 1.692 1.00 86.44 374 THR A O 1
ATOM 2991 N N . LEU A 1 375 ? -5.339 12.460 0.643 1.00 81.12 375 LEU A N 1
ATOM 2992 C CA . LEU A 1 375 ? -4.820 11.797 1.840 1.00 81.12 375 LEU A CA 1
ATOM 2993 C C . LEU A 1 375 ? -4.379 12.808 2.904 1.00 81.12 375 LEU A C 1
ATOM 2995 O O . LEU A 1 375 ? -4.730 12.647 4.074 1.00 81.12 375 LEU A O 1
ATOM 2999 N N . ARG A 1 376 ? -3.693 13.890 2.517 1.00 88.50 376 ARG A N 1
ATOM 3000 C CA . ARG A 1 376 ? -3.335 14.989 3.430 1.00 88.50 376 ARG A CA 1
ATOM 3001 C C . ARG A 1 376 ? -4.568 15.619 4.074 1.00 88.50 376 ARG A C 1
ATOM 3003 O O . ARG A 1 376 ? -4.604 15.755 5.294 1.00 88.50 376 ARG A O 1
ATOM 3010 N N . SER A 1 377 ? -5.600 15.922 3.287 1.00 90.69 377 SER A N 1
ATOM 3011 C CA . SER A 1 377 ? -6.860 16.474 3.797 1.00 90.69 377 SER A CA 1
ATOM 3012 C C . SER A 1 377 ? -7.545 15.531 4.797 1.00 90.69 377 SER A C 1
ATOM 3014 O O . SER A 1 377 ? -7.953 15.961 5.881 1.00 90.69 377 SER A O 1
ATOM 3016 N N . THR A 1 378 ? -7.597 14.226 4.495 1.00 84.44 378 THR A N 1
ATOM 3017 C CA . THR A 1 378 ? -8.173 13.225 5.414 1.00 84.44 378 THR A CA 1
ATOM 3018 C C . THR A 1 378 ? -7.372 13.081 6.710 1.00 84.44 378 THR A C 1
ATOM 3020 O O . THR A 1 378 ? -7.971 13.023 7.785 1.00 84.44 378 THR A O 1
ATOM 3023 N N . LEU A 1 379 ? -6.034 13.100 6.648 1.00 80.56 379 LEU A N 1
ATOM 3024 C CA . LEU A 1 379 ? -5.174 13.100 7.835 1.00 80.56 379 LEU A CA 1
ATOM 3025 C C . LEU A 1 379 ? -5.440 14.333 8.701 1.00 80.56 379 LEU A C 1
ATOM 3027 O O . LEU A 1 379 ? -5.731 14.191 9.887 1.00 80.56 379 LEU A O 1
ATOM 3031 N N . SER A 1 380 ? -5.464 15.527 8.104 1.00 93.38 380 SER A N 1
ATOM 3032 C CA . SER A 1 380 ? -5.774 16.764 8.826 1.00 93.38 380 SER A CA 1
ATOM 3033 C C . SER A 1 380 ? -7.189 16.780 9.419 1.00 93.38 380 SER A C 1
ATOM 3035 O O . SER A 1 380 ? -7.438 17.449 10.423 1.00 93.38 380 SER A O 1
ATOM 3037 N N . GLN A 1 381 ? -8.155 16.074 8.824 1.00 87.44 381 GLN A N 1
ATOM 3038 C CA . GLN A 1 381 ? -9.487 15.900 9.409 1.00 87.44 381 GLN A CA 1
ATOM 3039 C C . GLN A 1 381 ? -9.465 14.949 10.614 1.00 87.44 381 GLN A C 1
ATOM 3041 O O . GLN A 1 381 ? -10.067 15.261 11.644 1.00 87.44 381 GLN A O 1
ATOM 3046 N N . MET A 1 382 ? -8.762 13.818 10.514 1.00 82.69 382 MET A N 1
ATOM 3047 C CA . MET A 1 382 ? -8.626 12.866 11.621 1.00 82.69 382 MET A CA 1
ATOM 3048 C C . MET A 1 382 ? -7.871 13.470 12.809 1.00 82.69 382 MET A C 1
ATOM 3050 O O . MET A 1 382 ? -8.290 13.288 13.950 1.00 82.69 382 MET A O 1
ATOM 3054 N N . GLU A 1 383 ? -6.813 14.243 12.560 1.00 90.19 383 GLU A N 1
ATOM 3055 C CA . GLU A 1 383 ? -6.065 14.959 13.600 1.00 90.19 383 GLU A CA 1
ATOM 3056 C C . GLU A 1 383 ? -6.945 15.963 14.353 1.00 90.19 383 GLU A C 1
ATOM 3058 O O . GLU A 1 383 ? -6.919 16.002 15.585 1.00 90.19 383 GLU A O 1
ATOM 3063 N N . ARG A 1 384 ? -7.782 16.725 13.631 1.00 91.50 384 ARG A N 1
ATOM 3064 C CA . ARG A 1 384 ? -8.765 17.634 14.244 1.00 91.50 384 ARG A CA 1
ATOM 3065 C C . ARG A 1 384 ? -9.783 16.882 15.097 1.00 91.50 384 ARG A C 1
ATOM 3067 O O . ARG A 1 384 ? -9.993 17.253 16.247 1.00 91.50 384 ARG A O 1
ATOM 3074 N N . SER A 1 385 ? -10.351 15.791 14.582 1.00 86.69 385 SER A N 1
ATOM 3075 C CA . SER A 1 385 ? -11.308 14.973 15.338 1.00 86.69 385 SER A CA 1
ATOM 3076 C C . SER A 1 385 ? -10.682 14.368 16.602 1.00 86.69 385 SER A C 1
ATOM 3078 O O . SER A 1 385 ? -11.304 14.349 17.664 1.00 86.69 385 SER A O 1
ATOM 3080 N N . LEU A 1 386 ? -9.422 13.928 16.526 1.00 87.31 386 LEU A N 1
ATOM 3081 C CA . LEU A 1 386 ? -8.685 13.427 17.683 1.00 87.31 386 LEU A CA 1
ATOM 3082 C C . LEU A 1 386 ? -8.446 14.527 18.727 1.00 87.31 386 LEU A C 1
ATOM 3084 O O . LEU A 1 386 ? -8.589 14.273 19.924 1.00 87.31 386 LEU A O 1
ATOM 3088 N N . ALA A 1 387 ? -8.088 15.738 18.293 1.00 89.25 387 ALA A N 1
ATOM 3089 C CA . ALA A 1 387 ? -7.910 16.882 19.184 1.00 89.25 387 ALA A CA 1
ATOM 3090 C C . ALA A 1 387 ? -9.222 17.251 19.900 1.00 89.25 387 ALA A C 1
ATOM 3092 O O . ALA A 1 387 ? -9.225 17.424 21.120 1.00 89.25 387 ALA A O 1
ATOM 3093 N N . GLU A 1 388 ? -10.343 17.276 19.175 1.00 91.62 388 GLU A N 1
ATOM 3094 C CA . GLU A 1 388 ? -11.680 17.488 19.743 1.00 91.62 388 GLU A CA 1
ATOM 3095 C C . GLU A 1 388 ? -12.046 16.401 20.766 1.00 91.62 388 GLU A C 1
ATOM 3097 O O . GLU A 1 388 ? -12.517 16.709 21.862 1.00 91.62 388 GLU A O 1
ATOM 3102 N N . GLN A 1 389 ? -11.782 15.124 20.461 1.00 87.94 389 GLN A N 1
ATOM 3103 C CA . GLN A 1 389 ? -12.038 14.032 21.404 1.00 87.94 389 GLN A CA 1
ATOM 3104 C C . GLN A 1 389 ? -11.185 14.132 22.669 1.00 87.94 389 GLN A C 1
ATOM 3106 O O . GLN A 1 389 ? -11.699 13.882 23.760 1.00 87.94 389 GLN A O 1
ATOM 3111 N N . LYS A 1 390 ? -9.904 14.503 22.545 1.00 88.31 390 LYS A N 1
ATOM 3112 C CA . LYS A 1 390 ? -9.023 14.730 23.700 1.00 88.31 390 LYS A CA 1
ATOM 3113 C C . LYS A 1 390 ? -9.546 15.862 24.579 1.00 88.31 390 LYS A C 1
ATOM 3115 O O . LYS A 1 390 ? -9.669 15.663 25.783 1.00 88.31 390 LYS A O 1
ATOM 3120 N N . SER A 1 391 ? -9.926 16.987 23.974 1.00 94.69 391 SER A N 1
ATOM 3121 C CA . SER A 1 391 ? -10.511 18.124 24.690 1.00 94.69 391 SER A CA 1
ATOM 3122 C C . SER A 1 391 ? -11.799 17.733 25.424 1.00 94.69 391 SER A C 1
ATOM 3124 O O . SER A 1 391 ? -11.935 18.009 26.614 1.00 94.69 391 SER A O 1
ATOM 3126 N N . LYS A 1 392 ? -12.699 16.984 24.772 1.00 91.25 392 LYS A N 1
ATOM 3127 C CA . LYS A 1 392 ? -13.926 16.474 25.405 1.00 91.25 392 LYS A CA 1
ATOM 3128 C C . LYS A 1 392 ? -13.639 15.509 26.558 1.00 91.25 392 LYS A C 1
ATOM 3130 O O . LYS A 1 392 ? -14.339 15.520 27.567 1.00 91.25 392 LYS A O 1
ATOM 3135 N N . HIS A 1 393 ? -12.629 14.653 26.417 1.00 81.69 393 HIS A N 1
ATOM 3136 C CA . HIS A 1 393 ? -12.211 13.744 27.485 1.00 81.69 393 HIS A CA 1
ATOM 3137 C C . HIS A 1 393 ? -11.650 14.496 28.696 1.00 81.69 393 HIS A C 1
ATOM 3139 O O . HIS A 1 393 ? -11.909 14.103 29.833 1.00 81.69 393 HIS A O 1
ATOM 3145 N N . GLU A 1 394 ? -10.902 15.570 28.459 1.00 92.38 394 GLU A N 1
ATOM 3146 C CA . GLU A 1 394 ? -10.364 16.435 29.506 1.00 92.38 394 GLU A CA 1
ATOM 3147 C C . GLU A 1 394 ? -11.478 17.198 30.236 1.00 92.38 394 GLU A C 1
ATOM 3149 O O . GLU A 1 394 ? -11.508 17.200 31.465 1.00 92.38 394 GLU A O 1
ATOM 3154 N N . GLU A 1 395 ? -12.472 17.714 29.506 1.00 93.38 395 GLU A N 1
ATOM 3155 C CA . GLU A 1 395 ? -13.678 18.320 30.087 1.00 93.38 395 GLU A CA 1
ATOM 3156 C C . GLU A 1 395 ? -14.464 17.320 30.953 1.00 93.38 395 GLU A C 1
ATOM 3158 O O . GLU A 1 395 ? -14.835 17.621 32.086 1.00 93.38 395 GLU A O 1
ATOM 3163 N N . GLN A 1 396 ? -14.675 16.093 30.464 1.00 90.94 396 GLN A N 1
ATOM 3164 C CA . GLN A 1 396 ? -15.335 15.037 31.240 1.00 90.94 396 GLN A CA 1
ATOM 3165 C C . GLN A 1 396 ? -14.561 14.680 32.510 1.00 90.94 396 GLN A C 1
ATOM 3167 O O . GLN A 1 396 ? -15.168 14.421 33.549 1.00 90.94 396 GLN A O 1
ATOM 3172 N N . ARG A 1 397 ? -13.226 14.661 32.442 1.00 90.25 397 ARG A N 1
ATOM 3173 C CA . ARG A 1 397 ? -12.376 14.408 33.606 1.00 90.25 397 ARG A CA 1
ATOM 3174 C C . ARG A 1 397 ? -12.531 15.515 34.648 1.00 90.25 397 ARG A C 1
ATOM 3176 O O . ARG A 1 397 ? -12.720 15.188 35.816 1.00 90.25 397 ARG A O 1
ATOM 3183 N N . ALA A 1 398 ? -12.540 16.777 34.220 1.00 93.00 398 ALA A N 1
ATOM 3184 C CA . ALA A 1 398 ? -12.790 17.916 35.100 1.00 93.00 398 ALA A CA 1
ATOM 3185 C C . ALA A 1 398 ? -14.180 17.834 35.762 1.00 93.00 398 ALA A C 1
ATOM 3187 O O . ALA A 1 398 ? -14.294 18.012 36.970 1.00 93.00 398 ALA A O 1
ATOM 3188 N N . GLN A 1 399 ? -15.226 17.460 35.013 1.00 92.75 399 GLN A N 1
ATOM 3189 C CA . GLN A 1 399 ? -16.575 17.263 35.570 1.00 92.75 399 GLN A CA 1
ATOM 3190 C C . GLN A 1 399 ? -16.647 16.115 36.591 1.00 92.75 399 GLN A C 1
ATOM 3192 O O . GLN A 1 399 ? -17.420 16.175 37.547 1.00 92.75 399 GLN A O 1
ATOM 3197 N N . ILE A 1 400 ? -15.887 15.033 36.387 1.00 89.38 400 ILE A N 1
ATOM 3198 C CA . ILE A 1 400 ? -15.806 13.932 37.359 1.00 89.38 400 ILE A CA 1
ATOM 3199 C C . ILE A 1 400 ? -15.113 14.407 38.637 1.00 89.38 400 ILE A C 1
ATOM 3201 O O . ILE A 1 400 ? -15.595 14.093 39.722 1.00 89.38 400 ILE A O 1
ATOM 3205 N N . GLU A 1 401 ? -14.023 15.160 38.513 1.00 94.06 401 GLU A N 1
ATOM 3206 C CA . GLU A 1 401 ? -13.281 15.718 39.647 1.00 94.06 401 GLU A CA 1
ATOM 3207 C C . GLU A 1 401 ? -14.146 16.692 40.461 1.00 94.06 401 GLU A C 1
ATOM 3209 O O . GLU A 1 401 ? -14.251 16.548 41.677 1.00 94.06 401 GLU A O 1
ATOM 3214 N N . GLU A 1 402 ? -14.883 17.589 39.799 1.00 95.50 402 GLU A N 1
ATOM 3215 C CA . GLU A 1 402 ? -15.854 18.484 40.446 1.00 95.50 402 GLU A CA 1
ATOM 3216 C C . GLU A 1 402 ? -16.929 17.701 41.222 1.00 95.50 402 GLU A C 1
ATOM 3218 O O . GLU A 1 402 ? -17.226 18.000 42.380 1.00 95.50 402 GLU A O 1
ATOM 3223 N N . LYS A 1 403 ? -17.481 16.636 40.625 1.00 92.56 403 LYS A N 1
ATOM 3224 C CA . LYS A 1 403 ? -18.467 15.773 41.297 1.00 92.56 403 LYS A CA 1
ATOM 3225 C C . LYS A 1 403 ? -17.877 14.989 42.468 1.00 92.56 403 LYS A C 1
ATOM 3227 O O . LYS A 1 403 ? -18.593 14.730 43.431 1.00 92.56 403 LYS A O 1
ATOM 3232 N N . GLN A 1 404 ? -16.611 14.582 42.388 1.00 92.31 404 GLN A N 1
ATOM 3233 C CA . GLN A 1 404 ? -15.919 13.923 43.497 1.00 92.31 404 GLN A CA 1
ATOM 3234 C C . GLN A 1 404 ? -15.753 14.879 44.678 1.00 92.31 404 GLN A C 1
ATOM 3236 O O . GLN A 1 404 ? -16.070 14.491 45.799 1.00 92.31 404 GLN A O 1
ATOM 3241 N N . ILE A 1 405 ? -15.352 16.127 44.415 1.00 95.12 405 ILE A N 1
ATOM 3242 C CA . ILE A 1 405 ? -15.263 17.181 45.4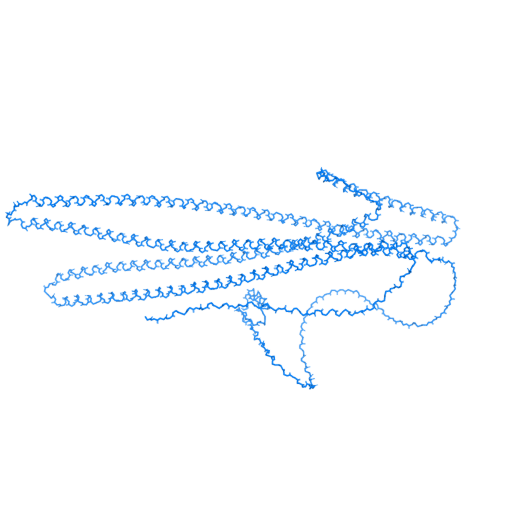35 1.00 95.12 405 ILE A CA 1
ATOM 3243 C C . ILE A 1 405 ? -16.636 17.407 46.084 1.00 95.12 405 ILE A C 1
ATOM 3245 O O . ILE A 1 405 ? -16.750 17.326 47.303 1.00 95.12 405 ILE A O 1
ATOM 3249 N N . SER A 1 406 ? -17.697 17.570 45.285 1.00 96.06 406 SER A N 1
ATOM 3250 C CA . SER A 1 406 ? -19.066 17.748 45.799 1.00 96.06 406 SER A CA 1
ATOM 3251 C C . SER A 1 406 ? -19.557 16.565 46.652 1.00 96.06 406 SER A C 1
ATOM 3253 O O . SER A 1 406 ? -20.275 16.750 47.635 1.00 96.06 406 SER A O 1
ATOM 3255 N N . LEU A 1 407 ? -19.167 15.332 46.310 1.00 91.81 407 LEU A N 1
ATOM 3256 C CA . LEU A 1 407 ? -19.498 14.148 47.107 1.00 91.81 407 LEU A CA 1
ATOM 3257 C C . LEU A 1 407 ? -18.763 14.154 48.453 1.00 91.81 407 LEU A C 1
ATOM 3259 O O . LEU A 1 407 ? -19.366 13.806 49.470 1.00 91.81 407 LEU A O 1
ATOM 3263 N N . GLU A 1 408 ? -17.486 14.542 48.467 1.00 95.12 408 GLU A N 1
ATOM 3264 C CA . GLU A 1 408 ? -16.698 14.692 49.696 1.00 95.12 408 GLU A CA 1
ATOM 3265 C C . GLU A 1 408 ? -17.329 15.750 50.621 1.00 95.12 408 GLU A C 1
ATOM 3267 O O . GLU A 1 408 ? -17.567 15.469 51.794 1.00 95.12 408 GLU A O 1
ATOM 3272 N N . GLU A 1 409 ? -17.729 16.904 50.075 1.00 95.88 409 GLU A N 1
ATOM 3273 C CA . GLU A 1 409 ? -18.438 17.960 50.816 1.00 95.88 409 GLU A CA 1
ATOM 3274 C C . GLU A 1 409 ? -19.750 17.447 51.438 1.00 95.88 409 GLU A C 1
ATOM 3276 O O . GLU A 1 409 ? -19.999 17.635 52.631 1.00 95.88 409 GLU A O 1
ATOM 3281 N N . LEU A 1 410 ? -20.573 16.719 50.671 1.00 94.69 410 LEU A N 1
ATOM 3282 C CA . LEU A 1 410 ? -21.813 16.115 51.179 1.00 94.69 410 LEU A CA 1
ATOM 3283 C C . LEU A 1 410 ? -21.556 15.068 52.270 1.00 94.69 410 LEU A C 1
ATOM 3285 O O . LEU A 1 410 ? -22.328 14.950 53.228 1.00 94.69 410 LEU A O 1
ATOM 3289 N N . ARG A 1 411 ? -20.480 14.284 52.144 1.00 93.06 411 ARG A N 1
ATOM 3290 C CA . ARG A 1 411 ? -20.078 13.310 53.166 1.00 93.06 411 ARG A CA 1
ATOM 3291 C C . ARG A 1 411 ? -19.723 14.020 54.472 1.00 93.06 411 ARG A C 1
ATOM 3293 O O . ARG A 1 411 ? -20.156 13.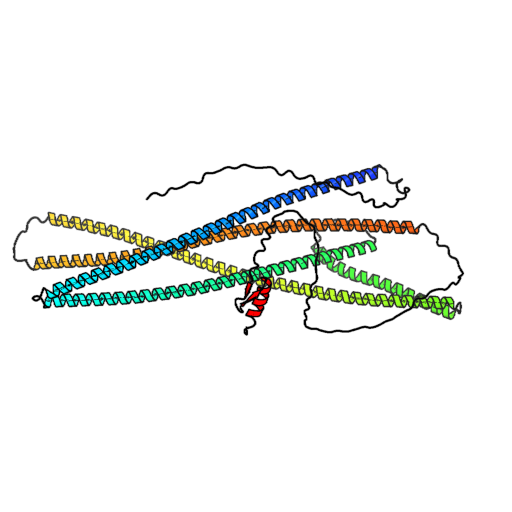562 55.537 1.00 93.06 411 ARG A O 1
ATOM 3300 N N . ASP A 1 412 ? -18.990 15.124 54.392 1.00 94.62 412 ASP A N 1
ATOM 3301 C CA . ASP A 1 412 ? -18.633 15.943 55.549 1.00 94.62 412 ASP A CA 1
ATOM 3302 C C . ASP A 1 412 ? -19.876 16.563 56.203 1.00 94.62 412 ASP A C 1
ATOM 3304 O O . ASP A 1 412 ? -20.036 16.483 57.426 1.00 94.62 412 ASP A O 1
ATOM 3308 N N . GLU A 1 413 ? -20.826 17.076 55.414 1.00 94.44 413 GLU A N 1
ATOM 3309 C CA . GLU A 1 413 ? -22.114 17.573 55.919 1.00 94.44 413 GLU A CA 1
ATOM 3310 C C . GLU A 1 413 ? -22.927 16.484 56.636 1.00 94.44 413 GLU A C 1
ATOM 3312 O O . GLU A 1 413 ? -23.435 16.705 57.743 1.00 94.44 413 GLU A O 1
ATOM 3317 N N . CYS A 1 414 ? -23.028 15.283 56.055 1.00 92.19 414 CYS A N 1
ATOM 3318 C CA . CYS A 1 414 ? -23.692 14.143 56.689 1.00 92.19 414 CYS A CA 1
ATOM 3319 C C . CYS A 1 414 ? -23.014 13.746 58.008 1.00 92.19 414 CYS A C 1
ATOM 3321 O O . CYS A 1 414 ? -23.701 13.455 58.994 1.00 92.19 414 CYS A O 1
ATOM 3323 N N . SER A 1 415 ? -21.679 13.747 58.046 1.00 94.44 415 SER A N 1
ATOM 3324 C CA . SER A 1 415 ? -20.900 13.481 59.259 1.00 94.44 415 SER A CA 1
ATOM 3325 C C . SER A 1 415 ? -21.199 14.521 60.346 1.00 94.44 415 SER A C 1
ATOM 3327 O O . SER A 1 415 ? -21.545 14.166 61.477 1.00 94.44 415 SER A O 1
ATOM 3329 N N . MET A 1 416 ? -21.196 15.806 59.985 1.00 94.75 416 MET A N 1
ATOM 3330 C CA . MET A 1 416 ? -21.538 16.916 60.879 1.00 94.75 416 MET A CA 1
ATOM 3331 C C . MET A 1 416 ? -22.971 16.824 61.417 1.00 94.75 416 MET A C 1
ATOM 3333 O O . MET A 1 416 ? -23.206 17.031 62.610 1.00 94.75 416 MET A O 1
ATOM 3337 N N . LEU A 1 417 ? -23.947 16.490 60.569 1.00 91.81 417 LEU A N 1
ATOM 3338 C CA . LEU A 1 417 ? -25.337 16.288 60.988 1.00 91.81 417 LEU A CA 1
ATOM 3339 C C . LEU A 1 417 ? -25.482 15.106 61.949 1.00 91.81 417 LEU A C 1
ATOM 3341 O O . LEU A 1 417 ? -26.240 15.193 62.916 1.00 91.81 417 LEU A O 1
ATOM 3345 N N . LYS A 1 418 ? -24.739 14.019 61.722 1.00 91.94 418 LYS A N 1
ATOM 3346 C CA . LYS A 1 418 ? -24.720 12.859 62.619 1.00 91.94 418 LYS A CA 1
ATOM 3347 C C . LYS A 1 418 ? -24.188 13.232 64.004 1.00 91.94 418 LYS A C 1
ATOM 3349 O O . LYS A 1 418 ? -24.795 12.837 64.998 1.00 91.94 418 LYS A O 1
ATOM 3354 N N . ILE A 1 419 ? -23.122 14.033 64.070 1.00 92.62 419 ILE A N 1
ATOM 3355 C CA . ILE A 1 419 ? -22.589 14.565 65.334 1.00 92.62 419 ILE A CA 1
ATOM 3356 C C . ILE A 1 419 ? -23.653 15.415 66.043 1.00 92.62 419 ILE A C 1
ATOM 3358 O O . ILE A 1 419 ? -23.981 15.137 67.196 1.00 92.62 419 ILE A O 1
ATOM 3362 N N . LYS A 1 420 ? -24.276 16.375 65.342 1.00 90.31 420 LYS A N 1
ATOM 3363 C CA . LYS A 1 420 ? -25.352 17.221 65.900 1.00 90.31 420 LYS A CA 1
ATOM 3364 C C . LYS A 1 420 ? -26.540 16.404 66.424 1.00 90.31 420 LYS A C 1
ATOM 3366 O O . LYS A 1 420 ? -27.113 16.732 67.461 1.00 90.31 420 LYS A O 1
ATOM 3371 N N . LEU A 1 421 ? -26.921 15.331 65.727 1.00 85.50 421 LEU A N 1
ATOM 3372 C CA . LEU A 1 421 ? -27.985 14.422 66.164 1.00 85.50 421 LEU A CA 1
ATOM 3373 C C . LEU A 1 421 ? -27.603 13.688 67.459 1.00 85.50 421 LEU A C 1
ATOM 3375 O O . LEU A 1 421 ? -28.437 13.547 68.355 1.00 85.50 421 LEU A O 1
ATOM 3379 N N . GLU A 1 422 ? -26.365 13.200 67.569 1.00 85.56 422 GLU A N 1
ATOM 3380 C CA . GLU A 1 422 ? -25.883 12.563 68.798 1.00 85.56 422 GLU A CA 1
ATOM 3381 C C . GLU A 1 422 ? -25.801 13.546 69.971 1.00 85.56 422 GLU A C 1
ATOM 3383 O O . GLU A 1 422 ? -26.181 13.192 71.089 1.00 85.56 422 GLU A O 1
ATOM 3388 N N . GLU A 1 423 ? -25.390 14.790 69.727 1.00 85.00 423 GLU A N 1
ATOM 3389 C CA . GLU A 1 423 ? -25.420 15.861 70.728 1.00 85.00 423 GLU A CA 1
ATOM 3390 C C . GLU A 1 423 ? -26.849 16.159 71.202 1.00 85.00 423 GLU A C 1
ATOM 3392 O O . GLU A 1 423 ? -27.097 16.199 72.407 1.00 85.00 423 GLU 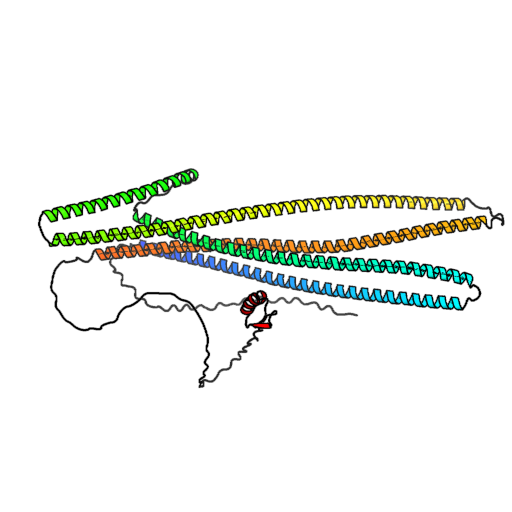A O 1
ATOM 3397 N N . ALA A 1 424 ? -27.816 16.271 70.284 1.00 79.81 424 ALA A N 1
ATOM 3398 C CA . ALA A 1 424 ? -29.226 16.466 70.627 1.00 79.81 424 ALA A CA 1
ATOM 3399 C C . ALA A 1 424 ? -29.791 15.299 71.458 1.00 79.81 424 ALA A C 1
ATOM 3401 O O . ALA A 1 424 ? -30.524 15.518 72.423 1.00 79.81 424 ALA A O 1
ATOM 3402 N N . LYS A 1 425 ? -29.401 14.054 71.141 1.00 78.56 425 LYS A N 1
ATOM 3403 C CA . LYS A 1 425 ? -29.750 12.874 71.952 1.00 78.56 425 LYS A CA 1
ATOM 3404 C C . LYS A 1 425 ? -29.146 12.938 73.356 1.00 78.56 425 LYS A C 1
ATOM 3406 O O . LYS A 1 425 ? -29.811 12.548 74.311 1.00 78.56 425 LYS A O 1
ATOM 3411 N N . ARG A 1 426 ? -27.913 13.433 73.502 1.00 72.12 426 ARG A N 1
ATOM 3412 C CA . ARG A 1 426 ? -27.254 13.598 74.812 1.00 72.12 426 ARG A CA 1
ATOM 3413 C C . ARG A 1 426 ? -27.869 14.721 75.652 1.00 72.12 426 ARG A C 1
ATOM 3415 O O . ARG A 1 426 ? -27.928 14.591 76.870 1.00 72.12 426 ARG A O 1
ATOM 3422 N N . LEU A 1 427 ? -28.348 15.789 75.015 1.00 66.25 427 LEU A N 1
ATOM 3423 C CA . LEU A 1 427 ? -28.986 16.942 75.667 1.00 66.25 427 LEU A CA 1
ATOM 3424 C C . LEU A 1 427 ? -30.467 16.717 76.028 1.00 66.25 427 LEU A C 1
ATOM 3426 O O . LEU A 1 427 ? -31.082 17.585 76.641 1.00 66.25 427 LEU A O 1
ATOM 3430 N N . SER A 1 428 ? -31.025 15.542 75.718 1.00 45.72 428 SER A N 1
ATOM 3431 C CA . SER A 1 428 ? -32.398 15.134 76.043 1.00 45.72 428 SER A CA 1
ATOM 3432 C C . SER A 1 428 ? -32.459 14.037 77.136 1.00 45.72 428 SER A C 1
ATOM 3434 O O . SER A 1 428 ? -32.930 12.925 76.864 1.00 45.72 428 SER A O 1
ATOM 3436 N N . PRO A 1 429 ? -32.020 14.269 78.390 1.00 44.69 429 PRO A N 1
ATOM 3437 C CA . PRO A 1 429 ? -32.285 13.330 79.470 1.00 44.69 429 PRO A CA 1
ATOM 3438 C C . PRO A 1 429 ? -33.661 13.617 80.085 1.00 44.69 429 PRO A C 1
ATOM 3440 O O . PRO A 1 429 ? -33.863 14.607 80.779 1.00 44.69 429 PRO A O 1
ATOM 3443 N N . GLY A 1 430 ? -34.602 12.698 79.873 1.00 47.09 430 GLY A N 1
ATOM 3444 C CA . GLY A 1 430 ? -35.786 12.576 80.721 1.00 47.09 430 GLY A CA 1
ATOM 3445 C C . GLY A 1 430 ? -37.032 13.314 80.236 1.00 47.09 430 GLY A C 1
ATOM 3446 O O . GLY A 1 430 ? -37.394 14.374 80.736 1.00 47.09 430 GLY A O 1
ATOM 3447 N N . THR A 1 431 ? -37.809 12.656 79.380 1.00 41.62 431 THR A N 1
ATOM 3448 C CA . THR A 1 431 ? -39.273 12.724 79.486 1.00 41.62 431 THR A CA 1
ATOM 3449 C C . THR A 1 431 ? -39.844 11.348 79.163 1.00 41.62 431 THR A C 1
ATOM 3451 O O . THR A 1 431 ? -40.330 11.067 78.076 1.00 41.62 431 THR A O 1
ATOM 3454 N N . SER A 1 432 ? -39.712 10.449 80.140 1.00 48.34 432 SER A N 1
ATOM 3455 C CA . SER A 1 432 ? -40.555 9.262 80.248 1.00 48.34 432 SER A CA 1
ATOM 3456 C C . SER A 1 432 ? -41.923 9.733 80.740 1.00 48.34 432 SER A C 1
ATOM 3458 O O . SER A 1 432 ? -42.043 10.201 81.873 1.00 48.34 432 SER A O 1
ATOM 3460 N N . GLY A 1 433 ? -42.944 9.688 79.882 1.00 37.38 433 GLY A N 1
ATOM 3461 C CA . GLY A 1 433 ? -44.289 10.100 80.268 1.00 37.38 433 GLY A CA 1
ATOM 3462 C C . GLY A 1 433 ? -45.363 9.876 79.205 1.00 37.38 433 GLY A C 1
ATOM 3463 O O . GLY A 1 433 ? -45.537 10.715 78.334 1.00 37.38 433 GLY A O 1
ATOM 3464 N N . LYS A 1 434 ? -46.168 8.823 79.431 1.00 38.31 434 LYS A N 1
ATOM 3465 C CA . LYS A 1 434 ? -47.564 8.599 78.977 1.00 38.31 434 LYS A CA 1
ATOM 3466 C C . LYS A 1 434 ? -47.800 7.938 77.606 1.00 38.31 434 LYS A C 1
ATOM 3468 O O . LYS A 1 434 ? -48.137 8.592 76.633 1.00 38.31 434 LYS A O 1
ATOM 3473 N N . ILE A 1 435 ? -47.744 6.601 77.597 1.00 46.78 435 ILE A N 1
ATOM 3474 C CA . ILE A 1 435 ? -48.832 5.580 77.469 1.00 46.78 435 ILE A CA 1
ATOM 3475 C C . ILE A 1 435 ? -50.163 5.937 76.730 1.00 46.78 435 ILE A C 1
ATOM 3477 O O . ILE A 1 435 ? -51.103 5.153 76.747 1.00 46.78 435 ILE A O 1
ATOM 3481 N N . LEU A 1 436 ? -50.272 7.036 75.981 1.00 42.88 436 LEU A N 1
ATOM 3482 C CA . LEU A 1 436 ? -51.426 7.289 75.100 1.00 42.88 436 LEU A CA 1
ATOM 3483 C C . LEU A 1 436 ? -51.053 7.894 73.731 1.00 42.88 436 LEU A C 1
ATOM 3485 O O . LEU A 1 436 ? -51.912 8.459 73.066 1.00 42.88 436 LEU A O 1
ATOM 3489 N N . ILE A 1 437 ? -49.794 7.743 73.296 1.00 49.44 437 ILE A N 1
ATOM 3490 C CA . ILE A 1 437 ? -49.296 8.115 71.952 1.00 49.44 437 ILE A CA 1
ATOM 3491 C C . ILE A 1 437 ? -48.835 6.849 71.202 1.00 49.44 437 ILE A C 1
ATOM 3493 O O . ILE A 1 437 ? -47.808 6.801 70.543 1.00 49.44 437 ILE A O 1
ATOM 3497 N N . THR A 1 438 ? -49.569 5.745 71.332 1.00 54.19 438 THR A N 1
ATOM 3498 C CA . THR A 1 438 ? -49.150 4.438 70.789 1.00 54.19 438 THR A CA 1
ATOM 3499 C C . THR A 1 438 ? -49.471 4.240 69.305 1.00 54.19 438 THR A C 1
ATOM 3501 O O . THR A 1 438 ? -49.076 3.228 68.730 1.00 54.19 438 THR A O 1
ATOM 3504 N N . LEU A 1 439 ? -50.147 5.199 68.664 1.00 52.66 439 LEU A N 1
ATOM 3505 C CA . LEU A 1 439 ? -50.440 5.177 67.226 1.00 52.66 439 LEU A CA 1
ATOM 3506 C C . LEU A 1 439 ? -49.676 6.249 66.446 1.00 52.66 439 LEU A C 1
ATOM 3508 O O . LEU A 1 439 ? -49.162 5.940 65.379 1.00 52.66 439 LEU A O 1
ATOM 3512 N N . GLU A 1 440 ? -49.538 7.469 66.969 1.00 56.34 440 GLU A N 1
ATOM 3513 C CA . GLU A 1 440 ? -48.815 8.548 66.275 1.00 56.34 440 GLU A CA 1
ATOM 3514 C C . GLU A 1 440 ? -47.296 8.347 66.276 1.00 56.34 440 GLU A C 1
ATOM 3516 O O . GLU A 1 440 ? -46.680 8.481 65.228 1.00 56.34 440 GLU A O 1
ATOM 3521 N N . GLU A 1 441 ? -46.685 7.903 67.380 1.00 62.38 441 GLU A N 1
ATOM 3522 C CA . GLU A 1 441 ? -45.250 7.564 67.389 1.00 62.38 441 GLU A CA 1
ATOM 3523 C C . GLU A 1 441 ? -44.948 6.326 66.547 1.00 62.38 441 GLU A C 1
ATOM 3525 O O . GLU A 1 441 ? -43.889 6.225 65.927 1.00 62.38 441 GLU A O 1
ATOM 3530 N N . LYS A 1 442 ? -45.894 5.383 66.505 1.00 65.25 442 LYS A N 1
ATOM 3531 C CA . LYS A 1 442 ? -45.789 4.194 65.664 1.00 65.25 442 LYS A CA 1
ATOM 3532 C C . LYS A 1 442 ? -45.896 4.567 64.186 1.00 65.25 442 LYS A C 1
ATOM 3534 O O . LYS A 1 442 ? -45.105 4.074 63.393 1.00 65.25 442 LYS A O 1
ATOM 3539 N N . ARG A 1 443 ? -46.785 5.507 63.845 1.00 69.69 443 ARG A N 1
ATOM 3540 C CA . ARG A 1 443 ? -46.901 6.098 62.508 1.00 69.69 443 ARG A CA 1
ATOM 3541 C C . ARG A 1 443 ? -45.655 6.897 62.128 1.00 69.69 443 ARG A C 1
ATOM 3543 O O . ARG A 1 443 ? -45.148 6.724 61.033 1.00 69.69 443 ARG A O 1
ATOM 3550 N N . ASP A 1 444 ? -45.086 7.677 63.042 1.00 76.56 444 ASP A N 1
ATOM 3551 C CA . ASP A 1 444 ? -43.822 8.390 62.815 1.00 76.56 444 ASP A CA 1
ATOM 3552 C C . ASP A 1 444 ? -42.630 7.437 62.644 1.00 76.56 444 ASP A C 1
ATOM 3554 O O . ASP A 1 444 ? -41.701 7.724 61.882 1.00 76.56 444 ASP A O 1
ATOM 3558 N N . GLN A 1 445 ? -42.618 6.304 63.354 1.00 77.56 445 GLN A N 1
ATOM 3559 C CA . GLN A 1 445 ? -41.625 5.246 63.166 1.00 77.56 445 GLN A CA 1
ATOM 3560 C C . GLN A 1 445 ? -41.822 4.517 61.838 1.00 77.56 445 GLN A C 1
ATOM 3562 O O . GLN A 1 445 ? -40.833 4.285 61.149 1.00 77.56 445 GLN A O 1
ATOM 3567 N N . GLU A 1 446 ? -43.061 4.211 61.455 1.00 74.38 446 GLU A N 1
ATOM 3568 C CA . GLU A 1 446 ? -43.409 3.639 60.151 1.00 74.38 446 GLU A CA 1
ATOM 3569 C C . GLU A 1 446 ? -43.049 4.599 59.009 1.00 74.38 446 GLU A C 1
ATOM 3571 O O . GLU A 1 446 ? -42.439 4.169 58.036 1.00 74.38 446 GLU A O 1
ATOM 3576 N N . ASP A 1 447 ? -43.275 5.906 59.158 1.00 79.75 447 ASP A N 1
ATOM 3577 C CA . ASP A 1 447 ? -42.876 6.928 58.186 1.00 79.75 447 ASP A CA 1
ATOM 3578 C C . ASP A 1 447 ? -41.347 7.093 58.124 1.00 79.75 447 ASP A C 1
ATOM 3580 O O . ASP A 1 447 ? -40.777 7.324 57.055 1.00 79.75 447 ASP A O 1
ATOM 3584 N N . LYS A 1 448 ? -40.635 6.960 59.253 1.00 84.50 448 LYS A N 1
ATOM 3585 C CA . LYS A 1 448 ? -39.158 6.913 59.273 1.00 84.50 448 LYS A CA 1
ATOM 3586 C C . LYS A 1 448 ? -38.627 5.647 58.598 1.00 84.50 448 LYS A C 1
ATOM 3588 O O . LYS A 1 448 ? -37.658 5.745 57.849 1.00 84.50 448 LYS A O 1
ATOM 3593 N N . LEU A 1 449 ? -39.266 4.499 58.816 1.00 77.31 449 LEU A N 1
ATOM 3594 C CA . LEU A 1 449 ? -38.961 3.237 58.139 1.00 77.31 449 LEU A CA 1
ATOM 3595 C C . LEU A 1 449 ? -39.242 3.331 56.639 1.00 77.31 449 LEU A C 1
ATOM 3597 O O . LEU A 1 449 ? -38.404 2.917 55.848 1.00 77.31 449 LEU A O 1
ATOM 3601 N N . GLY A 1 450 ? -40.359 3.944 56.244 1.00 85.75 450 GLY A N 1
ATOM 3602 C CA . GLY A 1 450 ? -40.716 4.193 54.851 1.00 85.75 450 GLY A CA 1
ATOM 3603 C C . GLY A 1 450 ? -39.714 5.112 54.156 1.00 85.75 450 GLY A C 1
ATOM 3604 O O . GLY A 1 450 ? -39.261 4.805 53.057 1.00 85.75 450 GLY A O 1
ATOM 3605 N N . ARG A 1 451 ? -39.281 6.193 54.820 1.00 88.06 451 ARG A N 1
ATOM 3606 C CA . ARG A 1 451 ? -38.215 7.072 54.308 1.00 88.06 451 ARG A CA 1
ATOM 3607 C C . ARG A 1 451 ? -36.868 6.356 54.199 1.00 88.06 451 ARG A C 1
ATOM 3609 O O . ARG A 1 451 ? -36.195 6.517 53.187 1.00 88.06 451 ARG A O 1
ATOM 3616 N N . ALA A 1 452 ? -36.489 5.554 55.193 1.00 84.62 452 ALA A N 1
ATOM 3617 C CA . ALA A 1 452 ? -35.250 4.777 55.153 1.00 84.62 452 ALA A CA 1
ATOM 3618 C C . ALA A 1 452 ? -35.281 3.695 54.058 1.00 84.62 452 ALA A C 1
ATOM 3620 O O . ALA A 1 452 ? -34.293 3.508 53.355 1.00 84.62 452 ALA A O 1
ATOM 3621 N N . ALA A 1 453 ? -36.423 3.028 53.865 1.00 87.00 453 ALA A N 1
ATOM 3622 C CA . ALA A 1 453 ? -36.626 2.056 52.795 1.00 87.00 453 ALA A CA 1
ATOM 3623 C C . ALA A 1 453 ? -36.593 2.721 51.410 1.00 87.00 453 ALA A C 1
ATOM 3625 O O . ALA A 1 453 ? -35.954 2.197 50.502 1.00 87.00 453 ALA A O 1
ATOM 3626 N N . ALA A 1 454 ? -37.208 3.898 51.254 1.00 87.25 454 ALA A N 1
ATOM 3627 C CA . ALA A 1 454 ? -37.130 4.678 50.021 1.00 87.25 454 ALA A CA 1
ATOM 3628 C C . ALA A 1 454 ? -35.691 5.129 49.720 1.00 87.25 454 ALA A C 1
ATOM 3630 O O . ALA A 1 454 ? -35.247 5.013 48.583 1.00 87.25 454 ALA A O 1
ATOM 3631 N N . GLN A 1 455 ? -34.943 5.573 50.739 1.00 87.19 455 GLN A N 1
ATOM 3632 C CA . GLN A 1 455 ? -33.527 5.927 50.601 1.00 87.19 455 GLN A CA 1
ATOM 3633 C C . GLN A 1 455 ? -32.662 4.723 50.210 1.00 87.19 455 GLN A C 1
ATOM 3635 O O . GLN A 1 455 ? -31.807 4.857 49.336 1.00 87.19 455 GLN A O 1
ATOM 3640 N N . LEU A 1 456 ? -32.905 3.552 50.807 1.00 85.94 456 LEU A N 1
ATOM 3641 C CA . LEU A 1 456 ? -32.240 2.300 50.435 1.00 85.94 456 LEU A CA 1
ATOM 3642 C C . LEU A 1 456 ? -32.531 1.916 48.985 1.00 85.94 456 LEU A C 1
ATOM 3644 O O . LEU A 1 456 ? -31.592 1.637 48.253 1.00 85.94 456 LEU A O 1
ATOM 3648 N N . LEU A 1 457 ? -33.790 1.995 48.545 1.00 86.00 457 LEU A N 1
ATOM 3649 C CA . LEU A 1 457 ? -34.157 1.722 47.153 1.00 86.00 457 LEU A CA 1
ATOM 3650 C C . LEU A 1 457 ? -33.462 2.683 46.181 1.00 86.00 457 LEU A C 1
ATOM 3652 O O . LEU A 1 457 ? -32.886 2.238 45.195 1.00 86.00 457 LEU A O 1
ATOM 3656 N N . THR A 1 458 ? -33.425 3.986 46.480 1.00 90.00 458 THR A N 1
ATOM 3657 C CA . THR A 1 458 ? -32.683 4.940 45.639 1.00 90.00 458 THR A CA 1
ATOM 3658 C C . THR A 1 458 ? -31.174 4.692 45.646 1.00 90.00 458 THR A C 1
ATOM 3660 O O . THR A 1 458 ? -30.513 4.907 44.628 1.00 90.00 458 THR A O 1
ATOM 3663 N N . ALA A 1 459 ? -30.609 4.241 46.769 1.00 87.88 459 ALA A N 1
ATOM 3664 C CA . ALA A 1 459 ? -29.197 3.884 46.851 1.00 87.88 459 ALA A CA 1
ATOM 3665 C C . ALA A 1 459 ? -28.899 2.617 46.033 1.00 87.88 459 ALA A C 1
ATOM 3667 O O . ALA A 1 459 ? -27.922 2.609 45.285 1.00 87.88 459 ALA A O 1
ATOM 3668 N N . ASP A 1 460 ? -29.763 1.602 46.100 1.00 86.31 460 ASP A N 1
ATOM 3669 C CA . ASP A 1 460 ? -29.669 0.383 45.292 1.00 86.31 460 ASP A CA 1
ATOM 3670 C C . ASP A 1 460 ? -29.780 0.696 43.793 1.00 86.31 460 ASP A C 1
ATOM 3672 O O . ASP A 1 460 ? -28.929 0.263 43.014 1.00 86.31 460 ASP A O 1
ATOM 3676 N N . ASP A 1 461 ? -30.739 1.533 43.383 1.00 88.81 461 ASP A N 1
ATOM 3677 C CA . ASP A 1 461 ? -30.869 1.992 41.993 1.00 88.81 461 ASP A CA 1
ATOM 3678 C C . ASP A 1 461 ? -29.610 2.741 41.522 1.00 88.81 461 ASP A C 1
ATOM 3680 O O . ASP A 1 461 ? -29.128 2.538 40.403 1.00 88.81 461 ASP A O 1
ATOM 3684 N N . THR A 1 462 ? -29.023 3.569 42.391 1.00 90.62 462 THR A N 1
ATOM 3685 C CA . THR A 1 462 ? -27.772 4.286 42.097 1.00 90.62 462 THR A CA 1
ATOM 3686 C C . THR A 1 462 ? -26.597 3.316 41.949 1.00 90.62 462 THR A C 1
ATOM 3688 O O . THR A 1 462 ? -25.774 3.473 41.044 1.00 90.62 462 THR A O 1
ATOM 3691 N N . ILE A 1 463 ? -26.514 2.285 42.795 1.00 89.38 463 ILE A N 1
ATOM 3692 C CA . ILE A 1 463 ? -25.489 1.238 42.699 1.00 89.38 463 ILE A CA 1
ATOM 3693 C C . ILE A 1 463 ? -25.637 0.469 41.384 1.00 89.38 463 ILE A C 1
ATOM 3695 O O . ILE A 1 463 ? -24.634 0.256 40.702 1.00 89.38 463 ILE A O 1
ATOM 3699 N N . ILE A 1 464 ? -26.859 0.107 40.988 1.00 89.62 464 ILE A N 1
ATOM 3700 C CA . ILE A 1 464 ? -27.129 -0.580 39.716 1.00 89.62 464 ILE A CA 1
ATOM 3701 C C . ILE A 1 464 ? -26.687 0.288 38.531 1.00 89.62 464 ILE A C 1
ATOM 3703 O O . ILE A 1 464 ? -25.975 -0.196 37.648 1.00 89.62 464 ILE A O 1
ATOM 3707 N N . GLN A 1 465 ? -27.029 1.581 38.525 1.00 89.75 465 GLN A N 1
ATOM 3708 C CA . GLN A 1 465 ? -26.583 2.510 37.479 1.00 89.75 465 GLN A CA 1
ATOM 3709 C C . GLN A 1 465 ? -25.054 2.612 37.414 1.00 89.75 465 GLN A C 1
ATOM 3711 O O . GLN A 1 465 ? -24.476 2.589 36.327 1.00 89.75 465 GLN A O 1
ATOM 3716 N N . LYS A 1 466 ? -24.380 2.671 38.569 1.00 90.56 466 LYS A N 1
ATOM 3717 C CA . LYS A 1 466 ? -22.914 2.722 38.633 1.00 90.56 466 LYS A CA 1
ATOM 3718 C C . LYS A 1 466 ? -22.261 1.420 38.178 1.00 90.56 466 LYS A C 1
ATOM 3720 O O . LYS A 1 466 ? -21.243 1.466 37.494 1.00 90.56 466 LYS A O 1
ATOM 3725 N N . GLN A 1 467 ? -22.845 0.267 38.498 1.00 89.31 467 GLN A N 1
ATOM 3726 C CA . GLN A 1 467 ? -22.380 -1.027 37.994 1.00 89.31 467 GLN A CA 1
ATOM 3727 C C . GLN A 1 467 ? -22.523 -1.128 36.471 1.00 89.31 467 GLN A C 1
ATOM 3729 O O . GLN A 1 467 ? -21.631 -1.659 35.810 1.00 89.31 467 GLN A O 1
ATOM 3734 N N . GLU A 1 468 ? -23.596 -0.576 35.904 1.00 91.00 468 GLU A N 1
ATOM 3735 C CA . GLU A 1 468 ? -23.787 -0.507 34.454 1.00 91.00 468 GLU A CA 1
ATOM 3736 C C . GLU A 1 468 ? -22.786 0.447 33.779 1.00 91.00 468 GLU A C 1
ATOM 3738 O O . GLU A 1 468 ? -22.213 0.108 32.744 1.00 91.00 468 GLU A O 1
ATOM 3743 N N . GLU A 1 469 ? -22.494 1.609 34.375 1.00 91.56 469 GLU A N 1
ATOM 3744 C CA . GLU A 1 469 ? -21.417 2.495 33.903 1.00 91.56 469 GLU A CA 1
ATOM 3745 C C . GLU A 1 469 ? -20.048 1.804 33.944 1.00 91.56 469 GLU A C 1
ATOM 3747 O O . GLU A 1 469 ? -19.296 1.881 32.971 1.00 91.56 469 GLU A O 1
ATOM 3752 N N . ILE A 1 470 ? -19.732 1.092 35.032 1.00 87.25 470 ILE A N 1
ATOM 3753 C CA . ILE A 1 470 ? -18.491 0.313 35.152 1.00 87.25 470 ILE A CA 1
ATOM 3754 C C . ILE A 1 470 ? -18.417 -0.743 34.047 1.00 87.25 470 ILE A C 1
ATOM 3756 O O . ILE A 1 470 ? -17.378 -0.864 33.401 1.00 87.25 470 ILE A O 1
ATOM 3760 N N . ARG A 1 471 ? -19.514 -1.460 33.779 1.00 91.62 471 ARG A N 1
ATOM 3761 C CA . ARG A 1 471 ? -19.582 -2.464 32.710 1.00 91.62 471 ARG A CA 1
ATOM 3762 C C . ARG A 1 471 ? -19.311 -1.843 31.336 1.00 91.62 471 ARG A C 1
ATOM 3764 O O . ARG A 1 471 ? -18.468 -2.349 30.599 1.00 91.62 471 ARG A O 1
ATOM 3771 N N . LYS A 1 472 ? -19.944 -0.708 31.021 1.00 91.00 472 LYS A N 1
ATOM 3772 C CA . LYS A 1 472 ? -19.716 0.032 29.765 1.00 91.00 472 LYS A CA 1
ATOM 3773 C C . LYS A 1 472 ? -18.279 0.534 29.634 1.00 91.00 472 LYS A C 1
ATOM 3775 O O . LYS A 1 472 ? -17.700 0.485 28.550 1.00 91.00 472 LYS A O 1
ATOM 3780 N N . LEU A 1 473 ? -17.682 1.015 30.725 1.00 89.75 473 LEU A N 1
ATOM 3781 C CA . LEU A 1 473 ? -16.285 1.452 30.730 1.00 89.75 473 LEU A CA 1
ATOM 3782 C C . LEU A 1 473 ? -15.321 0.277 30.539 1.00 89.75 473 LEU A C 1
ATOM 3784 O O . LEU A 1 473 ? -14.370 0.409 29.775 1.00 89.75 473 LEU A O 1
ATOM 3788 N N . GLN A 1 474 ? -15.579 -0.872 31.166 1.00 90.06 474 GLN A N 1
ATOM 3789 C CA . GLN A 1 474 ? -14.794 -2.095 30.969 1.00 90.06 474 GLN A CA 1
ATOM 3790 C C . GLN A 1 474 ? -14.864 -2.590 29.519 1.00 90.06 474 GLN A C 1
ATOM 3792 O O . GLN A 1 474 ? -13.838 -2.939 28.939 1.00 90.06 474 GLN A O 1
ATOM 3797 N N . GLU A 1 475 ? -16.046 -2.554 28.901 1.00 91.31 475 GLU A N 1
ATOM 3798 C CA . GLU A 1 475 ? -16.207 -2.878 27.482 1.00 91.31 475 GLU A CA 1
ATOM 3799 C C . GLU A 1 475 ? -15.426 -1.903 26.589 1.00 91.31 475 GLU A C 1
ATOM 3801 O O . GLU A 1 475 ? -14.675 -2.326 25.708 1.00 91.31 475 GLU A O 1
ATOM 3806 N N . LYS A 1 476 ? -15.519 -0.594 26.862 1.00 90.94 476 LYS A N 1
ATOM 3807 C CA . LYS A 1 476 ? -14.767 0.431 26.125 1.00 90.94 476 LYS A CA 1
ATOM 3808 C C . LYS A 1 476 ? -13.252 0.246 26.268 1.00 90.94 476 LYS A C 1
ATOM 3810 O O . LYS A 1 476 ? -12.538 0.400 25.280 1.00 90.94 476 LYS A O 1
ATOM 3815 N N . ILE A 1 477 ? -12.762 -0.108 27.459 1.00 87.56 477 ILE A N 1
ATOM 3816 C CA . ILE A 1 477 ? -11.347 -0.441 27.695 1.00 87.56 477 ILE A CA 1
ATOM 3817 C C . ILE A 1 477 ? -10.947 -1.661 26.861 1.00 87.56 477 ILE A C 1
ATOM 3819 O O . ILE A 1 477 ? -9.963 -1.582 26.135 1.00 87.56 477 ILE A O 1
ATOM 3823 N N . SER A 1 478 ? -11.743 -2.735 26.865 1.00 92.62 478 SER A N 1
ATOM 3824 C CA . SER A 1 478 ? -11.461 -3.938 26.065 1.00 92.62 478 SER A CA 1
ATOM 3825 C C . SER A 1 478 ? -11.384 -3.649 24.559 1.00 92.62 478 SER A C 1
ATOM 3827 O O . SER A 1 478 ? -10.546 -4.216 23.854 1.00 92.62 478 SER A O 1
ATOM 3829 N N . ILE A 1 479 ? -12.245 -2.762 24.047 1.00 87.19 479 ILE A N 1
ATOM 3830 C CA . ILE A 1 479 ? -12.205 -2.325 22.644 1.00 87.19 479 ILE A CA 1
ATOM 3831 C C . ILE A 1 479 ? -10.936 -1.508 22.371 1.00 87.19 479 ILE A C 1
ATOM 3833 O O . ILE A 1 479 ? -10.256 -1.746 21.375 1.00 87.19 479 ILE A O 1
ATOM 3837 N N . LEU A 1 480 ? -10.589 -0.565 23.252 1.00 88.00 480 LEU A N 1
ATOM 3838 C CA . LEU A 1 480 ? -9.383 0.252 23.103 1.00 88.00 480 LEU A CA 1
ATOM 3839 C C . LEU A 1 480 ? -8.097 -0.580 23.193 1.00 88.00 480 LEU A C 1
ATOM 3841 O O . LEU A 1 480 ? -7.161 -0.312 22.448 1.00 88.00 480 LEU A O 1
ATOM 3845 N N . GLU A 1 481 ? -8.051 -1.598 24.050 1.00 88.81 481 GLU A N 1
ATOM 3846 C CA . GLU A 1 481 ? -6.922 -2.529 24.146 1.00 88.81 481 GLU A CA 1
ATOM 3847 C C . GLU A 1 481 ? -6.731 -3.324 22.852 1.00 88.81 481 GLU A C 1
ATOM 3849 O O . GLU A 1 481 ? -5.604 -3.426 22.367 1.00 88.81 481 GLU A O 1
ATOM 3854 N N . ARG A 1 482 ? -7.822 -3.817 22.249 1.00 87.12 482 ARG A N 1
ATOM 3855 C CA . ARG A 1 482 ? -7.784 -4.460 20.925 1.00 87.12 482 ARG A CA 1
ATOM 3856 C C . ARG A 1 482 ? -7.293 -3.502 19.842 1.00 87.12 482 ARG A C 1
ATOM 3858 O O . ARG A 1 482 ? -6.341 -3.822 19.141 1.00 87.12 482 ARG A O 1
ATOM 3865 N N . ASN A 1 483 ? -7.848 -2.293 19.777 1.00 84.56 483 ASN A N 1
ATOM 3866 C CA . ASN A 1 483 ? -7.402 -1.287 18.809 1.00 84.56 483 ASN A CA 1
ATOM 3867 C C . ASN A 1 483 ? -5.917 -0.921 18.999 1.00 84.56 483 ASN A C 1
ATOM 3869 O O . ASN A 1 483 ? -5.204 -0.672 18.031 1.00 84.56 483 ASN A O 1
ATOM 3873 N N . ASN A 1 484 ? -5.424 -0.897 20.240 1.00 88.38 484 ASN A N 1
ATOM 3874 C CA . ASN A 1 484 ? -4.015 -0.631 20.524 1.00 88.38 484 ASN A CA 1
ATOM 3875 C C . ASN A 1 484 ? -3.102 -1.781 20.052 1.00 88.38 484 ASN A C 1
ATOM 3877 O O . ASN A 1 484 ? -1.999 -1.530 19.568 1.00 88.38 484 ASN A O 1
ATOM 3881 N N . GLN A 1 485 ? -3.560 -3.036 20.135 1.00 85.12 485 GLN A N 1
ATOM 3882 C CA . GLN A 1 485 ? -2.846 -4.178 19.549 1.00 85.12 485 GLN A CA 1
ATOM 3883 C C . GLN A 1 485 ? -2.757 -4.064 18.021 1.00 85.12 485 GLN A C 1
ATOM 3885 O O . GLN A 1 485 ? -1.680 -4.281 17.463 1.00 85.12 485 GLN A O 1
ATOM 3890 N N . ASP A 1 486 ? -3.834 -3.639 17.357 1.00 83.62 486 ASP A N 1
ATOM 3891 C CA . ASP A 1 486 ? -3.833 -3.407 15.907 1.00 83.62 486 ASP A CA 1
ATOM 3892 C C . ASP A 1 486 ? -2.853 -2.295 15.509 1.00 83.62 486 ASP A C 1
ATOM 3894 O O . ASP A 1 486 ? -2.111 -2.434 14.536 1.00 83.62 486 ASP A O 1
ATOM 3898 N N . VAL A 1 487 ? -2.769 -1.213 16.292 1.00 84.94 487 VAL A N 1
ATOM 3899 C CA . VAL A 1 487 ? -1.781 -0.140 16.074 1.00 84.94 487 VAL A CA 1
ATOM 3900 C C . VAL A 1 487 ? -0.349 -0.669 16.183 1.00 84.94 487 VAL A C 1
ATOM 3902 O O . VAL A 1 487 ? 0.497 -0.311 15.362 1.00 84.94 487 VAL A O 1
ATOM 3905 N N . LEU A 1 488 ? -0.056 -1.532 17.161 1.00 83.31 488 LEU A N 1
ATOM 3906 C CA . LEU A 1 488 ? 1.267 -2.152 17.295 1.00 83.31 488 LEU A CA 1
ATOM 3907 C C . LEU A 1 488 ? 1.593 -3.062 16.106 1.00 83.31 488 LEU A C 1
ATOM 3909 O O . LEU A 1 488 ? 2.716 -3.025 15.598 1.00 83.31 488 LEU A O 1
ATOM 3913 N N . TYR A 1 489 ? 0.614 -3.833 15.632 1.00 86.00 489 TYR A N 1
ATOM 3914 C CA . TYR A 1 489 ? 0.762 -4.670 14.445 1.00 86.00 489 TYR A CA 1
ATOM 3915 C C . TYR A 1 489 ? 1.036 -3.830 13.188 1.00 86.00 489 TYR A C 1
ATOM 3917 O O . TYR A 1 489 ? 2.020 -4.070 12.487 1.00 86.00 489 TYR A O 1
ATOM 3925 N N . LEU A 1 490 ? 0.229 -2.794 12.941 1.00 88.31 490 LEU A N 1
ATOM 3926 C CA . LEU A 1 490 ? 0.405 -1.886 11.805 1.00 88.31 490 LEU A CA 1
ATOM 3927 C C . LEU A 1 490 ? 1.747 -1.151 11.866 1.00 88.31 490 LEU A C 1
ATOM 3929 O O . LEU A 1 490 ? 2.406 -0.985 10.841 1.00 88.31 490 LEU A O 1
ATOM 3933 N N . LYS A 1 491 ? 2.202 -0.757 13.061 1.00 87.31 491 LYS A N 1
ATOM 3934 C CA . LYS A 1 491 ? 3.526 -0.155 13.247 1.00 87.31 491 LYS A CA 1
ATOM 3935 C C . LYS A 1 491 ? 4.645 -1.129 12.874 1.00 87.31 491 LYS A C 1
ATOM 3937 O O . LYS A 1 491 ? 5.532 -0.754 12.115 1.00 87.31 491 LYS A O 1
ATOM 3942 N N . SER A 1 492 ? 4.564 -2.383 13.328 1.00 87.75 492 SER A N 1
ATOM 3943 C CA . SER A 1 492 ? 5.517 -3.425 12.928 1.00 87.75 492 SER A CA 1
ATOM 3944 C C . SER A 1 492 ? 5.519 -3.645 11.414 1.00 87.75 492 SER A C 1
ATOM 3946 O O . SER A 1 492 ? 6.584 -3.826 10.835 1.00 87.75 492 SER A O 1
ATOM 3948 N N . GLN A 1 493 ? 4.351 -3.617 10.768 1.00 79.75 493 GLN A N 1
ATOM 3949 C CA . GLN A 1 493 ? 4.238 -3.766 9.317 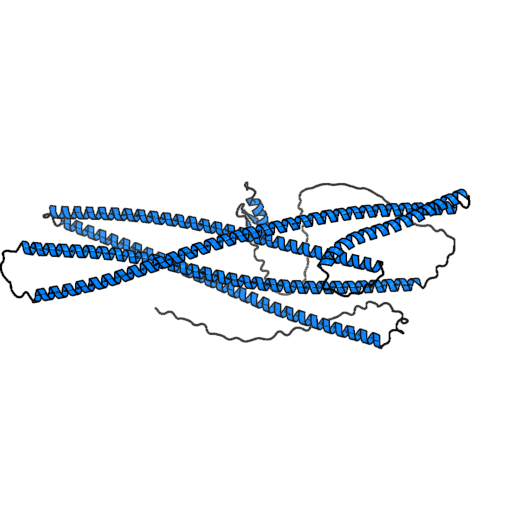1.00 79.75 493 GLN A CA 1
ATOM 3950 C C . GLN A 1 493 ? 4.881 -2.588 8.566 1.00 79.75 493 GLN A C 1
ATOM 3952 O O . GLN A 1 493 ? 5.587 -2.799 7.582 1.00 79.75 493 GLN A O 1
ATOM 3957 N N . ILE A 1 494 ? 4.676 -1.353 9.038 1.00 86.31 494 ILE A N 1
ATOM 3958 C CA . ILE A 1 494 ? 5.322 -0.154 8.482 1.00 86.31 494 ILE A CA 1
ATOM 3959 C C . ILE A 1 494 ? 6.844 -0.246 8.617 1.00 86.31 494 ILE A C 1
ATOM 3961 O O . ILE A 1 494 ? 7.557 0.087 7.672 1.00 86.31 494 ILE A O 1
ATOM 3965 N N . ASP A 1 495 ? 7.346 -0.697 9.765 1.00 81.75 495 ASP A N 1
ATOM 3966 C CA . ASP A 1 495 ? 8.785 -0.828 10.000 1.00 81.75 495 ASP A CA 1
ATOM 3967 C C . ASP A 1 495 ? 9.408 -1.924 9.111 1.00 81.75 495 ASP A C 1
ATOM 3969 O O . ASP A 1 495 ? 10.493 -1.719 8.559 1.00 81.75 495 ASP A O 1
ATOM 3973 N N . SER A 1 496 ? 8.698 -3.035 8.871 1.00 82.94 496 SER A N 1
ATOM 3974 C CA . SER A 1 496 ? 9.094 -4.035 7.867 1.00 82.94 496 SER A CA 1
ATOM 3975 C C . SER A 1 496 ? 9.157 -3.436 6.462 1.00 82.94 496 SER A C 1
ATOM 3977 O O . SER A 1 496 ? 10.197 -3.521 5.822 1.00 82.94 496 SER A O 1
ATOM 3979 N N . TYR A 1 497 ? 8.113 -2.731 6.009 1.00 90.12 497 TYR A N 1
ATOM 3980 C CA . TYR A 1 497 ? 8.124 -2.119 4.675 1.00 90.12 497 TYR A CA 1
ATOM 3981 C C . TYR A 1 497 ? 9.182 -1.029 4.505 1.00 90.12 497 TYR A C 1
ATOM 3983 O O . TYR A 1 497 ? 9.719 -0.873 3.412 1.00 90.12 497 TYR A O 1
ATOM 3991 N N . LYS A 1 498 ? 9.502 -0.272 5.558 1.00 87.56 498 LYS A N 1
ATOM 3992 C CA . LYS A 1 498 ? 10.627 0.672 5.523 1.00 87.56 498 LYS A CA 1
ATOM 3993 C C . LYS A 1 498 ? 11.954 -0.048 5.318 1.00 87.56 498 LYS A C 1
ATOM 3995 O O . LYS A 1 498 ? 12.781 0.434 4.552 1.00 87.56 498 LYS A O 1
ATOM 4000 N N . THR A 1 499 ? 12.140 -1.178 5.995 1.00 84.06 499 THR A N 1
ATOM 4001 C CA . THR A 1 499 ? 13.349 -1.995 5.863 1.00 84.06 499 THR A CA 1
ATOM 4002 C C . THR A 1 499 ? 13.449 -2.567 4.450 1.00 84.06 499 THR A C 1
ATOM 4004 O O . THR A 1 499 ? 14.447 -2.318 3.780 1.00 84.06 499 THR A O 1
ATOM 4007 N N . ASP A 1 500 ? 12.378 -3.193 3.951 1.00 78.69 500 ASP A N 1
ATOM 4008 C CA . ASP A 1 500 ? 12.308 -3.732 2.584 1.00 78.69 500 ASP A CA 1
ATOM 4009 C C . ASP A 1 500 ? 12.580 -2.645 1.529 1.00 78.69 500 ASP A C 1
ATOM 4011 O O . ASP A 1 500 ? 13.268 -2.876 0.537 1.00 78.69 500 ASP A O 1
ATOM 4015 N N . PHE A 1 501 ? 12.057 -1.433 1.738 1.00 88.06 501 PHE A N 1
ATOM 4016 C CA . PHE A 1 501 ? 12.262 -0.313 0.821 1.00 88.06 501 PHE A CA 1
ATOM 4017 C C . PHE A 1 501 ? 13.713 0.185 0.803 1.00 88.06 501 PHE A C 1
ATOM 4019 O O . PHE A 1 501 ? 14.242 0.481 -0.269 1.00 88.06 501 PHE A O 1
ATOM 4026 N N . GLU A 1 502 ? 14.368 0.298 1.961 1.00 87.19 502 GLU A N 1
ATOM 4027 C CA . GLU A 1 502 ? 15.784 0.681 2.006 1.00 87.19 502 GLU A CA 1
ATOM 4028 C C . GLU A 1 502 ? 16.682 -0.420 1.422 1.00 87.19 502 GLU A C 1
ATOM 4030 O O . GLU A 1 502 ? 17.637 -0.104 0.713 1.00 87.19 502 GLU A O 1
ATOM 4035 N N . GLU A 1 503 ? 16.353 -1.696 1.632 1.00 86.06 503 GLU A N 1
ATOM 4036 C CA . GLU A 1 503 ? 17.061 -2.820 1.007 1.00 86.06 503 GLU A CA 1
ATOM 4037 C C . GLU A 1 503 ? 16.918 -2.806 -0.523 1.00 86.06 503 GLU A C 1
ATOM 4039 O O . GLU A 1 503 ? 17.925 -2.849 -1.228 1.00 86.06 503 GLU A O 1
ATOM 4044 N N . GLU A 1 504 ? 15.701 -2.638 -1.048 1.00 90.44 504 GLU A N 1
ATOM 4045 C CA . GLU A 1 504 ? 15.431 -2.493 -2.488 1.00 90.44 504 GLU A CA 1
ATOM 4046 C C . GLU A 1 504 ? 16.175 -1.287 -3.083 1.00 90.44 504 GLU A C 1
ATOM 4048 O O . GLU A 1 504 ? 16.760 -1.349 -4.166 1.00 90.44 504 GLU A O 1
ATOM 4053 N N . LYS A 1 505 ? 16.195 -0.160 -2.368 1.00 93.12 505 LYS A N 1
ATOM 4054 C CA . LYS A 1 505 ? 16.923 1.037 -2.795 1.00 93.12 505 LYS A CA 1
ATOM 4055 C C . LYS A 1 505 ? 18.429 0.787 -2.856 1.00 93.12 505 LYS A C 1
ATOM 4057 O O . LYS A 1 505 ? 19.064 1.210 -3.824 1.00 93.12 505 LYS A O 1
ATOM 4062 N N . LEU A 1 506 ? 19.004 0.109 -1.860 1.00 88.38 506 LEU A N 1
ATOM 4063 C CA . LEU A 1 506 ? 20.415 -0.283 -1.866 1.00 88.38 506 LEU A CA 1
ATOM 4064 C C . LEU A 1 506 ? 20.716 -1.267 -3.004 1.00 88.38 506 LEU A C 1
ATOM 4066 O O . LEU A 1 506 ? 21.711 -1.076 -3.704 1.00 88.38 506 LEU A O 1
ATOM 4070 N N . ALA A 1 507 ? 19.838 -2.243 -3.247 1.00 86.00 507 ALA A N 1
ATOM 4071 C CA . ALA A 1 507 ? 19.947 -3.177 -4.365 1.00 86.00 507 ALA A CA 1
ATOM 4072 C C . ALA A 1 507 ? 19.949 -2.441 -5.714 1.00 86.00 507 ALA A C 1
ATOM 4074 O O . ALA A 1 507 ? 20.853 -2.639 -6.518 1.00 86.00 507 ALA A O 1
ATOM 4075 N N . ARG A 1 508 ? 19.039 -1.482 -5.927 1.00 80.00 508 ARG A N 1
ATOM 4076 C CA . ARG A 1 508 ? 19.004 -0.666 -7.157 1.00 80.00 508 ARG A CA 1
ATOM 4077 C C . ARG A 1 508 ? 20.220 0.231 -7.343 1.00 80.00 508 ARG A C 1
ATOM 4079 O O . ARG A 1 508 ? 20.603 0.523 -8.477 1.00 80.00 508 ARG A O 1
ATOM 4086 N N . ILE A 1 509 ? 20.795 0.750 -6.258 1.00 87.44 509 ILE A N 1
ATOM 4087 C CA . ILE A 1 509 ? 22.050 1.513 -6.326 1.00 87.44 509 ILE A CA 1
ATOM 4088 C C . ILE A 1 509 ? 23.188 0.579 -6.740 1.00 87.44 509 ILE A C 1
ATOM 4090 O O . ILE A 1 509 ? 23.993 0.937 -7.599 1.00 87.44 509 ILE A O 1
ATOM 4094 N N . TYR A 1 510 ? 23.228 -0.619 -6.159 1.00 89.31 510 TYR A N 1
ATOM 4095 C CA . TYR A 1 510 ? 24.211 -1.641 -6.479 1.00 89.31 510 TYR A CA 1
ATOM 4096 C C . TYR A 1 510 ? 24.106 -2.102 -7.943 1.00 89.31 510 TYR A C 1
ATOM 4098 O O . TYR A 1 510 ? 25.106 -2.108 -8.658 1.00 89.31 510 TYR A O 1
ATOM 4106 N N . GLU A 1 511 ? 22.899 -2.399 -8.425 1.00 82.44 511 GLU A N 1
ATOM 4107 C CA . GLU A 1 511 ? 22.643 -2.763 -9.821 1.00 82.44 511 GLU A CA 1
ATOM 4108 C C . GLU A 1 511 ? 23.046 -1.654 -10.787 1.00 82.44 511 GLU A C 1
ATOM 4110 O O . GLU A 1 511 ? 23.706 -1.931 -11.783 1.00 82.44 511 GLU A O 1
ATOM 4115 N N . ARG A 1 512 ? 22.727 -0.388 -10.479 1.00 83.88 512 ARG A N 1
ATOM 4116 C CA . ARG A 1 512 ? 23.184 0.748 -11.294 1.00 83.88 512 ARG A CA 1
ATOM 4117 C C . ARG A 1 512 ? 24.698 0.857 -11.336 1.00 83.88 512 ARG A C 1
ATOM 4119 O O . ARG A 1 512 ? 25.251 1.144 -12.391 1.00 83.88 512 ARG A O 1
ATOM 4126 N N . LYS A 1 513 ? 25.372 0.620 -10.210 1.00 90.88 513 LYS A N 1
ATOM 4127 C CA . LYS A 1 513 ? 26.833 0.607 -10.177 1.00 90.88 513 LYS A CA 1
ATOM 4128 C C . LYS A 1 513 ? 27.390 -0.503 -11.074 1.00 90.88 513 LYS A C 1
ATOM 4130 O O . LYS A 1 513 ? 28.246 -0.218 -11.900 1.00 90.88 513 LYS A O 1
ATOM 4135 N N . LYS A 1 514 ? 26.852 -1.721 -10.973 1.00 87.69 514 LYS A N 1
ATOM 4136 C CA . LYS A 1 514 ? 27.261 -2.857 -11.809 1.00 87.69 514 LYS A CA 1
ATOM 4137 C C . LYS A 1 514 ? 26.952 -2.634 -13.293 1.00 87.69 514 LYS A C 1
ATOM 4139 O O . LYS A 1 514 ? 27.742 -3.008 -14.148 1.00 87.69 514 LYS A O 1
ATOM 4144 N N . LEU A 1 515 ? 25.823 -2.001 -13.607 1.00 87.75 515 LEU A N 1
ATOM 4145 C CA . LEU A 1 515 ? 25.469 -1.623 -14.974 1.00 87.75 515 LEU A CA 1
ATOM 4146 C C . LEU A 1 515 ? 26.485 -0.634 -15.552 1.00 87.75 515 LEU A C 1
ATOM 4148 O O . LEU A 1 515 ? 26.901 -0.802 -16.693 1.00 87.75 515 LEU A O 1
ATOM 4152 N N . ASN A 1 516 ? 26.901 0.361 -14.764 1.00 87.50 516 ASN A N 1
ATOM 4153 C CA . ASN A 1 516 ? 27.937 1.306 -15.171 1.00 87.50 516 ASN A CA 1
ATOM 4154 C C . ASN A 1 516 ? 29.291 0.607 -15.365 1.00 87.50 516 ASN A C 1
ATOM 4156 O O . ASN A 1 516 ? 29.932 0.847 -16.377 1.00 87.50 516 ASN A O 1
ATOM 4160 N N . GLU A 1 517 ? 29.683 -0.301 -14.463 1.00 91.50 517 GLU A N 1
ATOM 4161 C CA . GLU A 1 517 ? 30.909 -1.109 -14.600 1.00 91.50 517 GLU A CA 1
ATOM 4162 C C . GLU A 1 517 ? 30.895 -1.927 -15.907 1.00 91.50 517 GLU A C 1
ATOM 4164 O O . GLU A 1 517 ? 31.833 -1.857 -16.695 1.00 91.50 517 GLU A O 1
ATOM 4169 N N . VAL A 1 518 ? 29.792 -2.622 -16.210 1.00 88.12 518 VAL A N 1
ATOM 4170 C CA . VAL A 1 518 ? 29.636 -3.373 -17.472 1.00 88.12 518 VAL A CA 1
ATOM 4171 C C . VAL A 1 518 ? 29.629 -2.444 -18.692 1.00 88.12 518 VAL A C 1
ATOM 4173 O O . VAL A 1 518 ? 30.113 -2.818 -19.761 1.00 88.12 518 VAL A O 1
ATOM 4176 N N . HIS A 1 519 ? 29.076 -1.236 -18.565 1.00 87.50 519 HIS A N 1
ATOM 4177 C CA . HIS A 1 519 ? 29.090 -0.249 -19.642 1.00 87.50 519 HIS A CA 1
ATOM 4178 C C . HIS A 1 519 ? 30.511 0.242 -19.938 1.00 87.50 519 HIS A C 1
ATOM 4180 O O . HIS A 1 519 ? 30.900 0.290 -21.103 1.00 87.50 519 HIS A O 1
ATOM 4186 N N . GLU A 1 520 ? 31.293 0.530 -18.895 1.00 93.00 520 GLU A N 1
ATOM 4187 C CA . GLU A 1 520 ? 32.707 0.895 -18.999 1.00 93.00 520 GLU A CA 1
ATOM 4188 C C . GLU A 1 520 ? 33.533 -0.243 -19.622 1.00 93.00 520 GLU A C 1
ATOM 4190 O O . GLU A 1 520 ? 34.327 0.005 -20.528 1.00 93.00 520 GLU A O 1
ATOM 4195 N N . GLU A 1 521 ? 33.309 -1.500 -19.221 1.00 89.06 521 GLU A N 1
ATOM 4196 C CA . GLU A 1 521 ? 33.960 -2.673 -19.829 1.00 89.06 521 GLU A CA 1
ATOM 4197 C C . GLU A 1 521 ? 33.607 -2.828 -21.319 1.00 89.06 521 GLU A C 1
ATOM 4199 O O . GLU A 1 521 ? 34.482 -3.075 -22.154 1.00 89.06 521 GLU A O 1
ATOM 4204 N N . LEU A 1 522 ? 32.333 -2.649 -21.686 1.00 88.19 522 LEU A N 1
ATOM 4205 C CA . LEU A 1 522 ? 31.894 -2.681 -23.084 1.00 88.19 522 LEU A CA 1
ATOM 4206 C C . LEU A 1 522 ? 32.530 -1.561 -23.910 1.00 88.19 522 LEU A C 1
ATOM 4208 O O . LEU A 1 522 ? 32.900 -1.783 -25.064 1.00 88.19 522 LEU A O 1
ATOM 4212 N N . GLU A 1 523 ? 32.650 -0.365 -23.343 1.00 93.94 523 GLU A N 1
ATOM 4213 C CA . GLU A 1 523 ? 33.298 0.769 -23.996 1.00 93.94 523 GLU A CA 1
ATOM 4214 C C . GLU A 1 523 ? 34.799 0.514 -24.196 1.00 93.94 523 GLU A C 1
ATOM 4216 O O . GLU A 1 523 ? 35.305 0.700 -25.304 1.00 93.94 523 GLU A O 1
ATOM 4221 N N . GLN A 1 524 ? 35.489 -0.033 -23.190 1.00 92.06 524 GLN A N 1
ATOM 4222 C CA . GLN A 1 524 ? 36.888 -0.460 -23.308 1.00 92.06 524 GLN A CA 1
ATOM 4223 C C . GLN A 1 524 ? 37.074 -1.525 -24.397 1.00 92.06 524 GLN A C 1
ATOM 4225 O O . GLN A 1 524 ? 37.963 -1.396 -25.239 1.00 92.06 524 GLN A O 1
ATOM 4230 N N . MET A 1 525 ? 36.205 -2.538 -24.448 1.00 86.44 525 MET A N 1
ATOM 4231 C CA . MET A 1 525 ? 36.248 -3.578 -25.484 1.00 86.44 525 MET A CA 1
ATOM 4232 C C . MET A 1 525 ? 35.991 -3.022 -26.888 1.00 86.44 525 MET A C 1
ATOM 4234 O O . MET A 1 525 ? 36.612 -3.466 -27.853 1.00 86.44 525 MET A O 1
ATOM 4238 N N . ARG A 1 526 ? 35.098 -2.035 -27.027 1.00 86.44 526 ARG A N 1
ATOM 4239 C CA . ARG A 1 526 ? 34.860 -1.345 -28.305 1.00 86.44 526 ARG A CA 1
ATOM 4240 C C . ARG A 1 526 ? 36.086 -0.559 -28.757 1.00 86.44 526 ARG A C 1
ATOM 4242 O O . ARG A 1 526 ? 36.450 -0.655 -29.927 1.00 86.44 526 ARG A O 1
ATOM 4249 N N . LEU A 1 527 ? 36.732 0.173 -27.847 1.00 92.56 527 LEU A N 1
ATOM 4250 C CA . LEU A 1 527 ? 37.975 0.892 -28.138 1.00 92.56 527 LEU A CA 1
ATOM 4251 C C . LEU A 1 527 ? 39.094 -0.073 -28.546 1.00 92.56 527 LEU A C 1
ATOM 4253 O O . LEU A 1 527 ? 39.775 0.169 -29.542 1.00 92.56 527 LEU A O 1
ATOM 4257 N N . PHE A 1 528 ? 39.234 -1.192 -27.833 1.00 92.31 528 PHE A N 1
ATOM 4258 C CA . PHE A 1 528 ? 40.223 -2.226 -28.135 1.00 92.31 528 PHE A CA 1
ATOM 4259 C C . PHE A 1 528 ? 39.986 -2.893 -29.498 1.00 92.31 528 PHE A C 1
ATOM 4261 O O . PHE A 1 528 ? 40.911 -3.013 -30.299 1.00 92.31 528 PHE A O 1
ATOM 4268 N N . ASN A 1 529 ? 38.741 -3.263 -29.813 1.00 88.38 529 ASN A N 1
ATOM 4269 C CA . ASN A 1 529 ? 38.395 -3.796 -31.133 1.00 88.38 529 ASN A CA 1
ATOM 4270 C C . ASN A 1 529 ? 38.642 -2.772 -32.250 1.00 88.38 529 ASN A C 1
ATOM 4272 O O . ASN A 1 529 ? 39.135 -3.144 -33.311 1.00 88.38 529 ASN A O 1
ATOM 4276 N N . GLY A 1 530 ? 38.350 -1.489 -32.011 1.00 92.00 530 GLY A N 1
ATOM 4277 C CA . GLY A 1 530 ? 38.651 -0.419 -32.964 1.00 92.00 530 GLY A CA 1
ATOM 4278 C C . GLY A 1 530 ? 40.154 -0.234 -33.204 1.00 92.00 530 GLY A C 1
ATOM 4279 O O . GLY A 1 530 ? 40.571 0.022 -34.329 1.00 92.00 530 GLY A O 1
ATOM 4280 N N . GLU A 1 531 ? 40.985 -0.399 -32.172 1.00 92.25 531 GLU A N 1
ATOM 4281 C CA . GLU A 1 531 ? 42.448 -0.410 -32.303 1.00 92.25 531 GLU A CA 1
ATOM 4282 C C . GLU A 1 531 ? 42.937 -1.609 -33.127 1.00 92.25 531 GLU A C 1
ATOM 4284 O O . GLU A 1 531 ? 43.704 -1.427 -34.071 1.00 92.25 531 GLU A O 1
ATOM 4289 N N . LEU A 1 532 ? 42.448 -2.818 -32.837 1.00 89.50 532 LEU A N 1
ATOM 4290 C CA . LEU A 1 532 ? 42.777 -4.022 -33.610 1.00 89.50 532 LEU A CA 1
ATOM 4291 C C . LEU A 1 532 ? 42.375 -3.896 -35.083 1.00 89.50 532 LEU A C 1
ATOM 4293 O O . LEU A 1 532 ? 43.128 -4.305 -35.967 1.00 89.50 532 LEU A O 1
ATOM 4297 N N . GLN A 1 533 ? 41.208 -3.315 -35.356 1.00 91.00 533 GLN A N 1
ATOM 4298 C CA . GLN A 1 533 ? 40.736 -3.098 -36.717 1.00 91.00 533 GLN A CA 1
ATOM 4299 C C . GLN A 1 533 ? 41.641 -2.112 -37.470 1.00 91.00 533 GLN A C 1
ATOM 4301 O O . GLN A 1 533 ? 42.086 -2.429 -38.573 1.00 91.00 533 GLN A O 1
ATOM 4306 N N . ARG A 1 534 ? 42.037 -1.000 -36.832 1.00 94.44 534 ARG A N 1
ATOM 4307 C CA . ARG A 1 534 ? 43.033 -0.067 -37.389 1.00 94.44 534 ARG A CA 1
ATOM 4308 C C . ARG A 1 534 ? 44.388 -0.736 -37.642 1.00 94.44 534 ARG A C 1
ATOM 4310 O O . ARG A 1 534 ? 45.018 -0.472 -38.662 1.00 94.44 534 ARG A O 1
ATOM 4317 N N . GLN A 1 535 ? 44.844 -1.625 -36.758 1.00 91.00 535 GLN A N 1
ATOM 4318 C CA . GLN A 1 535 ? 46.089 -2.381 -36.965 1.00 91.00 535 GLN A CA 1
ATOM 4319 C C . GLN A 1 535 ? 45.992 -3.352 -38.153 1.00 91.00 535 GLN A C 1
ATOM 4321 O O . GLN A 1 535 ? 46.931 -3.448 -38.947 1.00 91.00 535 GLN A O 1
ATOM 4326 N N . LEU A 1 536 ? 44.858 -4.041 -38.316 1.00 91.00 536 LEU A N 1
ATOM 4327 C CA . LEU A 1 536 ? 44.601 -4.903 -39.475 1.00 91.00 536 LEU A CA 1
ATOM 4328 C C . LEU A 1 536 ? 44.564 -4.106 -40.783 1.00 91.00 536 LEU A C 1
ATOM 4330 O O . LEU A 1 536 ? 45.140 -4.538 -41.782 1.00 91.00 536 LEU A O 1
ATOM 4334 N N . GLU A 1 537 ? 43.934 -2.934 -40.778 1.00 90.94 537 GLU A N 1
ATOM 4335 C CA . GLU A 1 537 ? 43.894 -2.030 -41.928 1.00 90.94 537 GLU A CA 1
ATOM 4336 C C . GLU A 1 537 ? 45.292 -1.530 -42.299 1.00 90.94 537 GLU A C 1
ATOM 4338 O O . GLU A 1 537 ? 45.664 -1.587 -43.470 1.00 90.94 537 GLU A O 1
ATOM 4343 N N . GLN A 1 538 ? 46.112 -1.137 -41.317 1.00 91.44 538 GLN A N 1
ATOM 4344 C CA . GLN A 1 538 ? 47.508 -0.748 -41.543 1.00 91.44 538 GLN A CA 1
ATOM 4345 C C . GLN A 1 538 ? 48.342 -1.888 -42.144 1.00 91.44 538 GLN A C 1
ATOM 4347 O O . GLN A 1 538 ? 49.097 -1.658 -43.090 1.00 91.44 538 GLN A O 1
ATOM 4352 N N . LEU A 1 539 ? 48.190 -3.120 -41.644 1.00 89.50 539 LEU A N 1
ATOM 4353 C CA . LEU A 1 539 ? 48.866 -4.299 -42.201 1.00 89.50 539 LEU A CA 1
ATOM 4354 C C . LEU A 1 539 ? 48.399 -4.607 -43.629 1.00 89.50 539 LEU A C 1
ATOM 4356 O O . LEU A 1 539 ? 49.225 -4.914 -44.489 1.00 89.50 539 LEU A O 1
ATOM 4360 N N . SER A 1 540 ? 47.098 -4.489 -43.901 1.00 88.69 540 SER A N 1
ATOM 4361 C CA . SER A 1 540 ? 46.522 -4.659 -45.241 1.00 88.69 540 SER A CA 1
ATOM 4362 C C . SER A 1 540 ? 47.068 -3.615 -46.225 1.00 88.69 540 SER A C 1
ATOM 4364 O O . SER A 1 540 ? 47.552 -3.963 -47.305 1.00 88.69 540 SER A O 1
ATOM 4366 N N . LEU A 1 541 ? 47.093 -2.340 -45.821 1.00 87.44 541 LEU A N 1
ATOM 4367 C CA . LEU A 1 541 ? 47.680 -1.237 -46.587 1.00 87.44 541 LEU A CA 1
ATOM 4368 C C . LEU A 1 541 ? 49.175 -1.450 -46.849 1.00 87.44 541 LEU A C 1
ATOM 4370 O O . LEU A 1 541 ? 49.637 -1.242 -47.972 1.00 87.44 541 LEU A O 1
ATOM 4374 N N . HIS A 1 542 ? 49.927 -1.906 -45.846 1.00 84.44 542 HIS A N 1
ATOM 4375 C CA . HIS A 1 542 ? 51.344 -2.231 -45.994 1.00 84.44 542 HIS A CA 1
ATOM 4376 C C . HIS A 1 542 ? 51.570 -3.416 -46.950 1.00 84.44 542 HIS A C 1
ATOM 4378 O O . HIS A 1 542 ? 52.495 -3.398 -47.765 1.00 84.44 542 HIS A O 1
ATOM 4384 N N . HIS A 1 543 ? 50.716 -4.442 -46.912 1.00 77.12 543 HIS A N 1
ATOM 4385 C CA . HIS A 1 543 ? 50.774 -5.557 -47.859 1.00 77.12 543 HIS A CA 1
ATOM 4386 C C . HIS A 1 543 ? 50.475 -5.120 -49.295 1.00 77.12 543 HIS A C 1
ATOM 4388 O O . HIS A 1 543 ? 51.180 -5.532 -50.218 1.00 77.12 543 HIS A O 1
ATOM 4394 N N . LEU A 1 544 ? 49.474 -4.260 -49.493 1.00 76.44 544 LEU A N 1
ATOM 4395 C CA . LEU A 1 544 ? 49.130 -3.703 -50.804 1.00 76.44 544 LEU A CA 1
ATOM 4396 C C . LEU A 1 544 ? 50.235 -2.791 -51.355 1.00 76.44 544 LEU A C 1
ATOM 4398 O O . LEU A 1 544 ? 50.509 -2.812 -52.557 1.00 76.44 544 LEU A O 1
ATOM 4402 N N . SER A 1 545 ? 50.898 -2.009 -50.498 1.00 73.81 545 SER A N 1
ATOM 4403 C CA . SER A 1 545 ? 52.006 -1.145 -50.916 1.00 73.81 545 SER A CA 1
ATOM 4404 C C . SER A 1 545 ? 53.259 -1.949 -51.279 1.00 73.81 545 SER A C 1
ATOM 4406 O O . SER A 1 545 ? 53.900 -1.649 -52.284 1.00 73.81 545 SER A O 1
ATOM 4408 N N . THR A 1 546 ? 53.565 -3.024 -50.546 1.00 69.19 546 THR A N 1
ATOM 4409 C CA . THR A 1 546 ? 54.709 -3.908 -50.840 1.00 69.19 546 THR A CA 1
ATOM 4410 C C . THR A 1 546 ? 54.487 -4.797 -52.067 1.00 69.19 546 THR A C 1
ATOM 4412 O O . THR A 1 546 ? 55.408 -4.964 -52.865 1.00 69.19 546 THR A O 1
ATOM 4415 N N . THR A 1 547 ? 53.271 -5.302 -52.308 1.00 59.59 547 THR A N 1
ATOM 4416 C CA . THR A 1 547 ? 52.976 -6.079 -53.534 1.00 59.59 547 THR A CA 1
ATOM 4417 C C . THR A 1 547 ? 52.933 -5.229 -54.808 1.00 59.59 547 THR A C 1
ATOM 4419 O O . THR A 1 547 ? 53.174 -5.758 -55.894 1.00 59.59 547 THR A O 1
ATOM 4422 N N . ARG A 1 548 ? 52.712 -3.909 -54.716 1.00 54.44 548 ARG A N 1
ATOM 4423 C CA . ARG A 1 548 ? 52.712 -3.010 -55.888 1.00 54.44 548 ARG A CA 1
ATOM 4424 C C . ARG A 1 548 ? 54.095 -2.632 -56.431 1.00 54.44 548 ARG A C 1
ATOM 4426 O O . ARG A 1 548 ? 54.158 -2.104 -57.537 1.00 54.44 548 ARG A O 1
ATOM 4433 N N . VAL A 1 549 ? 55.191 -2.900 -55.719 1.00 50.59 549 VAL A N 1
ATOM 4434 C CA . VAL A 1 549 ? 56.544 -2.453 -56.128 1.00 50.59 549 VAL A CA 1
ATOM 4435 C C . VAL A 1 549 ? 57.345 -3.542 -56.875 1.00 50.59 549 VAL A C 1
ATOM 4437 O O . VAL A 1 549 ? 58.448 -3.284 -57.346 1.00 50.59 549 VAL A O 1
ATOM 4440 N N . GLY A 1 550 ? 56.797 -4.749 -57.067 1.00 48.28 550 GLY A N 1
ATOM 4441 C CA . GLY A 1 550 ? 57.609 -5.918 -57.443 1.00 48.28 550 GLY A CA 1
ATOM 4442 C C . GLY A 1 550 ? 57.337 -6.645 -58.763 1.00 48.28 550 GLY A C 1
ATOM 4443 O O . GLY A 1 550 ? 58.034 -7.627 -59.006 1.00 48.28 550 GLY A O 1
ATOM 4444 N N . ILE A 1 551 ? 56.371 -6.260 -59.611 1.00 45.44 551 ILE A N 1
ATOM 4445 C CA . ILE A 1 551 ? 56.107 -7.014 -60.859 1.00 45.44 551 ILE A CA 1
ATOM 4446 C C . ILE A 1 551 ? 55.968 -6.075 -62.070 1.00 45.44 551 ILE A C 1
ATOM 4448 O O . ILE A 1 551 ? 54.935 -5.418 -62.219 1.00 45.44 551 ILE A O 1
ATOM 4452 N N . PRO A 1 552 ? 56.974 -6.012 -62.966 1.00 43.75 552 PRO A N 1
ATOM 4453 C CA . PRO A 1 552 ? 56.843 -5.333 -64.246 1.00 43.75 552 PRO A CA 1
ATOM 4454 C C . PRO A 1 552 ? 55.943 -6.167 -65.165 1.00 43.75 552 PRO A C 1
ATOM 4456 O O . PRO A 1 552 ? 56.294 -7.270 -65.580 1.00 43.75 552 PRO A O 1
ATOM 4459 N N . VAL A 1 553 ? 54.765 -5.635 -65.483 1.00 45.56 553 VAL A N 1
ATOM 4460 C CA . VAL A 1 553 ? 53.855 -6.216 -66.475 1.00 45.56 553 VAL A CA 1
ATOM 4461 C C . VAL A 1 553 ? 54.431 -5.944 -67.867 1.00 45.56 553 VAL A C 1
ATOM 4463 O O . VAL A 1 553 ? 54.405 -4.813 -68.351 1.00 45.56 553 VAL A O 1
ATOM 4466 N N . GLN A 1 554 ? 54.988 -6.982 -68.494 1.00 38.56 554 GLN A N 1
ATOM 4467 C CA . GLN A 1 554 ? 55.305 -6.981 -69.922 1.00 38.56 554 GLN A CA 1
ATOM 4468 C C . GLN A 1 554 ? 54.020 -7.101 -70.759 1.00 38.56 554 GLN A C 1
ATOM 4470 O O . GLN A 1 554 ? 53.162 -7.927 -70.438 1.00 38.56 554 GLN A O 1
ATOM 4475 N N . PRO A 1 555 ? 53.907 -6.353 -71.867 1.00 57.41 555 PRO A N 1
ATOM 4476 C CA . PRO A 1 555 ? 52.971 -6.643 -72.941 1.00 57.41 555 PRO A CA 1
ATOM 4477 C C . PRO A 1 555 ? 53.664 -7.521 -73.997 1.00 57.41 555 PRO A C 1
ATOM 4479 O O . PRO A 1 555 ? 54.737 -7.149 -74.455 1.00 57.41 555 PRO A O 1
ATOM 4482 N N . ASP A 1 556 ? 53.089 -8.675 -74.363 1.00 39.06 556 ASP A N 1
ATOM 4483 C CA . ASP A 1 556 ? 53.037 -9.129 -75.767 1.00 39.06 556 ASP A CA 1
ATOM 4484 C C . ASP A 1 556 ? 52.375 -10.509 -75.969 1.00 39.06 556 ASP A C 1
ATOM 4486 O O . ASP A 1 556 ? 52.759 -11.530 -75.410 1.00 39.06 556 ASP A O 1
ATOM 4490 N N . HIS A 1 557 ? 51.364 -10.481 -76.839 1.00 43.62 557 HIS A N 1
ATOM 4491 C CA . HIS A 1 557 ? 51.160 -11.321 -78.022 1.00 43.62 557 HIS A CA 1
ATOM 4492 C C . HIS A 1 557 ? 51.268 -12.868 -77.998 1.00 43.62 557 HIS A C 1
ATOM 4494 O O . HIS A 1 557 ? 52.331 -13.468 -77.918 1.00 43.62 557 HIS A O 1
ATOM 4500 N N . MET A 1 558 ? 50.136 -13.445 -78.438 1.00 39.50 558 MET A N 1
ATOM 4501 C CA . MET A 1 558 ? 49.986 -14.485 -79.473 1.00 39.50 558 MET A CA 1
ATOM 4502 C C . MET A 1 558 ? 50.009 -15.981 -79.101 1.00 39.50 558 MET A C 1
ATOM 4504 O O . MET A 1 558 ? 51.003 -16.549 -78.671 1.00 39.50 558 MET A O 1
ATOM 4508 N N . ARG A 1 559 ? 48.946 -16.622 -79.620 1.00 37.47 559 ARG A N 1
ATOM 4509 C CA . ARG A 1 559 ? 48.913 -17.897 -80.366 1.00 37.47 559 ARG A CA 1
ATOM 4510 C C . ARG A 1 559 ? 48.470 -19.138 -79.592 1.00 37.47 559 ARG A C 1
ATOM 4512 O O . ARG A 1 559 ? 49.137 -19.628 -78.695 1.00 37.47 559 ARG A O 1
ATOM 4519 N N . GLY A 1 560 ? 47.319 -19.657 -80.019 1.00 41.47 560 GLY A N 1
ATOM 4520 C CA . GLY A 1 560 ? 46.673 -20.817 -79.428 1.00 41.47 560 GLY A CA 1
ATOM 4521 C C . GLY A 1 560 ? 47.278 -22.164 -79.794 1.00 41.47 560 GLY A C 1
ATOM 4522 O O . GLY A 1 560 ? 48.115 -22.277 -80.685 1.00 41.47 560 GLY A O 1
ATOM 4523 N N . GLN A 1 561 ? 46.732 -23.198 -79.165 1.00 38.22 561 GLN A N 1
ATOM 4524 C CA . GLN A 1 561 ? 46.490 -24.479 -79.808 1.00 38.22 561 GLN A CA 1
ATOM 4525 C C . GLN A 1 561 ? 45.384 -25.236 -79.075 1.00 38.22 561 GLN A C 1
ATOM 4527 O O . GLN A 1 561 ? 45.285 -25.230 -77.852 1.00 38.22 561 GLN A O 1
ATOM 4532 N N . GLN A 1 562 ? 44.540 -25.836 -79.904 1.00 46.16 562 GLN A N 1
ATOM 4533 C CA . GLN A 1 562 ? 43.492 -26.799 -79.607 1.00 46.16 562 GLN A CA 1
ATOM 4534 C C . GLN A 1 562 ? 44.018 -27.941 -78.729 1.00 46.16 562 GLN A C 1
ATOM 4536 O O . GLN A 1 562 ? 45.126 -28.392 -78.976 1.00 46.16 562 GLN A O 1
ATOM 4541 N N . TYR A 1 563 ? 43.204 -28.461 -77.809 1.00 35.97 563 TYR A N 1
ATOM 4542 C CA . TYR A 1 563 ? 42.826 -29.880 -77.791 1.00 35.97 563 TYR A CA 1
ATOM 4543 C C . TYR A 1 563 ? 41.562 -30.077 -76.947 1.00 35.97 563 TYR A C 1
ATOM 4545 O O . TYR A 1 563 ? 41.446 -29.613 -75.817 1.00 35.97 563 TYR A O 1
ATOM 4553 N N . SER A 1 564 ? 40.611 -30.757 -77.575 1.00 43.97 564 SER A N 1
ATOM 4554 C CA . SER A 1 564 ? 39.353 -31.275 -77.053 1.00 43.97 564 SER A CA 1
ATOM 4555 C C . SER A 1 564 ? 39.546 -32.225 -75.867 1.00 43.97 564 SER A C 1
ATOM 4557 O O . SER A 1 564 ? 40.504 -32.993 -75.870 1.00 43.97 564 SER A O 1
ATOM 4559 N N . SER A 1 565 ? 38.569 -32.284 -74.951 1.00 38.47 565 SER A N 1
ATOM 4560 C CA . SER A 1 565 ? 37.791 -33.507 -74.653 1.00 38.47 565 SER A CA 1
ATOM 4561 C C . SER A 1 565 ? 37.015 -33.408 -73.328 1.00 38.47 565 SER A C 1
ATOM 4563 O O . SER A 1 565 ? 37.621 -33.208 -72.283 1.00 38.47 565 SER A O 1
ATOM 4565 N N . GLY A 1 566 ? 35.703 -33.682 -73.397 1.00 35.81 566 GLY A N 1
ATOM 4566 C CA . GLY A 1 566 ? 34.842 -34.144 -72.292 1.00 35.81 566 GLY A CA 1
ATOM 4567 C C . GLY A 1 566 ? 34.268 -33.024 -71.417 1.00 35.81 566 GLY A C 1
ATOM 4568 O O . GLY A 1 566 ? 34.992 -32.451 -70.623 1.00 35.81 566 GLY A O 1
ATOM 4569 N N . GLY A 1 567 ? 32.997 -32.628 -71.492 1.00 40.34 567 GLY A N 1
ATOM 4570 C CA . GLY A 1 567 ? 31.807 -33.401 -71.842 1.00 40.34 567 GLY A CA 1
ATOM 4571 C C . GLY A 1 567 ? 31.188 -33.975 -70.570 1.00 40.34 567 GLY A C 1
ATOM 4572 O O . GLY A 1 567 ? 31.603 -35.047 -70.156 1.00 40.34 567 GLY A O 1
ATOM 4573 N N . PHE A 1 568 ? 30.255 -33.231 -69.971 1.00 38.78 568 PHE A N 1
ATOM 4574 C CA . PHE A 1 568 ? 29.056 -33.716 -69.275 1.00 38.78 568 PHE A CA 1
ATOM 4575 C C . PHE A 1 568 ? 28.105 -32.519 -69.075 1.00 38.78 568 PHE A C 1
ATOM 4577 O O . PHE A 1 568 ? 28.245 -31.727 -68.146 1.00 38.78 568 PHE A O 1
ATOM 4584 N N . ASP A 1 569 ? 27.239 -32.345 -70.077 1.00 39.72 569 ASP A N 1
ATOM 4585 C CA . ASP A 1 569 ? 25.775 -32.192 -69.988 1.00 39.72 569 ASP A CA 1
ATOM 4586 C C . ASP A 1 569 ? 25.155 -32.502 -68.604 1.00 39.72 569 ASP A C 1
ATOM 4588 O O . ASP A 1 569 ? 25.649 -33.368 -67.888 1.00 39.72 569 ASP A O 1
ATOM 4592 N N . GLU A 1 570 ? 24.023 -31.961 -68.151 1.00 40.03 570 GLU A N 1
ATOM 4593 C CA . GLU A 1 570 ? 22.962 -31.104 -68.704 1.00 40.03 570 GLU A CA 1
ATOM 4594 C C . GLU A 1 570 ? 21.844 -31.069 -67.626 1.00 40.03 570 GLU A C 1
ATOM 4596 O O . GLU A 1 570 ? 21.914 -31.792 -66.628 1.00 40.03 570 GLU A O 1
ATOM 4601 N N . CYS A 1 571 ? 20.811 -30.258 -67.874 1.00 37.38 571 CYS A N 1
ATOM 4602 C CA . CYS A 1 571 ? 19.524 -30.087 -67.175 1.00 37.38 571 CYS A CA 1
ATOM 4603 C C . CYS A 1 571 ? 19.483 -28.996 -66.089 1.00 37.38 571 CYS A C 1
ATOM 4605 O O . CYS A 1 571 ? 19.960 -29.163 -64.971 1.00 37.38 571 CYS A O 1
ATOM 4607 N N . ASP A 1 572 ? 19.075 -27.776 -66.458 1.00 35.69 572 ASP A N 1
ATOM 4608 C CA . ASP A 1 572 ? 17.683 -27.277 -66.645 1.00 35.69 572 ASP A CA 1
ATOM 4609 C C . ASP A 1 572 ? 17.017 -26.920 -65.304 1.00 35.69 572 ASP A C 1
ATOM 4611 O O . ASP A 1 572 ? 16.857 -27.758 -64.425 1.00 35.69 572 ASP A O 1
ATOM 4615 N N . LYS A 1 573 ? 16.794 -25.621 -65.038 1.00 40.91 573 LYS A N 1
ATOM 4616 C CA . LYS A 1 573 ? 15.509 -24.903 -65.235 1.00 40.91 573 LYS A CA 1
ATOM 4617 C C . LYS A 1 573 ? 14.348 -25.642 -64.542 1.00 40.91 573 LYS A C 1
ATOM 4619 O O . LYS A 1 573 ? 14.008 -26.753 -64.915 1.00 40.91 573 LYS A O 1
ATOM 4624 N N . SER A 1 574 ? 13.606 -25.054 -63.605 1.00 36.00 574 SER A N 1
ATOM 4625 C CA . SER A 1 574 ? 12.678 -23.938 -63.852 1.00 36.00 574 SER A CA 1
ATOM 4626 C C . SER A 1 574 ? 11.958 -23.509 -62.550 1.00 36.00 574 SER A C 1
ATOM 4628 O O . SER A 1 574 ? 11.955 -24.259 -61.581 1.00 36.00 574 SER A O 1
ATOM 4630 N N . GLU A 1 575 ? 11.287 -22.349 -62.623 1.00 33.97 575 GLU A N 1
ATOM 4631 C CA . GLU A 1 575 ? 10.062 -21.921 -61.901 1.00 33.97 575 GLU A CA 1
ATOM 4632 C C . GLU A 1 575 ? 10.126 -21.684 -60.376 1.00 33.97 575 GLU A C 1
ATOM 4634 O O . GLU A 1 575 ? 10.376 -22.571 -59.576 1.00 33.97 575 GLU A O 1
ATOM 4639 N N . SER A 1 576 ? 10.026 -20.449 -59.872 1.00 38.25 576 SER A N 1
ATOM 4640 C CA . SER A 1 576 ? 8.839 -19.575 -59.764 1.00 38.25 576 SER A CA 1
ATOM 4641 C C . SER A 1 576 ? 7.621 -20.183 -59.051 1.00 38.25 576 SER A C 1
ATOM 4643 O O . SER A 1 576 ? 6.835 -20.896 -59.660 1.00 38.25 576 SER A O 1
ATOM 4645 N N . GLY A 1 577 ? 7.361 -19.701 -57.829 1.00 33.94 577 GLY A N 1
ATOM 4646 C CA . GLY A 1 577 ? 6.027 -19.220 -57.462 1.00 33.94 577 GLY A CA 1
ATOM 4647 C C . GLY A 1 577 ? 5.176 -20.049 -56.490 1.00 33.94 577 GLY A C 1
ATOM 4648 O O . GLY A 1 577 ? 4.847 -21.199 -56.730 1.00 33.94 577 GLY A O 1
ATOM 4649 N N . SER A 1 578 ? 4.637 -19.308 -55.514 1.00 34.66 578 SER A N 1
ATOM 4650 C CA . SER A 1 578 ? 3.260 -19.405 -55.000 1.00 34.66 578 SER A CA 1
ATOM 4651 C C . SER A 1 578 ? 2.961 -20.291 -53.777 1.00 34.66 578 SER A C 1
ATOM 4653 O O . SER A 1 578 ? 2.904 -21.509 -53.845 1.00 34.66 578 SER A O 1
ATOM 4655 N N . ARG A 1 579 ? 2.658 -19.580 -52.677 1.00 35.78 579 ARG A N 1
ATOM 4656 C CA . ARG A 1 579 ? 1.456 -19.674 -51.819 1.00 35.78 579 ARG A CA 1
ATOM 4657 C C . ARG A 1 579 ? 0.909 -21.059 -51.427 1.00 35.78 579 ARG A C 1
ATOM 4659 O O . ARG A 1 579 ? 0.415 -21.795 -52.268 1.00 35.78 579 ARG A O 1
ATOM 4666 N N . GLY A 1 580 ? 0.664 -21.198 -50.119 1.00 31.62 580 GLY A N 1
ATOM 4667 C CA . GLY A 1 580 ? -0.632 -21.691 -49.629 1.00 31.62 580 GLY A CA 1
ATOM 4668 C C . GLY A 1 580 ? -0.586 -22.768 -48.543 1.00 31.62 580 GLY A C 1
ATOM 4669 O O . GLY A 1 580 ? -0.235 -23.902 -48.819 1.00 31.62 580 GLY A O 1
ATOM 4670 N N . SER A 1 581 ? -1.003 -22.369 -47.337 1.00 36.78 581 SER A N 1
ATOM 4671 C CA . SER A 1 581 ? -2.036 -23.005 -46.496 1.00 36.78 581 SER A CA 1
ATOM 4672 C C . SER A 1 581 ? -2.058 -24.536 -46.288 1.00 36.78 581 SER A C 1
ATOM 4674 O O . SER A 1 581 ? -2.349 -25.264 -47.224 1.00 36.78 581 SER A O 1
ATOM 4676 N N . THR A 1 582 ? -1.839 -24.948 -45.020 1.00 35.78 582 THR A N 1
ATOM 4677 C CA . THR A 1 582 ? -2.632 -25.866 -44.132 1.00 35.78 582 THR A CA 1
ATOM 4678 C C . THR A 1 582 ? -3.438 -27.060 -44.717 1.00 35.78 582 THR A C 1
ATOM 4680 O O . THR A 1 582 ? -3.836 -27.033 -45.871 1.00 35.78 582 THR A O 1
ATOM 4683 N N . PRO A 1 583 ? -3.958 -28.020 -43.906 1.00 51.31 583 PRO A N 1
ATOM 4684 C CA . PRO A 1 583 ? -3.490 -28.676 -42.667 1.00 51.31 583 PRO A CA 1
ATOM 4685 C C . PRO A 1 583 ? -3.673 -30.232 -42.679 1.00 51.31 583 PRO A C 1
ATOM 4687 O O . PRO A 1 583 ? -4.401 -30.775 -43.503 1.00 51.31 583 PRO A O 1
ATOM 4690 N N . GLY A 1 584 ? -3.154 -30.939 -41.660 1.00 32.84 584 GLY A N 1
ATOM 4691 C CA . GLY A 1 584 ? -3.902 -32.048 -41.029 1.00 32.84 584 GLY A CA 1
ATOM 4692 C C . GLY A 1 584 ? -3.393 -33.505 -41.122 1.00 32.84 584 GLY A C 1
ATOM 4693 O O . GLY A 1 584 ? -3.116 -34.029 -42.190 1.00 32.84 584 GLY A O 1
ATOM 4694 N N . ALA A 1 585 ? -3.467 -34.154 -39.949 1.00 33.28 585 ALA A N 1
ATOM 4695 C CA . ALA A 1 585 ? -3.856 -35.549 -39.675 1.00 33.28 585 ALA A CA 1
ATOM 4696 C C . ALA A 1 585 ? -2.854 -36.723 -39.831 1.00 33.28 585 ALA A C 1
ATOM 4698 O O . ALA A 1 585 ? -2.586 -37.223 -40.913 1.00 33.28 585 ALA A O 1
ATOM 4699 N N . MET A 1 586 ? -2.451 -37.223 -38.650 1.00 36.44 586 MET A N 1
ATOM 4700 C CA . MET A 1 586 ? -2.450 -38.622 -38.168 1.00 36.44 586 MET A CA 1
ATOM 4701 C C . MET A 1 586 ? -1.890 -39.758 -39.044 1.00 36.44 586 MET A C 1
ATOM 4703 O O . MET A 1 586 ? -2.469 -40.092 -40.068 1.00 36.44 586 MET A O 1
ATOM 4707 N N . ALA A 1 587 ? -0.920 -40.513 -38.501 1.00 33.44 587 ALA A N 1
ATOM 4708 C CA . ALA A 1 587 ? -1.134 -41.905 -38.061 1.00 33.44 587 ALA A CA 1
ATOM 4709 C C . ALA A 1 587 ? 0.160 -42.592 -37.566 1.00 33.44 587 ALA A C 1
ATOM 4711 O O . ALA A 1 587 ? 1.166 -42.661 -38.263 1.00 33.44 587 ALA A O 1
ATOM 4712 N N . ASN A 1 588 ? 0.056 -43.144 -36.355 1.00 35.84 588 ASN A N 1
ATOM 4713 C CA . ASN A 1 588 ? 0.677 -44.365 -35.825 1.00 35.84 588 ASN A CA 1
ATOM 4714 C C . ASN A 1 588 ? 1.361 -45.317 -36.828 1.00 35.84 588 ASN A C 1
ATOM 4716 O O . ASN A 1 588 ? 0.707 -45.757 -37.771 1.00 35.84 588 ASN A O 1
ATOM 4720 N N . SER A 1 589 ? 2.543 -45.850 -36.475 1.00 35.19 589 SER A N 1
ATOM 4721 C CA . SER A 1 589 ? 2.764 -47.313 -36.428 1.00 35.19 589 SER A CA 1
ATOM 4722 C C . SER A 1 589 ? 3.959 -47.714 -35.546 1.00 35.19 589 SER A C 1
ATOM 4724 O O . SER A 1 589 ? 5.085 -47.265 -35.741 1.00 35.19 589 SER A O 1
ATOM 4726 N N . ASP A 1 590 ? 3.680 -48.631 -34.621 1.00 33.22 590 ASP A N 1
ATOM 4727 C CA . ASP A 1 590 ? 4.587 -49.576 -33.966 1.00 33.22 590 ASP A CA 1
ATOM 4728 C C . ASP A 1 590 ? 5.571 -50.280 -34.922 1.00 33.22 590 ASP A C 1
ATOM 4730 O O . ASP A 1 590 ? 5.168 -50.705 -36.005 1.00 33.22 590 ASP A O 1
ATOM 4734 N N . SER A 1 591 ? 6.789 -50.592 -34.449 1.00 34.28 591 SER A N 1
ATOM 4735 C CA . SER A 1 591 ? 7.273 -51.989 -34.329 1.00 34.28 591 SER A CA 1
ATOM 4736 C C . SER A 1 591 ? 8.742 -52.104 -33.890 1.00 34.28 591 SER A C 1
ATOM 4738 O O . SER A 1 591 ? 9.676 -51.833 -34.634 1.00 34.28 591 SER A O 1
ATOM 4740 N N . ARG A 1 592 ? 8.902 -52.584 -32.651 1.00 34.88 592 ARG A N 1
ATOM 4741 C CA . ARG A 1 592 ? 9.814 -53.641 -32.163 1.00 34.88 592 ARG A CA 1
ATOM 4742 C C . ARG A 1 592 ? 10.915 -54.130 -33.126 1.00 34.88 592 ARG A C 1
ATOM 4744 O O . ARG A 1 592 ? 10.586 -54.687 -34.164 1.00 34.88 592 ARG A O 1
ATOM 4751 N N . HIS A 1 593 ? 12.170 -54.185 -32.651 1.00 37.38 593 HIS A N 1
ATOM 4752 C CA . HIS A 1 593 ? 12.947 -55.440 -32.579 1.00 37.38 593 HIS A CA 1
ATOM 4753 C C . HIS A 1 593 ? 14.306 -55.318 -31.841 1.00 37.38 593 HIS A C 1
ATOM 4755 O O . HIS A 1 593 ? 15.177 -54.559 -32.234 1.00 37.38 593 HIS A O 1
ATOM 4761 N N . ARG A 1 594 ? 14.460 -56.194 -30.830 1.00 32.97 594 ARG A N 1
ATOM 4762 C CA . ARG A 1 594 ? 15.623 -57.056 -30.496 1.00 32.97 594 ARG A CA 1
ATOM 4763 C C . ARG A 1 594 ? 16.994 -56.447 -30.127 1.00 32.97 594 ARG A C 1
ATOM 4765 O O . ARG A 1 594 ? 17.797 -56.117 -30.987 1.00 32.97 594 ARG A O 1
ATOM 4772 N N . SER A 1 595 ? 17.320 -56.563 -28.833 1.00 35.69 595 SER A N 1
ATOM 4773 C CA . SER A 1 595 ? 18.651 -56.952 -28.299 1.00 35.69 595 SER A CA 1
ATOM 4774 C C . SER A 1 595 ? 19.001 -58.411 -28.705 1.00 35.69 595 SER A C 1
ATOM 4776 O O . SER A 1 595 ? 18.083 -59.102 -29.172 1.00 35.69 595 SER A O 1
ATOM 4778 N N . PRO A 1 596 ? 20.247 -58.938 -28.565 1.00 52.97 596 PRO A N 1
ATOM 4779 C CA . PRO A 1 596 ? 21.091 -59.002 -27.341 1.00 52.97 596 PRO A CA 1
ATOM 4780 C C . PRO A 1 596 ? 22.581 -58.628 -27.638 1.00 52.97 596 PRO A C 1
ATOM 4782 O O . PRO A 1 596 ? 22.892 -58.296 -28.770 1.00 52.97 596 PRO A O 1
ATOM 4785 N N . ASP A 1 597 ? 23.577 -58.566 -26.747 1.00 30.25 597 ASP A N 1
ATOM 4786 C CA . ASP A 1 597 ? 23.931 -59.459 -25.645 1.00 30.25 597 ASP A CA 1
ATOM 4787 C C . ASP A 1 597 ? 25.073 -58.871 -24.769 1.00 30.25 597 ASP A C 1
ATOM 4789 O O . ASP A 1 597 ? 25.926 -58.134 -25.254 1.00 30.25 597 ASP A O 1
ATOM 4793 N N . GLN A 1 598 ? 25.033 -59.250 -23.487 1.00 36.62 598 GLN A N 1
ATOM 4794 C CA . GLN A 1 598 ? 26.079 -59.446 -22.464 1.00 36.62 598 GLN A CA 1
ATOM 4795 C C . GLN A 1 598 ? 27.345 -58.565 -22.332 1.00 36.62 598 GLN A C 1
ATOM 4797 O O . GLN A 1 598 ? 28.247 -58.555 -23.162 1.00 36.62 598 GLN A O 1
ATOM 4802 N N . GLY A 1 599 ? 27.506 -58.020 -21.116 1.00 31.36 599 GLY A N 1
ATOM 4803 C CA . GLY A 1 599 ? 28.774 -57.534 -20.561 1.00 31.36 599 GLY A CA 1
ATOM 4804 C C . GLY A 1 599 ? 28.657 -57.235 -19.064 1.00 31.36 599 GLY A C 1
ATOM 4805 O O . GLY A 1 599 ? 28.323 -56.132 -18.656 1.00 31.36 599 GLY A O 1
ATOM 4806 N N . THR A 1 600 ? 28.867 -58.266 -18.255 1.00 36.84 600 THR A N 1
ATOM 4807 C CA . THR A 1 600 ? 28.725 -58.350 -16.795 1.00 36.84 600 THR A CA 1
ATOM 4808 C C . THR A 1 600 ? 29.581 -57.378 -15.977 1.00 36.84 600 THR A C 1
ATOM 4810 O O . THR A 1 600 ? 30.796 -57.338 -16.136 1.00 36.84 600 THR A O 1
ATOM 4813 N N . GLY A 1 601 ? 28.953 -56.793 -14.951 1.00 35.09 601 GLY A N 1
ATOM 4814 C CA . GLY A 1 601 ? 29.540 -56.675 -13.614 1.00 35.09 601 GLY A CA 1
ATOM 4815 C C . GLY A 1 601 ? 30.163 -55.329 -13.256 1.00 35.09 601 GLY A C 1
ATOM 4816 O O . GLY A 1 601 ? 31.311 -55.078 -13.586 1.00 35.09 601 GLY A O 1
ATOM 4817 N N . GLN A 1 602 ? 29.457 -54.533 -12.450 1.00 35.41 602 GLN A N 1
ATOM 4818 C CA . GLN A 1 602 ? 29.931 -54.134 -11.120 1.00 35.41 602 GLN A CA 1
ATOM 4819 C C . GLN A 1 602 ? 28.862 -53.323 -10.380 1.00 35.41 602 GLN A C 1
ATOM 4821 O O . GLN A 1 602 ? 28.121 -52.515 -10.930 1.00 35.41 602 GLN A O 1
ATOM 4826 N N . THR A 1 603 ? 28.773 -53.640 -9.101 1.00 41.50 603 THR A N 1
ATOM 4827 C CA . THR A 1 603 ? 27.857 -53.161 -8.076 1.00 41.50 603 THR A CA 1
ATOM 4828 C C . THR A 1 603 ? 27.921 -51.649 -7.885 1.00 41.50 603 THR A C 1
ATOM 4830 O O . THR A 1 603 ? 28.966 -51.112 -7.522 1.00 41.50 603 THR A O 1
ATOM 4833 N N . SER A 1 604 ? 26.787 -50.968 -8.040 1.00 38.66 604 SER A N 1
ATOM 4834 C CA . SER A 1 604 ? 26.525 -49.669 -7.414 1.00 38.66 604 SER A CA 1
ATOM 4835 C C . SER A 1 604 ? 25.021 -49.487 -7.249 1.00 38.66 604 SER A C 1
ATOM 4837 O O . SER A 1 604 ? 24.274 -49.389 -8.220 1.00 38.66 604 SER A O 1
ATOM 4839 N N . GLU A 1 605 ? 24.582 -49.477 -5.994 1.00 36.84 605 GLU A N 1
ATOM 4840 C CA . GLU A 1 605 ? 23.226 -49.145 -5.573 1.00 36.84 605 GLU A CA 1
ATOM 4841 C C . GLU A 1 605 ? 22.914 -47.685 -5.938 1.00 36.84 605 GLU A C 1
ATOM 4843 O O . GLU A 1 605 ? 23.141 -46.758 -5.164 1.00 36.84 605 GLU A O 1
ATOM 4848 N N . ARG A 1 606 ? 22.376 -47.463 -7.140 1.00 33.88 606 ARG A N 1
ATOM 4849 C CA . ARG A 1 606 ? 21.654 -46.236 -7.484 1.00 33.88 606 ARG A CA 1
ATOM 4850 C C . ARG A 1 606 ? 20.173 -46.487 -7.226 1.00 33.88 606 ARG A C 1
ATOM 4852 O O . ARG A 1 606 ? 19.484 -47.097 -8.039 1.00 33.88 606 ARG A O 1
ATOM 4859 N N . ARG A 1 607 ? 19.684 -46.021 -6.074 1.00 39.25 607 ARG A N 1
ATOM 4860 C CA . ARG A 1 607 ? 18.251 -45.798 -5.852 1.00 39.25 607 ARG A CA 1
ATOM 4861 C C . ARG A 1 607 ? 17.797 -44.703 -6.812 1.00 39.25 607 ARG A C 1
ATOM 4863 O O . ARG A 1 607 ? 17.959 -43.521 -6.525 1.00 39.25 607 ARG A O 1
ATOM 4870 N N . SER A 1 608 ? 17.240 -45.104 -7.945 1.00 39.19 608 SER A N 1
ATOM 4871 C CA . SER A 1 608 ? 16.384 -44.247 -8.757 1.00 39.19 608 SER A CA 1
ATOM 4872 C C . SER A 1 608 ? 15.077 -44.039 -7.991 1.00 39.19 608 SER A C 1
ATOM 4874 O O . SER A 1 608 ? 14.152 -44.840 -8.098 1.00 39.19 608 SER A O 1
ATOM 4876 N N . LEU A 1 609 ? 15.023 -42.998 -7.161 1.00 41.94 609 LEU A N 1
ATOM 4877 C CA . LEU A 1 609 ? 13.762 -42.427 -6.698 1.00 41.94 609 LEU A CA 1
ATOM 4878 C C . LEU A 1 609 ? 13.186 -41.623 -7.868 1.00 41.94 609 LEU A C 1
ATOM 4880 O O . LEU A 1 609 ? 13.416 -40.425 -7.973 1.00 41.94 609 LEU A O 1
ATOM 4884 N N . SER A 1 610 ? 12.505 -42.296 -8.796 1.00 41.62 610 SER A N 1
ATOM 4885 C CA . SER A 1 610 ? 11.530 -41.614 -9.643 1.00 41.62 610 SER A CA 1
ATOM 4886 C C . SER A 1 610 ? 10.341 -41.295 -8.742 1.00 41.62 610 SER A C 1
ATOM 4888 O O . SER A 1 610 ? 9.551 -42.190 -8.429 1.00 41.62 610 SER A O 1
ATOM 4890 N N . GLU A 1 611 ? 10.286 -40.061 -8.242 1.00 48.44 611 GLU A N 1
ATOM 4891 C CA . GLU A 1 611 ? 9.085 -39.528 -7.603 1.00 48.44 611 GLU A CA 1
ATOM 4892 C C . GLU A 1 611 ? 7.893 -39.744 -8.549 1.00 48.44 611 GLU A C 1
ATOM 4894 O O . GLU A 1 611 ? 8.039 -39.572 -9.765 1.00 48.44 611 GLU A O 1
ATOM 4899 N N . PRO A 1 612 ? 6.734 -40.189 -8.038 1.00 53.78 612 PRO A N 1
ATOM 4900 C CA . PRO A 1 612 ? 5.528 -40.230 -8.844 1.00 53.78 612 PRO A CA 1
ATOM 4901 C C . PRO A 1 612 ? 5.228 -38.791 -9.268 1.00 53.78 612 PRO A C 1
ATOM 4903 O O . PRO A 1 612 ? 5.039 -37.927 -8.419 1.00 53.78 612 PRO A O 1
ATOM 4906 N N . TYR A 1 613 ? 5.250 -38.525 -10.574 1.00 62.97 613 TYR A N 1
ATOM 4907 C CA . TYR A 1 613 ? 4.751 -37.265 -11.110 1.00 62.97 613 TYR A CA 1
ATOM 4908 C C . TYR A 1 613 ? 3.276 -37.170 -10.711 1.00 62.97 613 TYR A C 1
ATOM 4910 O O . TYR A 1 613 ? 2.460 -37.982 -11.150 1.00 62.97 613 TYR A O 1
ATOM 4918 N N . ASP A 1 614 ? 2.963 -36.248 -9.803 1.00 71.44 614 ASP A N 1
ATOM 4919 C CA . ASP A 1 614 ? 1.592 -35.955 -9.410 1.00 71.44 614 ASP A CA 1
ATOM 4920 C C . ASP A 1 614 ? 0.874 -35.351 -10.625 1.00 71.44 614 ASP A C 1
ATOM 4922 O O . ASP A 1 614 ? 1.129 -34.208 -11.003 1.00 71.44 614 ASP A O 1
ATOM 4926 N N . ASP A 1 615 ? -0.001 -36.135 -11.260 1.00 86.44 615 ASP A N 1
ATOM 4927 C CA . ASP A 1 615 ? -0.862 -35.657 -12.344 1.00 86.44 615 ASP A CA 1
ATOM 4928 C C . ASP A 1 615 ? -1.725 -34.484 -11.840 1.00 86.44 615 ASP A C 1
ATOM 4930 O O . ASP A 1 615 ? -2.507 -34.612 -10.889 1.00 86.44 615 ASP A O 1
ATOM 4934 N N . TYR A 1 616 ? -1.638 -33.341 -12.513 1.00 91.69 616 TYR A N 1
ATOM 4935 C CA . TYR A 1 616 ? -2.437 -32.161 -12.203 1.00 91.69 616 TYR A CA 1
ATOM 4936 C C . TYR A 1 616 ? -3.843 -32.334 -12.771 1.00 91.69 616 TYR A C 1
ATOM 4938 O O . TYR A 1 616 ? -4.000 -32.716 -13.921 1.00 91.69 616 TYR A O 1
ATOM 4946 N N . THR A 1 617 ? -4.894 -32.082 -11.986 1.00 93.88 617 THR A N 1
ATOM 4947 C CA . THR A 1 617 ? -6.281 -32.300 -12.439 1.00 93.88 617 THR A CA 1
ATOM 4948 C C . THR A 1 617 ? -7.042 -30.977 -12.528 1.00 93.88 617 THR A C 1
ATOM 4950 O O . THR A 1 617 ? -7.115 -30.245 -11.541 1.00 93.88 617 THR A O 1
ATOM 4953 N N . CYS A 1 618 ? -7.632 -30.674 -13.687 1.00 92.81 618 CYS A N 1
ATOM 4954 C CA . CYS A 1 618 ? -8.488 -29.506 -13.889 1.00 92.81 618 CYS A CA 1
ATOM 4955 C C . CYS A 1 618 ? -9.752 -29.615 -13.026 1.00 92.81 618 CYS A C 1
ATOM 4957 O O . CYS A 1 618 ? -10.506 -30.577 -13.181 1.00 92.81 618 CYS A O 1
ATOM 4959 N N . PRO A 1 619 ? -10.029 -28.653 -12.128 1.00 90.06 619 PRO A N 1
ATOM 4960 C CA . PRO A 1 619 ? -11.186 -28.726 -11.238 1.00 90.06 619 PRO A CA 1
ATOM 4961 C C . PRO A 1 619 ? -12.520 -28.531 -11.971 1.00 90.06 619 PRO A C 1
ATOM 4963 O O . PRO A 1 619 ? -13.555 -28.925 -11.440 1.00 90.06 619 PRO A O 1
ATOM 4966 N N . THR A 1 620 ? -12.505 -27.935 -13.166 1.00 89.50 620 THR A N 1
ATOM 4967 C CA . THR A 1 620 ? -13.718 -27.630 -13.936 1.00 89.50 620 THR A CA 1
ATOM 4968 C C . THR A 1 620 ? -14.210 -28.846 -14.723 1.00 89.50 620 THR A C 1
ATOM 4970 O O . THR A 1 620 ? -15.380 -29.195 -14.627 1.00 89.50 620 THR A O 1
ATOM 4973 N N . CYS A 1 621 ? -13.321 -29.535 -15.447 1.00 92.81 621 CYS A N 1
ATOM 4974 C CA . CYS A 1 621 ? -13.692 -30.652 -16.330 1.00 92.81 621 CYS A CA 1
ATOM 4975 C C . CYS A 1 621 ? -13.099 -32.014 -15.915 1.00 92.81 621 CYS A C 1
ATOM 4977 O O . CYS A 1 621 ? -13.428 -33.042 -16.504 1.00 92.81 621 CYS A O 1
ATOM 4979 N N . GLY A 1 622 ? -12.201 -32.051 -14.923 1.00 92.44 622 GLY A N 1
ATOM 4980 C CA . GLY A 1 622 ? -11.548 -33.276 -14.453 1.00 92.44 622 GLY A CA 1
ATOM 4981 C C . GLY A 1 622 ? -10.398 -33.795 -15.327 1.00 92.44 622 GLY A C 1
ATOM 4982 O O . GLY A 1 622 ? -9.906 -34.895 -15.069 1.00 92.44 622 GLY A O 1
ATOM 4983 N N . LEU A 1 623 ? -9.955 -33.047 -16.346 1.00 93.81 623 LEU A N 1
ATOM 4984 C CA . LEU A 1 623 ? -8.840 -33.451 -17.210 1.00 93.81 623 LEU A CA 1
ATOM 4985 C C . LEU A 1 623 ? -7.527 -33.510 -16.418 1.00 93.81 623 LEU A C 1
ATOM 4987 O O . LEU A 1 623 ? -7.182 -32.557 -15.721 1.00 93.81 623 LEU A O 1
ATOM 4991 N N . LYS A 1 624 ? -6.793 -34.621 -16.541 1.00 95.69 624 LYS A N 1
ATOM 4992 C CA . LYS A 1 624 ? -5.462 -34.790 -15.946 1.00 95.69 624 LYS A CA 1
ATOM 4993 C C . LYS A 1 624 ? -4.373 -34.384 -16.933 1.00 95.69 624 LYS A C 1
ATOM 4995 O O . LYS A 1 624 ? -4.368 -34.877 -18.059 1.00 95.69 624 LYS A O 1
ATOM 5000 N N . THR A 1 625 ? -3.452 -33.533 -16.505 1.00 93.12 625 THR A N 1
ATOM 5001 C CA . THR A 1 625 ? -2.290 -33.087 -17.273 1.00 93.12 625 THR A CA 1
ATOM 5002 C C . THR A 1 625 ? -1.000 -33.487 -16.565 1.00 93.12 625 THR A C 1
ATOM 5004 O O . THR A 1 625 ? -0.935 -33.581 -15.339 1.00 93.12 625 THR A O 1
ATOM 5007 N N . GLN A 1 626 ? 0.029 -33.760 -17.364 1.00 92.00 626 GLN A N 1
ATOM 5008 C CA . GLN A 1 626 ? 1.295 -34.317 -16.888 1.00 92.00 626 GLN A CA 1
ATOM 5009 C C . GLN A 1 626 ? 2.211 -33.252 -16.260 1.00 92.00 626 GLN A C 1
ATOM 5011 O O . GLN A 1 626 ? 3.110 -33.571 -15.487 1.00 92.00 626 GLN A O 1
ATOM 5016 N N . ASP A 1 627 ? 1.962 -31.984 -16.581 1.00 91.06 627 ASP A N 1
ATOM 5017 C CA . ASP A 1 627 ? 2.654 -30.815 -16.067 1.00 91.06 627 ASP A CA 1
ATOM 5018 C C . ASP A 1 627 ? 1.674 -29.660 -15.796 1.00 91.06 627 ASP A C 1
ATOM 5020 O O . ASP A 1 627 ? 0.522 -29.633 -16.253 1.00 91.06 627 ASP A O 1
ATOM 5024 N N . TYR A 1 628 ? 2.143 -28.712 -14.985 1.00 89.38 628 TYR A N 1
ATOM 5025 C CA . TYR A 1 628 ? 1.369 -27.551 -14.559 1.00 89.38 628 TYR A CA 1
ATOM 5026 C C . TYR A 1 628 ? 1.092 -26.590 -15.722 1.00 89.38 628 TYR A C 1
ATOM 5028 O O . TYR A 1 628 ? 0.001 -26.034 -15.801 1.00 89.38 628 TYR A O 1
ATOM 5036 N N . ASP A 1 629 ? 2.026 -26.439 -16.662 1.00 91.50 629 ASP A N 1
ATOM 5037 C CA . ASP A 1 629 ? 1.869 -25.513 -17.790 1.00 91.50 629 ASP A CA 1
ATOM 5038 C C . ASP A 1 629 ? 0.724 -25.945 -18.718 1.00 91.50 629 ASP A C 1
ATOM 5040 O O . ASP A 1 629 ? -0.114 -25.120 -19.090 1.00 91.50 629 ASP A O 1
ATOM 5044 N N . SER A 1 630 ? 0.593 -27.250 -18.993 1.00 94.81 630 SER A N 1
ATOM 5045 C CA . SER A 1 630 ? -0.569 -27.779 -19.719 1.00 94.81 630 SER A CA 1
ATOM 5046 C C . SER A 1 630 ? -1.877 -27.584 -18.947 1.00 94.81 630 SER A C 1
ATOM 5048 O O . SER A 1 630 ? -2.918 -27.368 -19.568 1.00 94.81 630 SER A O 1
ATOM 5050 N N . LEU A 1 631 ? -1.848 -27.627 -17.605 1.00 94.62 631 LEU A N 1
ATOM 5051 C CA . LEU A 1 631 ? -3.029 -27.332 -16.789 1.00 94.62 631 LEU A CA 1
ATOM 5052 C C . LEU A 1 631 ? -3.443 -25.864 -16.923 1.00 94.62 631 LEU A C 1
ATOM 5054 O O . LEU A 1 631 ? -4.635 -25.593 -17.013 1.00 94.62 631 LEU A O 1
ATOM 5058 N N . VAL A 1 632 ? -2.491 -24.927 -16.924 1.00 91.44 632 VAL A N 1
ATOM 5059 C CA . VAL A 1 632 ? -2.783 -23.487 -17.027 1.00 91.44 632 VAL A CA 1
ATOM 5060 C C . VAL A 1 632 ? -3.404 -23.157 -18.380 1.00 91.44 632 VAL A C 1
ATOM 5062 O O . VAL A 1 632 ? -4.452 -22.518 -18.417 1.00 91.44 632 VAL A O 1
ATOM 5065 N N . ILE A 1 633 ? -2.815 -23.654 -19.472 1.00 92.31 633 ILE A N 1
ATOM 5066 C CA . ILE A 1 633 ? -3.349 -23.451 -20.828 1.00 92.31 633 ILE A CA 1
ATOM 5067 C C . ILE A 1 633 ? -4.772 -24.013 -20.918 1.00 92.31 633 ILE A C 1
ATOM 5069 O O . ILE A 1 633 ? -5.694 -23.332 -21.362 1.00 92.31 633 ILE A O 1
ATOM 5073 N N . HIS A 1 634 ? -4.970 -25.236 -20.422 1.00 93.38 634 HIS A N 1
ATOM 5074 C CA . HIS A 1 634 ? -6.284 -25.860 -20.427 1.00 93.38 634 HIS A CA 1
ATOM 5075 C C . HIS A 1 634 ? -7.291 -25.141 -19.516 1.00 93.38 634 HIS A C 1
ATOM 5077 O O . HIS A 1 634 ? -8.460 -25.037 -19.871 1.00 93.38 634 HIS A O 1
ATOM 5083 N N . ALA A 1 635 ? -6.882 -24.647 -18.346 1.00 91.81 635 ALA A N 1
ATOM 5084 C CA . ALA A 1 635 ? -7.764 -23.921 -17.437 1.00 91.81 635 ALA A CA 1
ATOM 5085 C C . ALA A 1 635 ? -8.251 -22.604 -18.059 1.00 91.81 635 ALA A C 1
ATOM 5087 O O . ALA A 1 635 ? -9.427 -22.274 -17.910 1.00 91.81 635 ALA A O 1
ATOM 5088 N N . ASP A 1 636 ? -7.392 -21.899 -18.800 1.00 88.50 636 ASP A N 1
ATOM 5089 C CA . ASP A 1 636 ? -7.774 -20.684 -19.526 1.00 88.50 636 ASP A CA 1
ATOM 5090 C C . ASP A 1 636 ? -8.775 -20.981 -20.652 1.00 88.50 636 ASP A C 1
ATOM 5092 O O . ASP A 1 636 ? -9.733 -20.231 -20.843 1.00 88.50 636 ASP A O 1
ATOM 5096 N N . GLU A 1 637 ? -8.629 -22.100 -21.361 1.00 91.06 637 GLU A N 1
ATOM 5097 C CA . GLU A 1 637 ? -9.612 -22.535 -22.363 1.00 91.06 637 GLU A CA 1
ATOM 5098 C C . GLU A 1 637 ? -10.924 -23.002 -21.706 1.00 91.06 637 GLU A C 1
ATOM 5100 O O . GLU A 1 637 ? -12.014 -22.580 -22.091 1.00 91.06 637 GLU A O 1
ATOM 5105 N N . CYS A 1 638 ? -10.829 -23.809 -20.649 1.00 92.12 638 CYS A N 1
ATOM 5106 C CA . CYS A 1 638 ? -11.967 -24.433 -19.976 1.00 92.12 638 CYS A CA 1
ATOM 5107 C C . CYS A 1 638 ? -12.841 -23.437 -19.198 1.00 92.12 638 CYS A C 1
ATOM 5109 O O . CYS A 1 638 ? -14.025 -23.694 -18.997 1.00 92.12 638 CYS A O 1
ATOM 5111 N N . VAL A 1 639 ? -12.281 -22.317 -18.729 1.00 87.31 639 VAL A N 1
ATOM 5112 C CA . VAL A 1 639 ? -13.053 -21.245 -18.075 1.00 87.31 639 VAL A CA 1
ATOM 5113 C C . VAL A 1 639 ? -13.796 -20.387 -19.102 1.00 87.31 639 VAL A C 1
ATOM 5115 O O . VAL A 1 639 ? -14.865 -19.855 -18.795 1.00 87.31 639 VAL A O 1
ATOM 5118 N N . ASN A 1 640 ? -13.256 -20.262 -20.316 1.00 82.19 640 ASN A N 1
ATOM 5119 C CA . ASN A 1 640 ? -13.848 -19.448 -21.375 1.00 82.19 640 ASN A CA 1
ATOM 5120 C C . ASN A 1 640 ? -14.902 -20.213 -22.193 1.00 82.19 640 ASN A C 1
ATOM 5122 O O . ASN A 1 640 ? -15.897 -19.615 -22.607 1.00 82.19 640 ASN A O 1
ATOM 5126 N N . ASP A 1 641 ? -14.758 -21.529 -22.350 1.00 80.62 641 ASP A N 1
ATOM 5127 C CA . ASP A 1 641 ? -15.777 -22.372 -22.975 1.00 80.62 641 ASP A CA 1
ATOM 5128 C C . ASP A 1 641 ? -16.854 -22.782 -21.962 1.00 80.62 641 ASP A C 1
ATOM 5130 O O . ASP A 1 641 ? -16.769 -23.796 -21.274 1.00 80.62 641 ASP A O 1
ATOM 5134 N N . SER A 1 642 ? -17.937 -22.002 -21.904 1.00 53.00 642 SER A N 1
ATOM 5135 C CA . SER A 1 642 ? -19.096 -22.225 -21.015 1.00 53.00 642 SER A CA 1
ATOM 5136 C C . SER A 1 642 ? -19.944 -23.472 -21.349 1.00 53.00 642 SER A C 1
ATOM 5138 O O . SER A 1 642 ? -21.090 -23.561 -20.913 1.00 53.00 642 SER A O 1
ATOM 5140 N N . ASN A 1 643 ? -19.418 -24.403 -22.150 1.00 55.75 643 ASN A N 1
ATOM 5141 C CA . ASN A 1 643 ? -20.120 -25.584 -22.663 1.00 55.75 643 ASN A CA 1
ATOM 5142 C C . ASN A 1 643 ? -19.438 -26.923 -22.309 1.00 55.75 643 ASN A C 1
ATOM 5144 O O . ASN A 1 643 ? -19.828 -27.949 -22.871 1.00 55.75 643 ASN A O 1
ATOM 5148 N N . CYS A 1 644 ? -18.453 -26.925 -21.405 1.00 52.62 644 CYS A N 1
ATOM 5149 C CA . CYS A 1 644 ? -17.823 -28.142 -20.878 1.00 52.62 644 CYS A CA 1
ATOM 5150 C C . CYS A 1 644 ? -18.500 -28.657 -19.603 1.00 52.62 644 CYS A C 1
ATOM 5152 O O . CYS A 1 644 ? -18.791 -27.831 -18.707 1.00 52.62 644 CYS A O 1
#

InterPro domains:
  IPR051301 Optineurin/NF-kappa-B Essential Modulator [PTHR31553] (47-639)

Secondary structure (DSSP, 8-state):
------PPP----------PPPP----------------GGGTTSS-HHHHHHHHHHHHHHHHHHHHHHHHHHHHHHHHHHHHHHHHHHHHHHHHHHHHHHHHHHHHHHHHHHHHHHHHHHHHHHHHHHHHHHHHHHHHHHHHHHH-TT-HHHHHHHHHHHHHHHHHHHHHHHHHHHHHHHHHHHHHHHHHHHHHHHHHHHHHHHHHHHHHHHHHHHHHHHHHHHHHHHHHHHHHHHHHHHHHHHHT--------SS-HHHHHHHHHHHHHHHHHHHHHHHHHHHHHHHHHHHHHHHHHHHHHHHT--HHHHHHHHHHHHHHHHHHHHHHHHHHHHHHHHHHHHHHHHHHHHHHHHHHHHHHHHHHHHHHHHHHHHHHHHHHHHHHHHHHHHHHHHHHHHHHHHHHHHHHHHHHHHHHHHHHHHHHT-------S--TTHHHHHHHHHHHHHHHHHHHHHHHHHHHHHHHHHHHHHHHHHHHHHHHHHHHHHHHHHHHHHHHHHHHHHHHHHHHHHHHHHHHHHHHHHHHHHHHHHHHHHHHHHHHHTTS-----------------------------------------------------------------EE-TTT--EESSHHHHHHHHHHHHH-TT-

Organism: NCBI:txid53620

pLDDT: mean 73.73, std 19.19, range [30.25, 96.06]

Foldseek 3Di:
DDDDDDDDDDDDDDDDDDDDDDDPDPPPPPPDDDDPDDDPPVCPPCPPVNVVVVVVVVVVVVVVVVVVVVVVVVVVVVVVVVVVVVVVVVVVVVVVVVVVVVVVVVVVVVVVVVVVVVVVVVVVVVVVVVVVVVVVVVVLVVVQVVPPPPVPVNVVVVVVVVVVVVVVVVVVVVVVVVVVVVVVVVVVVVVVVVVVVVVVVVVVVVVVVVVVVVVVVVVVVVVVVVVVVVVVVVVVVVVVVVVVVVPDDDDDDDDDPPPVVVVVVVVVCVVVVVVVVVVVVVVVVVVVVVVVVVLVVVLVVCVVVPPDPVVNVVSVVVVVVVVVVVVVVVVVVVVVVVVVVVVVVVVVVVVVVVVVVVVVVVVVVVVVVVVVVVVVVVVVVVVVVVVVVVVVVVVVVVVVVVVVVVVVVVVVVVVVVVVVVVVVVVVDPDDPDDDPCVPVVVVVVVVVVVVVVVVVVVVVVVVVVVVVVVVVVVVVVVVVVVVVVVVVVVVVVVVVVVVVVVVVVVVVVVVVVVVVVVVVVVVVVVVVVVVVVVVVVVVVVVVVVVVVPDDDDDDDDDDDDDDDDDDDDDDDDDDDDDDDDDDYDDDDDDDDDDDDDDDDDDDDDDPPPPDPQDFDAAPQPGDTDSDPVVNVVVNVVSVPPPPD

Radius of gyration: 53.38 Å; chains: 1; bounding box: 126×90×172 Å

Sequence (644 aa):
MSSNLKQPSSKSGESVDNRKDPPIRSDVGESAIGLPLIDNSIVEDFSKGQGMLMIQNLLQENIQLQDTIRQGNAAMNKMETVLQEVYNKHMVNQQEMKNRSEQAKSIIFNLRHEVQTLQNQLQQKQSTEMEKYKENMSCLKKEYELHGNDKDNMKTKMEEADRKVKGLNTIVERLQDDLTKMKDECILRESQMSQLVQQNKKLVEEKKRTKDITQQSLEQTHKLQKEIAELKQCLALRDLAAAEDAGQPIASKQQDASFSEIDGKILRVKSEGDMKSELDYRKELEVERQKVNNLTSRINELTIAGHGSDNIETLKAQVVCLVKEVSESEKEKGEIYGLLEHFRERCQELESHSGNLSDELHSLRSKDDHVIETLRSTLSQMERSLAEQKSKHEEQRAQIEEKQISLEELRDECSMLKIKLEEAKRLSPGTSGKILITLEEKRDQEDKLGRAAAQLLTADDTIIQKQEEIRKLQEKISILERNNQDVLYLKSQIDSYKTDFEEEKLARIYERKKLNEVHEELEQMRLFNGELQRQLEQLSLHHLSTTRVGIPVQPDHMRGQQYSSGGFDECDKSESGSRGSTPGAMANSDSRHRSPDQGTGQTSERRSLSEPYDDYTCPTCGLKTQDYDSLVIHADECVNDSNC